Protein AF-0000000080183006 (afdb_homodimer)

Solvent-accessible surface area (backbone atoms only — not comparable to full-atom values): 30785 Å² total; per-residue (Å²): 129,83,76,70,76,52,58,51,76,39,42,50,63,49,50,51,52,50,27,58,60,69,48,32,61,59,60,53,57,69,64,68,64,68,83,90,53,19,30,26,67,49,39,56,55,47,50,51,51,48,49,51,54,34,34,75,73,65,43,23,45,96,89,63,49,62,38,64,67,59,51,51,46,50,31,26,54,32,55,36,44,32,36,37,41,36,43,39,42,50,27,38,85,78,37,94,52,83,58,59,40,25,23,36,42,18,29,22,65,54,76,88,74,66,52,66,43,34,30,36,37,42,32,46,78,60,34,32,34,43,32,59,45,93,63,79,36,51,62,59,47,46,67,66,70,43,68,78,43,79,77,51,57,51,24,81,49,66,62,49,70,44,46,48,68,53,52,35,48,46,51,35,40,43,72,72,63,44,53,65,66,57,46,38,59,72,69,63,57,51,77,60,28,45,65,46,53,46,21,64,67,58,29,54,32,23,36,33,42,36,32,37,36,31,52,54,94,72,24,33,39,29,49,64,66,48,34,34,44,36,30,26,85,60,18,12,33,28,38,37,67,44,71,43,94,87,66,46,53,29,36,33,42,32,44,36,39,61,68,54,49,20,50,47,51,50,54,58,29,51,74,40,79,89,25,58,88,40,77,90,53,64,79,75,74,77,71,68,69,70,79,111,130,82,77,70,77,50,56,51,77,38,42,50,65,50,49,49,50,48,26,58,59,70,49,32,60,58,60,52,56,69,62,69,64,67,83,91,56,18,29,26,67,49,38,54,54,47,51,51,50,49,51,53,53,34,34,75,72,66,44,23,46,97,86,63,49,61,37,64,68,59,51,50,46,51,30,26,54,31,54,35,43,32,36,36,40,36,44,38,42,50,25,37,84,78,37,94,52,81,57,59,40,25,22,37,40,17,29,23,68,53,79,87,52,82,55,67,44,35,31,36,38,43,32,49,79,59,35,32,34,43,31,60,46,92,65,78,36,50,63,59,46,46,67,67,71,43,70,77,42,80,77,49,58,49,25,81,49,65,62,50,71,44,44,48,69,53,52,33,49,44,50,36,40,42,71,71,63,45,52,63,66,58,46,37,59,72,69,63,57,50,76,62,28,46,64,47,54,46,21,64,68,58,28,53,33,22,34,32,43,36,32,38,36,32,52,54,94,74,24,33,38,29,48,65,63,48,34,33,44,35,29,27,84,58,18,12,33,27,38,38,67,43,71,42,94,87,65,46,52,29,36,34,42,34,44,35,38,63,67,54,49,20,49,47,50,51,54,58,29,52,72,40,81,88,25,58,89,38,79,88,53,64,80,75,74,76,72,67,71,71,78,109

Secondary structure (DSSP, 8-state):
-----SEEEEEHHHHHHHHHHHT--PPPGGG----S-SSHHHHHHHHHHHHHHHHHTTSB-TT-PBPHHHHHHHHHHHS-SEEEEEEEE--TTTSSS---EEEEEEEEE-SSS-PEEEEEEEEETTEEEEEEE---SGGGGHHHHTTTS--PPBP-S--EEEEHHHHHHHHHHHHTT--HHHHHHHHT--GGGHHHHHHHHHS--EEEEEEEEEEETTEEEEESS-EEEEEETTEEEEEEEEE-TTS-EEEEEEE--HHHHHHHHHHHHHTSTT--SSTT------GGGGG-/-----SEEEEEHHHHHHHHHHHT--PPPGGG----S-SSHHHHHHHHHHHHHHHHHTTSB-TT-PBPHHHHHHHHHHHS-SEEEEEEEE--TTTSSS---EEEEEEEEE-SSS-PEEEEEEEEETTEEEEEEE---SGGGGHHHHTTTS--PPBP-S--EEEEHHHHHHHHHHHHTT--HHHHHHHHT--GGGHHHHHHHHHS--EEEEEEEEEEETTEEEEESS-EEEEEETTEEEEEEEEE-TTS-EEEEEEE--HHHHHHHHHHHHHTSTT--SSTT------GGGGG-

Organism: NCBI:txid722731

Sequence (584 aa):
MSAEPNAVELTVDHAWFIAETIGAGSFPWVLAITTPYSDAAQRDAFFQRQKDELTQLGLVSADGVVNPAVADWIRAVCFPDRWLDLRYVVPATATATDELLRGVIAQRVIGTDRTPKTVVALRSAQLITFTAMHIDDALGLVPVLGVGLGRRPPARFDQFSMPARVGARADERLRSGASLAEVVDYLGIPRSARPVVESVFTGPRSYVEIVAGVRRDGQHHTTEVGMSLVDTTAGRVLVSPSRAFDGEWVSTFQPGTPIAIATAIEQLTASLPDGHWFPGRRLSRDSSTQHAMSAEPNAVELTVDHAWFIAETIGAGSFPWVLAITTPYSDAAQRDAFFQRQKDELTQLGLVSADGVVNPAVADWIRAVCFPDRWLDLRYVVPATATATDELLRGVIAQRVIGTDRTPKTVVALRSAQLITFTAMHIDDALGLVPVLGVGLGRRPPARFDQFSMPARVGARADERLRSGASLAEVVDYLGIPRSARPVVESVFTGPRSYVEIVAGVRRDGQHHTTEVGMSLVDTTAGRVLVSPSRAFDGEWVSTFQPGTPIAIATAIEQLTASLPDGHWFPGRRLSRDSSTQHA

pLDDT: mean 82.68, std 15.15, range [24.14, 97.88]

InterPro domains:
  IPR025734 EspG family [PF14011] (11-266)

Nearest PDB structures (foldseek):
  4w4i-assembly1_A  TM=9.170E-01  e=6.356E-40  Mycobacterium tuberculosis str. Erdman = ATCC 35801
  4w4j-assembly2_B  TM=9.264E-01  e=3.799E-39  Mycolicibacterium smegmatis MC2 155
  4l4w-assembly1_A  TM=9.190E-01  e=1.709E-37  Mycolicibacterium smegmatis MC2 155
  4rcl-assembly1_A  TM=9.149E-01  e=5.738E-37  Mycolicibacterium smegmatis MC2 155
  4rcl-assembly2_B  TM=8.977E-01  e=5.863E-32  Mycolicibacterium smegmatis MC2 155

Structure (mmCIF, N/CA/C/O backbone):
data_AF-0000000080183006-model_v1
#
loop_
_entity.id
_entity.type
_entity.pdbx_description
1 polymer 'ESX-3 secretion-associated protein EspG3'
#
loop_
_atom_site.group_PDB
_atom_site.id
_atom_site.type_symbol
_atom_site.label_atom_id
_atom_site.label_alt_id
_atom_site.label_comp_id
_atom_site.label_asym_id
_atom_site.label_entity_id
_atom_site.label_seq_id
_atom_site.pdbx_PDB_ins_code
_atom_site.Cartn_x
_atom_site.Cartn_y
_atom_site.Cartn_z
_atom_site.occupancy
_atom_site.B_iso_or_equiv
_atom_site.auth_seq_id
_atom_site.auth_comp_id
_atom_site.auth_asym_id
_atom_site.auth_atom_id
_atom_site.pdbx_PDB_model_num
ATOM 1 N N . MET A 1 1 ? 39.594 8.375 -6.453 1 27.67 1 MET A N 1
ATOM 2 C CA . MET A 1 1 ? 38.625 7.391 -5.996 1 27.67 1 MET A CA 1
ATOM 3 C C . MET A 1 1 ? 37.281 7.629 -6.637 1 27.67 1 MET A C 1
ATOM 5 O O . MET A 1 1 ? 36.625 8.641 -6.363 1 27.67 1 MET A O 1
ATOM 9 N N . SER A 1 2 ? 36.969 7.391 -7.855 1 36.59 2 SER A N 1
ATOM 10 C CA . SER A 1 2 ? 35.844 7.754 -8.695 1 36.59 2 SER A CA 1
ATOM 11 C C . SER A 1 2 ? 34.531 7.395 -8.023 1 36.59 2 SER A C 1
ATOM 13 O O . SER A 1 2 ? 34.312 6.25 -7.605 1 36.59 2 SER A O 1
ATOM 15 N N . ALA A 1 3 ? 33.906 8.273 -7.273 1 47.75 3 ALA A N 1
ATOM 16 C CA . ALA A 1 3 ? 32.75 8.133 -6.387 1 47.75 3 ALA A CA 1
ATOM 17 C C . ALA A 1 3 ? 31.625 7.336 -7.059 1 47.75 3 ALA A C 1
ATOM 19 O O . ALA A 1 3 ? 31.156 7.699 -8.141 1 47.75 3 ALA A O 1
ATOM 20 N N . GLU A 1 4 ? 31.641 5.992 -7.027 1 63.75 4 GLU A N 1
ATOM 21 C CA . GLU A 1 4 ? 30.578 5.133 -7.559 1 63.75 4 GLU A CA 1
ATOM 22 C C . GLU A 1 4 ? 29.203 5.738 -7.32 1 63.75 4 GLU A C 1
ATOM 24 O O . GLU A 1 4 ? 28.953 6.332 -6.27 1 63.75 4 GLU A O 1
ATOM 29 N N . PRO A 1 5 ? 28.547 5.926 -8.414 1 76.38 5 PRO A N 1
ATOM 30 C CA . PRO A 1 5 ? 27.234 6.539 -8.266 1 76.38 5 PRO A CA 1
ATOM 31 C C . PRO A 1 5 ? 26.391 5.883 -7.172 1 76.38 5 PRO A C 1
ATOM 33 O O . PRO A 1 5 ? 26.484 4.668 -6.965 1 76.38 5 PRO A O 1
ATOM 36 N N . ASN A 1 6 ? 25.906 6.746 -6.344 1 91.94 6 ASN A N 1
ATOM 37 C CA . ASN A 1 6 ? 25.078 6.219 -5.273 1 91.94 6 ASN A CA 1
ATOM 38 C C . ASN A 1 6 ? 23.594 6.262 -5.641 1 91.94 6 ASN A C 1
ATOM 40 O O . ASN A 1 6 ? 22.734 6.129 -4.773 1 91.94 6 ASN A O 1
ATOM 44 N N . ALA A 1 7 ? 23.344 6.516 -6.992 1 95.31 7 ALA A N 1
ATOM 45 C CA . ALA A 1 7 ? 21.953 6.605 -7.418 1 95.31 7 ALA A CA 1
ATOM 46 C C . ALA A 1 7 ? 21.781 6.105 -8.852 1 95.31 7 ALA A C 1
ATOM 48 O O . ALA A 1 7 ? 22.734 6.09 -9.625 1 95.31 7 ALA A O 1
ATOM 49 N N . VAL A 1 8 ? 20.609 5.715 -9.227 1 96.44 8 VAL A N 1
ATOM 50 C CA . VAL A 1 8 ? 20.25 5.305 -10.578 1 96.44 8 VAL A CA 1
ATOM 51 C C . VAL A 1 8 ? 18.797 5.676 -10.859 1 96.44 8 VAL A C 1
ATOM 53 O O . VAL A 1 8 ? 17.938 5.566 -9.984 1 96.44 8 VAL A O 1
ATOM 56 N N . GLU A 1 9 ? 18.562 6.191 -11.961 1 95.88 9 GLU A N 1
ATOM 57 C CA . GLU A 1 9 ? 17.203 6.434 -12.438 1 95.88 9 GLU A CA 1
ATOM 58 C C . GLU A 1 9 ? 16.781 5.379 -13.453 1 95.88 9 GLU A C 1
ATOM 60 O O . GLU A 1 9 ? 17.5 5.117 -14.422 1 95.88 9 GLU A O 1
ATOM 65 N N . LEU A 1 10 ? 15.688 4.781 -13.266 1 96.75 10 LEU A N 1
ATOM 66 C CA . LEU A 1 10 ? 15.141 3.717 -14.102 1 96.75 10 LEU A CA 1
ATOM 67 C C . LEU A 1 10 ? 13.695 4.016 -14.484 1 96.75 10 LEU A C 1
ATOM 69 O O . LEU A 1 10 ? 13.031 4.828 -13.836 1 96.75 10 LEU A O 1
ATOM 73 N N . THR A 1 11 ? 13.242 3.426 -15.539 1 94.5 11 THR A N 1
ATOM 74 C CA . THR A 1 11 ? 11.805 3.322 -15.719 1 94.5 11 THR A CA 1
ATOM 75 C C . THR A 1 11 ? 11.203 2.303 -14.758 1 94.5 11 THR A C 1
ATOM 77 O O . THR A 1 11 ? 11.914 1.423 -14.258 1 94.5 11 THR A O 1
ATOM 80 N N . VAL A 1 12 ? 9.922 2.395 -14.531 1 92.75 12 VAL A N 1
ATOM 81 C CA . VAL A 1 12 ? 9.227 1.433 -13.68 1 92.75 12 VAL A CA 1
ATOM 82 C C . VAL A 1 12 ? 9.359 0.031 -14.266 1 92.75 12 VAL A C 1
ATOM 84 O O . VAL A 1 12 ? 9.484 -0.951 -13.531 1 92.75 12 VAL A O 1
ATOM 87 N N . ASP A 1 13 ? 9.477 -0.052 -15.57 1 91.44 13 ASP A N 1
ATOM 88 C CA . ASP A 1 13 ? 9.656 -1.336 -16.25 1 91.44 13 ASP A CA 1
ATOM 89 C C . ASP A 1 13 ? 11.039 -1.918 -15.961 1 91.44 13 ASP A C 1
ATOM 91 O O . ASP A 1 13 ? 11.172 -3.113 -15.695 1 91.44 13 ASP A O 1
ATOM 95 N N . HIS A 1 14 ? 11.938 -1.079 -16.031 1 94.5 14 HIS A N 1
ATOM 96 C CA . HIS A 1 14 ? 13.297 -1.502 -15.703 1 94.5 14 HIS A CA 1
ATOM 97 C C . HIS A 1 14 ? 13.375 -2.062 -14.281 1 94.5 14 HIS A C 1
ATOM 99 O O . HIS A 1 14 ? 13.953 -3.127 -14.062 1 94.5 14 HIS A O 1
ATOM 105 N N . ALA A 1 15 ? 12.812 -1.319 -13.43 1 95.38 15 ALA A N 1
ATOM 106 C CA . ALA A 1 15 ? 12.852 -1.711 -12.023 1 95.38 15 ALA A CA 1
ATOM 107 C C . ALA A 1 15 ? 12.164 -3.057 -11.805 1 95.38 15 ALA A C 1
ATOM 109 O O . ALA A 1 15 ? 12.695 -3.93 -11.117 1 95.38 15 ALA A O 1
ATOM 110 N N . TRP A 1 16 ? 11.039 -3.15 -12.375 1 90.69 16 TRP A N 1
ATOM 111 C CA . TRP A 1 16 ? 10.305 -4.41 -12.273 1 90.69 16 TRP A CA 1
ATOM 112 C C . TRP A 1 16 ? 11.141 -5.566 -12.812 1 90.69 16 TRP A C 1
ATOM 114 O O . TRP A 1 16 ? 11.258 -6.613 -12.172 1 90.69 16 TRP A O 1
ATOM 124 N N . PHE A 1 17 ? 11.68 -5.398 -13.984 1 90.38 17 PHE A N 1
ATOM 125 C CA . PHE A 1 17 ? 12.5 -6.41 -14.633 1 90.38 17 PHE A CA 1
ATOM 126 C C . PHE A 1 17 ? 13.664 -6.828 -13.734 1 90.38 17 PHE A C 1
ATOM 128 O O . PHE A 1 17 ? 13.922 -8.023 -13.57 1 90.38 17 PHE A O 1
ATOM 135 N N . ILE A 1 18 ? 14.297 -5.898 -13.18 1 92.81 18 ILE A N 1
ATOM 136 C CA . ILE A 1 18 ? 15.453 -6.188 -12.336 1 92.81 18 ILE A CA 1
ATOM 137 C C . ILE A 1 18 ? 15.008 -6.965 -11.102 1 92.81 18 ILE A C 1
ATOM 139 O O . ILE A 1 18 ? 15.633 -7.965 -10.727 1 92.81 18 ILE A O 1
ATOM 143 N N . ALA A 1 19 ? 13.984 -6.496 -10.453 1 90.44 19 ALA A N 1
ATOM 144 C CA . ALA A 1 19 ? 13.492 -7.195 -9.266 1 90.44 19 ALA A CA 1
ATOM 145 C C . ALA A 1 19 ? 13.172 -8.656 -9.578 1 90.44 19 ALA A C 1
ATOM 147 O O . ALA A 1 19 ? 13.516 -9.547 -8.805 1 90.44 19 ALA A O 1
ATOM 148 N N . GLU A 1 20 ? 12.57 -8.82 -10.703 1 83.06 20 GLU A N 1
ATOM 149 C CA . GLU A 1 20 ? 12.227 -10.164 -11.141 1 83.06 20 GLU A CA 1
ATOM 150 C C . GLU A 1 20 ? 13.477 -11 -11.414 1 83.06 20 GLU A C 1
ATOM 152 O O . GLU A 1 20 ? 13.555 -12.164 -11.023 1 83.06 20 GLU A O 1
ATOM 157 N N . THR A 1 21 ? 14.375 -10.406 -12.062 1 83.88 21 THR A N 1
ATOM 158 C CA . THR A 1 21 ? 15.594 -11.086 -12.477 1 83.88 21 THR A CA 1
ATOM 159 C C . THR A 1 21 ? 16.422 -11.516 -11.266 1 83.88 21 THR A C 1
ATOM 161 O O . THR A 1 21 ? 16.984 -12.609 -11.25 1 83.88 21 THR A O 1
ATOM 164 N N . ILE A 1 22 ? 16.438 -10.734 -10.281 1 85.56 22 ILE A N 1
ATOM 165 C CA . ILE A 1 22 ? 17.297 -11.031 -9.148 1 85.56 22 ILE A CA 1
ATOM 166 C C . ILE A 1 22 ? 16.5 -11.719 -8.047 1 85.56 22 ILE A C 1
ATOM 168 O O . ILE A 1 22 ? 17.047 -12.062 -7 1 85.56 22 ILE A O 1
ATOM 172 N N . GLY A 1 23 ? 15.25 -11.852 -8.219 1 80.38 23 GLY A N 1
ATOM 173 C CA . GLY A 1 23 ? 14.406 -12.5 -7.223 1 80.38 23 GLY A CA 1
ATOM 174 C C . GLY A 1 23 ? 14.234 -11.672 -5.961 1 80.38 23 GLY A C 1
ATOM 175 O O . GLY A 1 23 ? 14.328 -12.203 -4.852 1 80.38 23 GLY A O 1
ATOM 176 N N . ALA A 1 24 ? 14.125 -10.391 -6.137 1 84.06 24 ALA A N 1
ATOM 177 C CA . ALA A 1 24 ? 14.039 -9.492 -4.988 1 84.06 24 ALA A CA 1
ATOM 178 C C . ALA A 1 24 ? 12.625 -9.492 -4.406 1 84.06 24 ALA A C 1
ATOM 180 O O . ALA A 1 24 ? 12.391 -8.93 -3.33 1 84.06 24 ALA A O 1
ATOM 181 N N . GLY A 1 25 ? 11.695 -10.117 -5.027 1 79.25 25 GLY A N 1
ATOM 182 C CA . GLY A 1 25 ? 10.312 -10.031 -4.578 1 79.25 25 GLY A CA 1
ATOM 183 C C . GLY A 1 25 ? 9.578 -8.828 -5.137 1 79.25 25 GLY A C 1
ATOM 184 O O . GLY A 1 25 ? 9.969 -8.273 -6.168 1 79.25 25 GLY A O 1
ATOM 185 N N . SER A 1 26 ? 8.453 -8.453 -4.535 1 81.06 26 SER A N 1
ATOM 186 C CA . SER A 1 26 ? 7.602 -7.383 -5.043 1 81.06 26 SER A CA 1
ATOM 187 C C . SER A 1 26 ? 7.953 -6.047 -4.395 1 81.06 26 SER A C 1
ATOM 189 O O . SER A 1 26 ? 8.328 -6 -3.223 1 81.06 26 SER A O 1
ATOM 191 N N . PHE A 1 27 ? 7.734 -5.074 -5.195 1 90.19 27 PHE A N 1
ATOM 192 C CA . PHE A 1 27 ? 7.91 -3.727 -4.664 1 90.19 27 PHE A CA 1
ATOM 193 C C . PHE A 1 27 ? 6.777 -3.377 -3.703 1 90.19 27 PHE A C 1
ATOM 195 O O . PHE A 1 27 ? 5.672 -3.914 -3.812 1 90.19 27 PHE A O 1
ATOM 202 N N . PRO A 1 28 ? 7.109 -2.438 -2.727 1 89.88 28 PRO A N 1
ATOM 203 C CA . PRO A 1 28 ? 6.035 -1.931 -1.866 1 89.88 28 PRO A CA 1
ATOM 204 C C . PRO A 1 28 ? 4.887 -1.312 -2.66 1 89.88 28 PRO A C 1
ATOM 206 O O . PRO A 1 28 ? 5.117 -0.657 -3.68 1 89.88 28 PRO A O 1
ATOM 209 N N . TRP A 1 29 ? 3.715 -1.46 -2.145 1 84.56 29 TRP A N 1
ATOM 210 C CA . TRP A 1 29 ? 2.5 -1.007 -2.814 1 84.56 29 TRP A CA 1
ATOM 211 C C . TRP A 1 29 ? 2.537 0.499 -3.051 1 84.56 29 TRP A C 1
ATOM 213 O O . TRP A 1 29 ? 2.004 0.989 -4.051 1 84.56 29 TRP A O 1
ATOM 223 N N . VAL A 1 30 ? 3.137 1.16 -2.195 1 87.88 30 VAL A N 1
ATOM 224 C CA . VAL A 1 30 ? 3.18 2.615 -2.289 1 87.88 30 VAL A CA 1
ATOM 225 C C . VAL A 1 30 ? 3.828 3.031 -3.607 1 87.88 30 VAL A C 1
ATOM 227 O O . VAL A 1 30 ? 3.516 4.094 -4.152 1 87.88 30 VAL A O 1
ATOM 230 N N . LEU A 1 31 ? 4.688 2.156 -4.18 1 89.94 31 LEU A N 1
ATOM 231 C CA . LEU A 1 31 ? 5.398 2.504 -5.406 1 89.94 31 LEU A CA 1
ATOM 232 C C . LEU A 1 31 ? 4.562 2.158 -6.633 1 89.94 31 LEU A C 1
ATOM 234 O O . LEU A 1 31 ? 4.902 2.551 -7.75 1 89.94 31 LEU A O 1
ATOM 238 N N . ALA A 1 32 ? 3.537 1.427 -6.477 1 80.88 32 ALA A N 1
ATOM 239 C CA . ALA A 1 32 ? 2.574 1.105 -7.527 1 80.88 32 ALA A CA 1
ATOM 240 C C . ALA A 1 32 ? 3.271 0.508 -8.75 1 80.88 32 ALA A C 1
ATOM 242 O O . ALA A 1 32 ? 2.996 0.901 -9.883 1 80.88 32 ALA A O 1
ATOM 243 N N . ILE A 1 33 ? 4.285 -0.292 -8.492 1 83 33 ILE A N 1
ATOM 244 C CA . ILE A 1 33 ? 4.945 -1.014 -9.57 1 83 33 ILE A CA 1
ATOM 245 C C . ILE A 1 33 ? 4.293 -2.383 -9.75 1 83 33 ILE A C 1
ATOM 247 O O . ILE A 1 33 ? 4.223 -3.172 -8.805 1 83 33 ILE A O 1
ATOM 251 N N . THR A 1 34 ? 3.738 -2.59 -10.945 1 72.25 34 THR A N 1
ATOM 252 C CA . THR A 1 34 ? 3.047 -3.848 -11.203 1 72.25 34 THR A CA 1
ATOM 253 C C . THR A 1 34 ? 3.609 -4.527 -12.453 1 72.25 34 THR A C 1
ATOM 255 O O . THR A 1 34 ? 4.422 -3.945 -13.172 1 72.25 34 THR A O 1
ATOM 258 N N . THR A 1 35 ? 3.27 -5.789 -12.625 1 70.38 35 THR A N 1
ATOM 259 C CA . THR A 1 35 ? 3.693 -6.57 -13.789 1 70.38 35 THR A CA 1
ATOM 260 C C . THR A 1 35 ? 3.316 -5.859 -15.086 1 70.38 35 THR A C 1
ATOM 262 O O . THR A 1 35 ? 2.16 -5.48 -15.273 1 70.38 35 THR A O 1
ATOM 265 N N . PRO A 1 36 ? 4.344 -5.664 -15.891 1 66.12 36 PRO A N 1
ATOM 266 C CA . PRO A 1 36 ? 4.121 -4.832 -17.078 1 66.12 36 PRO A CA 1
ATOM 267 C C . PRO A 1 36 ? 3.574 -5.621 -18.266 1 66.12 36 PRO A C 1
ATOM 269 O O . PRO A 1 36 ? 3.461 -5.086 -19.359 1 66.12 36 PRO A O 1
ATOM 272 N N . TYR A 1 37 ? 3.398 -6.961 -18.078 1 65 37 TYR A N 1
ATOM 273 C CA . TYR A 1 37 ? 2.898 -7.77 -19.172 1 65 37 TYR A CA 1
ATOM 274 C C . TYR A 1 37 ? 1.808 -8.727 -18.703 1 65 37 TYR A C 1
ATOM 276 O O . TYR A 1 37 ? 1.681 -8.984 -17.516 1 65 37 TYR A O 1
ATOM 284 N N . SER A 1 38 ? 1.026 -9.078 -19.656 1 60.12 38 SER A N 1
ATOM 285 C CA . SER A 1 38 ? -0.098 -9.938 -19.297 1 60.12 38 SER A CA 1
ATOM 286 C C . SER A 1 38 ? 0.104 -11.359 -19.828 1 60.12 38 SER A C 1
ATOM 288 O O . SER A 1 38 ? -0.401 -12.32 -19.25 1 60.12 38 SER A O 1
ATOM 290 N N . ASP A 1 39 ? 0.827 -11.492 -20.984 1 62.84 39 ASP A N 1
ATOM 291 C CA . ASP A 1 39 ? 0.945 -12.836 -21.531 1 62.84 39 ASP A CA 1
ATOM 292 C C . ASP A 1 39 ? 2.41 -13.227 -21.719 1 62.84 39 ASP A C 1
ATOM 294 O O . ASP A 1 39 ? 3.289 -12.367 -21.734 1 62.84 39 ASP A O 1
ATOM 298 N N . ALA A 1 40 ? 2.617 -14.578 -21.75 1 61.62 40 ALA A N 1
ATOM 299 C CA . ALA A 1 40 ? 3.957 -15.156 -21.844 1 61.62 40 ALA A CA 1
ATOM 300 C C . ALA A 1 40 ? 4.699 -14.625 -23.062 1 61.62 40 ALA A C 1
ATOM 302 O O . ALA A 1 40 ? 5.906 -14.383 -23.016 1 61.62 40 ALA A O 1
ATOM 303 N N . ALA A 1 41 ? 3.938 -14.523 -24.094 1 62.16 41 ALA A N 1
ATOM 304 C CA . ALA A 1 41 ? 4.582 -14.016 -25.312 1 62.16 41 ALA A CA 1
ATOM 305 C C . ALA A 1 41 ? 5.098 -12.594 -25.109 1 62.16 41 ALA A C 1
ATOM 307 O O . ALA A 1 41 ? 6.199 -12.258 -25.547 1 62.16 41 ALA A O 1
ATOM 308 N N . GLN A 1 42 ? 4.316 -11.812 -24.438 1 73.5 42 GLN A N 1
ATOM 309 C CA . GLN A 1 42 ? 4.715 -10.438 -24.141 1 73.5 42 GLN A CA 1
ATOM 310 C C . GLN A 1 42 ? 5.867 -10.398 -23.141 1 73.5 42 GLN A C 1
ATOM 312 O O . GLN A 1 42 ? 6.723 -9.508 -23.219 1 73.5 42 GLN A O 1
ATOM 317 N N . ARG A 1 43 ? 5.82 -11.43 -22.453 1 74.62 43 ARG A N 1
ATOM 318 C CA . ARG A 1 43 ? 6.867 -11.5 -21.438 1 74.62 43 ARG A CA 1
ATOM 319 C C . ARG A 1 43 ? 8.242 -11.602 -22.078 1 74.62 43 ARG A C 1
ATOM 321 O O . ARG A 1 43 ? 9.156 -10.844 -21.734 1 74.62 43 ARG A O 1
ATOM 328 N N . ASP A 1 44 ? 8.359 -12.5 -23 1 75.38 44 ASP A N 1
ATOM 329 C CA . ASP A 1 44 ? 9.656 -12.711 -23.625 1 75.38 44 ASP A CA 1
ATOM 330 C C . ASP A 1 44 ? 10.133 -11.445 -24.344 1 75.38 44 ASP A C 1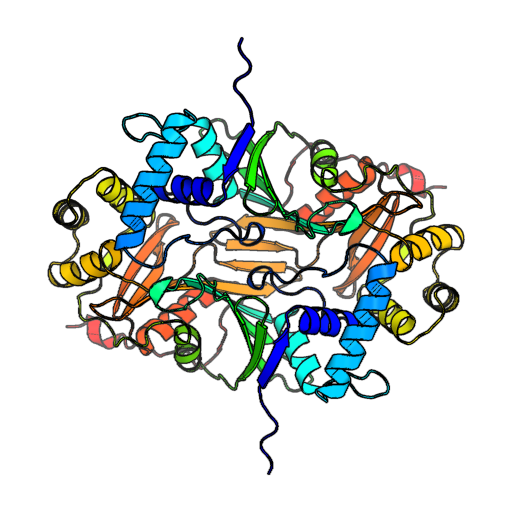
ATOM 332 O O . ASP A 1 44 ? 11.297 -11.062 -24.234 1 75.38 44 ASP A O 1
ATOM 336 N N . ALA A 1 45 ? 9.203 -10.914 -25.062 1 80.94 45 ALA A N 1
ATOM 337 C CA . ALA A 1 45 ? 9.555 -9.68 -25.766 1 80.94 45 ALA A CA 1
ATOM 338 C C . ALA A 1 45 ? 9.922 -8.57 -24.797 1 80.94 45 ALA A C 1
ATOM 340 O O . ALA A 1 45 ? 10.875 -7.824 -25.031 1 80.94 45 ALA A O 1
ATOM 341 N N . PHE A 1 46 ? 9.18 -8.484 -23.844 1 85.25 46 PHE A N 1
ATOM 342 C CA . PHE A 1 46 ? 9.438 -7.492 -22.812 1 85.25 46 PHE A CA 1
ATOM 343 C C . PHE A 1 46 ? 10.82 -7.699 -22.188 1 85.25 46 PHE A C 1
ATOM 345 O O . PHE A 1 46 ? 11.594 -6.75 -22.062 1 85.25 46 PHE A O 1
ATOM 352 N N . PHE A 1 47 ? 11.148 -8.859 -21.844 1 84.88 47 PHE A N 1
ATOM 353 C CA . PHE A 1 47 ? 12.406 -9.18 -21.172 1 84.88 47 PHE A CA 1
ATOM 354 C C . PHE A 1 47 ? 13.594 -8.867 -22.094 1 84.88 47 PHE A C 1
ATOM 356 O O . PHE A 1 47 ? 14.594 -8.312 -21.641 1 84.88 47 PHE A O 1
ATOM 363 N N . GLN A 1 48 ? 13.422 -9.242 -23.297 1 85.81 48 GLN A N 1
ATOM 364 C CA . GLN A 1 48 ? 14.5 -8.961 -24.234 1 85.81 48 GLN A CA 1
ATOM 365 C C . GLN A 1 48 ? 14.727 -7.461 -24.391 1 85.81 48 GLN A C 1
ATOM 367 O O . GLN A 1 48 ? 15.867 -6.992 -24.391 1 85.81 48 GLN A O 1
ATOM 372 N N . ARG A 1 49 ? 13.688 -6.777 -24.469 1 90.56 49 ARG A N 1
ATOM 373 C CA . ARG A 1 49 ? 13.781 -5.328 -24.625 1 90.56 49 ARG A CA 1
ATOM 374 C C . ARG A 1 49 ? 14.445 -4.691 -23.406 1 90.56 49 ARG A C 1
ATOM 376 O O . ARG A 1 49 ? 15.32 -3.836 -23.531 1 90.56 49 ARG A O 1
ATOM 383 N N . GLN A 1 50 ? 13.938 -5.09 -22.266 1 91.94 50 GLN A N 1
ATOM 384 C CA . GLN A 1 50 ? 14.508 -4.547 -21.031 1 91.94 50 GLN A CA 1
ATOM 385 C C . GLN A 1 50 ? 15.984 -4.887 -20.922 1 91.94 50 GLN A C 1
ATOM 387 O O . GLN A 1 50 ? 16.797 -4.039 -20.531 1 91.94 50 GLN A O 1
ATOM 392 N N . LYS A 1 51 ? 16.328 -6.074 -21.234 1 90.81 51 LYS A N 1
ATOM 393 C CA . LYS A 1 51 ? 17.719 -6.492 -21.188 1 90.81 51 LYS A CA 1
ATOM 394 C C . LYS A 1 51 ? 18.578 -5.645 -22.109 1 90.81 51 LYS A C 1
ATOM 396 O O . LYS A 1 51 ? 19.656 -5.176 -21.734 1 90.81 51 LYS A O 1
ATOM 401 N N . ASP A 1 52 ? 18.109 -5.48 -23.297 1 93.94 52 ASP A N 1
ATOM 402 C CA . ASP A 1 52 ? 18.844 -4.688 -24.281 1 93.94 52 ASP A CA 1
ATOM 403 C C . ASP A 1 52 ? 19.047 -3.258 -23.781 1 93.94 52 ASP A C 1
ATOM 405 O O . ASP A 1 52 ? 20.156 -2.736 -23.828 1 93.94 52 ASP A O 1
ATOM 409 N N . GLU A 1 53 ? 18.016 -2.668 -23.297 1 95.06 53 GLU A N 1
ATOM 410 C CA . GLU A 1 53 ? 18.062 -1.28 -22.859 1 95.06 53 GLU A CA 1
ATOM 411 C C . GLU A 1 53 ? 18.984 -1.133 -21.641 1 95.06 53 GLU A C 1
ATOM 413 O O . GLU A 1 53 ? 19.797 -0.204 -21.578 1 95.06 53 GLU A O 1
ATOM 418 N N . LEU A 1 54 ? 18.891 -2.016 -20.734 1 95.81 54 LEU A N 1
ATOM 419 C CA . LEU A 1 54 ? 19.688 -1.937 -19.516 1 95.81 54 LEU A CA 1
ATOM 420 C C . LEU A 1 54 ? 21.156 -2.227 -19.797 1 95.81 54 LEU A C 1
ATOM 422 O O . LEU A 1 54 ? 22.047 -1.713 -19.094 1 95.81 54 LEU A O 1
ATOM 426 N N . THR A 1 55 ? 21.406 -3.076 -20.797 1 95 55 THR A N 1
ATOM 427 C CA . THR A 1 55 ? 22.781 -3.311 -21.234 1 95 55 THR A CA 1
ATOM 428 C C . THR A 1 55 ? 23.375 -2.043 -21.828 1 95 55 THR A C 1
ATOM 430 O O . THR A 1 55 ? 24.531 -1.695 -21.547 1 95 55 THR A O 1
ATOM 433 N N . GLN A 1 56 ? 22.594 -1.395 -22.578 1 94.81 56 GLN A N 1
ATOM 434 C CA . GLN A 1 56 ? 23.031 -0.137 -23.172 1 94.81 56 GLN A CA 1
ATOM 435 C C . GLN A 1 56 ? 23.328 0.907 -22.094 1 94.81 56 GLN A C 1
ATOM 437 O O . GLN A 1 56 ? 24.25 1.713 -22.234 1 94.81 56 GLN A O 1
ATOM 442 N N . LEU A 1 57 ? 22.562 0.836 -20.953 1 93.94 57 LEU A N 1
ATOM 443 C CA . LEU A 1 57 ? 22.734 1.783 -19.859 1 93.94 57 LEU A CA 1
ATOM 444 C C . LEU A 1 57 ? 23.906 1.367 -18.969 1 93.94 57 LEU A C 1
ATOM 446 O O . LEU A 1 57 ? 24.281 2.104 -18.047 1 93.94 57 LEU A O 1
ATOM 450 N N . GLY A 1 58 ? 24.406 0.138 -19.203 1 93.44 58 GLY A N 1
ATOM 451 C CA . GLY A 1 58 ? 25.531 -0.351 -18.422 1 93.44 58 GLY A CA 1
ATOM 452 C C . GLY A 1 58 ? 25.125 -0.944 -17.094 1 93.44 58 GLY A C 1
ATOM 453 O O . GLY A 1 58 ? 25.938 -1.095 -16.188 1 93.44 58 GLY A O 1
ATOM 454 N N . LEU A 1 59 ? 23.891 -1.278 -16.922 1 95.69 59 LEU A N 1
ATOM 455 C CA . LEU A 1 59 ? 23.375 -1.757 -15.648 1 95.69 59 LEU A CA 1
ATOM 456 C C . LEU A 1 59 ? 23.25 -3.277 -15.641 1 95.69 59 LEU A C 1
ATOM 458 O O . LEU A 1 59 ? 23.109 -3.891 -14.586 1 95.69 59 LEU A O 1
ATOM 462 N N . VAL A 1 60 ? 23.297 -3.836 -16.844 1 93.69 60 VAL A N 1
ATOM 463 C CA . VAL A 1 60 ? 23.297 -5.285 -17.016 1 93.69 60 VAL A CA 1
ATOM 464 C C . VAL A 1 60 ? 24.422 -5.695 -17.953 1 93.69 60 VAL A C 1
ATOM 466 O O . VAL A 1 60 ? 24.625 -5.074 -19 1 93.69 60 VAL A O 1
ATOM 469 N N . SER A 1 61 ? 25.125 -6.672 -17.578 1 92.62 61 SER A N 1
ATOM 470 C CA . SER A 1 61 ? 26.219 -7.16 -18.422 1 92.62 61 SER A CA 1
ATOM 471 C C . SER A 1 61 ? 25.703 -7.953 -19.609 1 92.62 61 SER A C 1
ATOM 473 O O . SER A 1 61 ? 24.516 -8.281 -19.672 1 92.62 61 SER A O 1
ATOM 475 N N . ALA A 1 62 ? 26.578 -8.305 -20.469 1 86 62 ALA A N 1
ATOM 476 C CA . ALA A 1 62 ? 26.219 -9.086 -21.656 1 86 62 ALA A CA 1
ATOM 477 C C . ALA A 1 62 ? 25.719 -10.469 -21.25 1 86 62 ALA A C 1
ATOM 479 O O . ALA A 1 62 ? 24.844 -11.031 -21.922 1 86 62 ALA A O 1
ATOM 480 N N . ASP A 1 63 ? 26.203 -10.914 -20.078 1 85 63 ASP A N 1
ATOM 481 C CA . ASP A 1 63 ? 25.797 -12.227 -19.594 1 85 63 ASP A CA 1
ATOM 482 C C . ASP A 1 63 ? 24.516 -12.133 -18.75 1 85 63 ASP A C 1
ATOM 484 O O . ASP A 1 63 ? 24.047 -13.141 -18.219 1 85 63 ASP A O 1
ATOM 488 N N . GLY A 1 64 ? 24.047 -10.891 -18.594 1 85.69 64 GLY A N 1
ATOM 489 C CA . GLY A 1 64 ? 22.766 -10.742 -17.938 1 85.69 64 GLY A CA 1
ATOM 490 C C . GLY A 1 64 ? 22.875 -10.453 -16.453 1 85.69 64 GLY A C 1
ATOM 491 O O . GLY A 1 64 ? 21.875 -10.516 -15.727 1 85.69 64 GLY A O 1
ATOM 492 N N . VAL A 1 65 ? 24.031 -10.156 -16.047 1 89.69 65 VAL A N 1
ATOM 493 C CA . VAL A 1 65 ? 24.234 -9.906 -14.625 1 89.69 65 VAL A CA 1
ATOM 494 C C . VAL A 1 65 ? 23.953 -8.438 -14.312 1 89.69 65 VAL A C 1
ATOM 496 O O . VAL A 1 65 ? 24.531 -7.547 -14.945 1 89.69 65 VAL A O 1
ATOM 499 N N . VAL A 1 66 ? 23.031 -8.258 -13.344 1 93.38 66 VAL A N 1
ATOM 500 C CA . VAL A 1 66 ? 22.656 -6.91 -12.93 1 93.38 66 VAL A CA 1
ATOM 501 C C . VAL A 1 66 ? 23.781 -6.297 -12.102 1 93.38 66 VAL A C 1
ATOM 503 O O . VAL A 1 66 ? 24.422 -6.98 -11.297 1 93.38 66 VAL A O 1
ATOM 506 N N . ASN A 1 67 ? 24.016 -4.988 -12.312 1 94.69 67 ASN A N 1
ATOM 507 C CA . ASN A 1 67 ? 24.953 -4.254 -11.469 1 94.69 67 ASN A CA 1
ATOM 508 C C . ASN A 1 67 ? 24.719 -4.555 -9.984 1 94.69 67 ASN A C 1
ATOM 510 O O . ASN A 1 67 ? 23.594 -4.426 -9.492 1 94.69 67 ASN A O 1
ATOM 514 N N . PRO A 1 68 ? 25.75 -4.934 -9.297 1 92.69 68 PRO A N 1
ATOM 515 C CA . PRO A 1 68 ? 25.562 -5.414 -7.926 1 92.69 68 PRO A CA 1
ATOM 516 C C . PRO A 1 68 ? 24.984 -4.344 -6.996 1 92.69 68 PRO A C 1
ATOM 518 O O . PRO A 1 68 ? 24.188 -4.656 -6.117 1 92.69 68 PRO A O 1
ATOM 521 N N . ALA A 1 69 ? 25.438 -3.148 -7.133 1 93.44 69 ALA A N 1
ATOM 522 C CA . ALA A 1 69 ? 24.906 -2.08 -6.281 1 93.44 69 ALA A CA 1
ATOM 523 C C . ALA A 1 69 ? 23.406 -1.883 -6.504 1 93.44 69 ALA A C 1
ATOM 525 O O . ALA A 1 69 ? 22.641 -1.791 -5.543 1 93.44 69 ALA A O 1
ATOM 526 N N . VAL A 1 70 ? 23.031 -1.845 -7.73 1 95.44 70 VAL A N 1
ATOM 527 C CA . VAL A 1 70 ? 21.625 -1.643 -8.094 1 95.44 70 VAL A CA 1
ATOM 528 C C . VAL A 1 70 ? 20.797 -2.816 -7.586 1 95.44 70 VAL A C 1
ATOM 530 O O . VAL A 1 70 ? 19.688 -2.621 -7.059 1 95.44 70 VAL A O 1
ATOM 533 N N . ALA A 1 71 ? 21.312 -3.994 -7.758 1 93.5 71 ALA A N 1
ATOM 534 C CA . ALA A 1 71 ? 20.641 -5.18 -7.246 1 93.5 71 ALA A CA 1
ATOM 535 C C . ALA A 1 71 ? 20.406 -5.078 -5.742 1 93.5 71 ALA A C 1
ATOM 537 O O . ALA A 1 71 ? 19.312 -5.363 -5.254 1 93.5 71 ALA A O 1
ATOM 538 N N . ASP A 1 72 ? 21.422 -4.613 -5.074 1 92.25 72 ASP A N 1
ATOM 539 C CA . ASP A 1 72 ? 21.328 -4.477 -3.623 1 92.25 72 ASP A CA 1
ATOM 540 C C . ASP A 1 72 ? 20.281 -3.432 -3.238 1 92.25 72 ASP A C 1
ATOM 542 O O . ASP A 1 72 ? 19.531 -3.621 -2.277 1 92.25 72 ASP A O 1
ATOM 546 N N . TRP A 1 73 ? 20.281 -2.352 -3.971 1 96.06 73 TRP A N 1
ATOM 547 C CA . TRP A 1 73 ? 19.297 -1.299 -3.689 1 96.06 73 TRP A CA 1
ATOM 548 C C . TRP A 1 73 ? 17.875 -1.809 -3.875 1 96.06 73 TRP A C 1
ATOM 550 O O . TRP A 1 73 ? 17.016 -1.592 -3.018 1 96.06 73 TRP A O 1
ATOM 560 N N . ILE A 1 74 ? 17.641 -2.482 -4.93 1 95.12 74 ILE A N 1
ATOM 561 C CA . ILE A 1 74 ? 16.297 -2.973 -5.242 1 95.12 74 ILE A CA 1
ATOM 562 C C . ILE A 1 74 ? 15.898 -4.047 -4.234 1 95.12 74 ILE A C 1
ATOM 564 O O . ILE A 1 74 ? 14.75 -4.09 -3.791 1 95.12 74 ILE A O 1
ATOM 568 N N . ARG A 1 75 ? 16.844 -4.871 -3.77 1 92.62 75 ARG A N 1
ATOM 569 C CA . ARG A 1 75 ? 16.547 -5.848 -2.725 1 92.62 75 ARG A CA 1
ATOM 570 C C . ARG A 1 75 ? 16.141 -5.16 -1.426 1 92.62 75 ARG A C 1
ATOM 572 O O . ARG A 1 75 ? 15.211 -5.594 -0.753 1 92.62 75 ARG A O 1
ATOM 579 N N . ALA A 1 76 ? 16.828 -4.125 -1.129 1 94.06 76 ALA A N 1
ATOM 580 C CA . ALA A 1 76 ? 16.547 -3.4 0.105 1 94.06 76 ALA A CA 1
ATOM 581 C C . ALA A 1 76 ? 15.141 -2.795 0.07 1 94.06 76 ALA A C 1
ATOM 583 O O . ALA A 1 76 ? 14.43 -2.789 1.08 1 94.06 76 ALA A O 1
ATOM 584 N N . VAL A 1 77 ? 14.727 -2.314 -1.062 1 95.88 77 VAL A N 1
ATOM 585 C CA . VAL A 1 77 ? 13.422 -1.674 -1.202 1 95.88 77 VAL A CA 1
ATOM 586 C C . VAL A 1 77 ? 12.32 -2.732 -1.201 1 95.88 77 VAL A C 1
ATOM 588 O O . VAL A 1 77 ? 11.266 -2.537 -0.596 1 95.88 77 VAL A O 1
ATOM 591 N N . CYS A 1 78 ? 12.594 -3.85 -1.807 1 91.69 78 CYS A N 1
ATOM 592 C CA . CYS A 1 78 ? 11.586 -4.902 -1.911 1 91.69 78 CYS A CA 1
ATOM 593 C C . CYS A 1 78 ? 11.469 -5.672 -0.601 1 91.69 78 CYS A C 1
ATOM 595 O O . CYS A 1 78 ? 10.406 -6.227 -0.299 1 91.69 78 CYS A O 1
ATOM 597 N N . PHE A 1 79 ? 12.578 -5.695 0.14 1 90.31 79 PHE A N 1
ATOM 598 C CA . PHE A 1 79 ? 12.602 -6.5 1.356 1 90.31 79 PHE A CA 1
ATOM 599 C C . PHE A 1 79 ? 13.242 -5.73 2.504 1 90.31 79 PHE A C 1
ATOM 601 O O . PHE A 1 79 ? 14.211 -6.203 3.109 1 90.31 79 PHE A O 1
ATOM 608 N N . PRO A 1 80 ? 12.648 -4.664 2.871 1 93.19 80 PRO A N 1
ATOM 609 C CA . PRO A 1 80 ? 13.234 -3.848 3.936 1 93.19 80 PRO A CA 1
ATOM 610 C C . PRO A 1 80 ? 12.977 -4.422 5.328 1 93.19 80 PRO A C 1
ATOM 612 O O . PRO A 1 80 ? 12.016 -5.168 5.523 1 93.19 80 PRO A O 1
ATOM 615 N N . ASP A 1 81 ? 13.859 -4.055 6.273 1 92.12 81 ASP A N 1
ATOM 616 C CA . ASP A 1 81 ? 13.609 -4.324 7.684 1 92.12 81 ASP A CA 1
ATOM 617 C C . ASP A 1 81 ? 12.672 -3.283 8.289 1 92.12 81 ASP A C 1
ATOM 619 O O . ASP A 1 81 ? 11.797 -3.615 9.094 1 92.12 81 ASP A O 1
ATOM 623 N N . ARG A 1 82 ? 12.914 -2.1 7.898 1 93.69 82 ARG A N 1
ATOM 624 C CA . ARG A 1 82 ? 12.109 -0.949 8.289 1 93.69 82 ARG A CA 1
ATOM 625 C C . ARG A 1 82 ? 11.969 0.038 7.133 1 93.69 82 ARG A C 1
ATOM 627 O O . ARG A 1 82 ? 12.828 0.088 6.246 1 93.69 82 ARG A O 1
ATOM 634 N N . TRP A 1 83 ? 10.828 0.779 7.191 1 95.25 83 TRP A N 1
ATOM 635 C CA . TRP A 1 83 ? 10.664 1.701 6.07 1 95.25 83 TRP A CA 1
ATOM 636 C C . TRP A 1 83 ? 9.734 2.848 6.441 1 95.25 83 TRP A C 1
ATOM 638 O O . TRP A 1 83 ? 9.039 2.789 7.457 1 95.25 83 TRP A O 1
ATOM 648 N N . LEU A 1 84 ? 9.797 3.934 5.664 1 95.94 84 LEU A N 1
ATOM 649 C CA . LEU A 1 84 ? 8.828 5.023 5.609 1 95.94 84 LEU A CA 1
ATOM 650 C C . LEU A 1 84 ? 8.195 5.117 4.223 1 95.94 84 LEU A C 1
ATOM 652 O O . LEU A 1 84 ? 8.898 5.297 3.227 1 95.94 84 LEU A O 1
ATOM 656 N N . ASP A 1 85 ? 6.91 4.945 4.164 1 94.75 85 ASP A N 1
ATOM 657 C CA . ASP A 1 85 ? 6.168 5.199 2.934 1 94.75 85 ASP A CA 1
ATOM 658 C C . ASP A 1 85 ? 5.863 6.688 2.775 1 94.75 85 ASP A C 1
ATOM 660 O O . ASP A 1 85 ? 5.426 7.344 3.723 1 94.75 85 ASP A O 1
ATOM 664 N N . LEU A 1 86 ? 6.066 7.156 1.571 1 94.06 86 LEU A N 1
ATOM 665 C CA . LEU A 1 86 ? 5.906 8.586 1.31 1 94.06 86 LEU A CA 1
ATOM 666 C C . LEU A 1 86 ? 4.895 8.82 0.192 1 94.06 86 LEU A C 1
ATOM 668 O O . LEU A 1 86 ? 5.035 8.273 -0.903 1 94.06 86 LEU A O 1
ATOM 672 N N . ARG A 1 87 ? 3.908 9.602 0.472 1 88.44 87 ARG A N 1
ATOM 673 C CA . ARG A 1 87 ? 2.971 10.086 -0.539 1 88.44 87 ARG A CA 1
ATOM 674 C C . ARG A 1 87 ? 2.99 11.609 -0.626 1 88.44 87 ARG A C 1
ATOM 676 O O . ARG A 1 87 ? 2.576 12.289 0.311 1 88.44 87 ARG A O 1
ATOM 683 N N . TYR A 1 88 ? 3.402 12.094 -1.778 1 87.56 88 TYR A N 1
ATOM 684 C CA . TYR A 1 88 ? 3.463 13.539 -1.974 1 87.56 88 TYR A CA 1
ATOM 685 C C . TYR A 1 88 ? 2.244 14.039 -2.74 1 87.56 88 TYR A C 1
ATOM 687 O O . TYR A 1 88 ? 1.796 13.391 -3.691 1 87.56 88 TYR A O 1
ATOM 695 N N . VAL A 1 89 ? 1.759 15.109 -2.248 1 79.56 89 VAL A N 1
ATOM 696 C CA . VAL A 1 89 ? 0.714 15.828 -2.969 1 79.56 89 VAL A CA 1
ATOM 697 C C . VAL A 1 89 ? 1.189 17.25 -3.285 1 79.56 89 VAL A C 1
ATOM 699 O O . VAL A 1 89 ? 1.447 18.031 -2.375 1 79.56 89 VAL A O 1
ATOM 702 N N . VAL A 1 90 ? 1.412 17.438 -4.555 1 75.81 90 VAL A N 1
ATOM 703 C CA . VAL A 1 90 ? 1.922 18.734 -5.008 1 75.81 90 VAL A CA 1
ATOM 704 C C . VAL A 1 90 ? 0.916 19.375 -5.953 1 75.81 90 VAL A C 1
ATOM 706 O O . VAL A 1 90 ? 0.254 18.688 -6.734 1 75.81 90 VAL A O 1
ATOM 709 N N . PRO A 1 91 ? 0.727 20.703 -5.656 1 64.31 91 PRO A N 1
ATOM 710 C CA . PRO A 1 91 ? -0.204 21.391 -6.547 1 64.31 91 PRO A CA 1
ATOM 711 C C . PRO A 1 91 ? 0.131 21.203 -8.023 1 64.31 91 PRO A C 1
ATOM 713 O O . PRO A 1 91 ? 1.304 21.062 -8.383 1 64.31 91 PRO A O 1
ATOM 716 N N . ALA A 1 92 ? -0.843 20.812 -8.797 1 55.97 92 ALA A N 1
ATOM 717 C CA . ALA A 1 92 ? -0.716 20.641 -10.242 1 55.97 92 ALA A CA 1
ATOM 718 C C . ALA A 1 92 ? 0.102 21.766 -10.867 1 55.97 92 ALA A C 1
ATOM 720 O O . ALA A 1 92 ? 0.811 21.547 -11.852 1 55.97 92 ALA A O 1
ATOM 721 N N . THR A 1 93 ? -0.076 22.938 -10.445 1 51.34 93 THR A N 1
ATOM 722 C CA . THR A 1 93 ? 0.618 24.047 -11.094 1 51.34 93 THR A CA 1
ATOM 723 C C . THR A 1 93 ? 2.129 23.891 -10.969 1 51.34 93 THR A C 1
ATOM 725 O O . THR A 1 93 ? 2.889 24.469 -11.75 1 51.34 93 THR A O 1
ATOM 728 N N . ALA A 1 94 ? 2.586 23.391 -10.008 1 45.44 94 ALA A N 1
ATOM 729 C CA . ALA A 1 94 ? 4.031 23.344 -9.805 1 45.44 94 ALA A CA 1
ATOM 730 C C . ALA A 1 94 ? 4.668 22.281 -10.711 1 45.44 94 ALA A C 1
ATOM 732 O O . ALA A 1 94 ? 5.84 22.406 -11.078 1 45.44 94 ALA A O 1
ATOM 733 N N . THR A 1 95 ? 4.016 21.172 -10.805 1 44.25 95 THR A N 1
ATOM 734 C CA . THR A 1 95 ? 4.543 20.219 -11.766 1 44.25 95 THR A CA 1
ATOM 735 C C . THR A 1 95 ? 3.684 20.188 -13.023 1 44.25 95 THR A C 1
ATOM 737 O O . THR A 1 95 ? 2.473 20.406 -12.961 1 44.25 95 THR A O 1
ATOM 740 N N . ALA A 1 96 ? 4.094 20.656 -14.086 1 44.5 96 ALA A N 1
ATOM 741 C CA . ALA A 1 96 ? 3.467 20.641 -15.406 1 44.5 96 ALA A CA 1
ATOM 742 C C . ALA A 1 96 ? 2.516 19.453 -15.555 1 44.5 96 ALA A C 1
ATOM 744 O O . ALA A 1 96 ? 1.665 19.438 -16.453 1 44.5 96 ALA A O 1
ATOM 745 N N . THR A 1 97 ? 2.734 18.438 -14.914 1 44.88 97 THR A N 1
ATOM 746 C CA . THR A 1 97 ? 1.908 17.234 -15.023 1 44.88 97 THR A CA 1
ATOM 747 C C . THR A 1 97 ? 1.399 16.812 -13.648 1 44.88 97 THR A C 1
ATOM 749 O O . THR A 1 97 ? 2.064 17.031 -12.633 1 44.88 97 THR A O 1
ATOM 752 N N . ASP A 1 98 ? 0.137 16.828 -13.383 1 49.72 98 ASP A N 1
ATOM 753 C CA . ASP A 1 98 ? -0.597 16.312 -12.234 1 49.72 98 ASP A CA 1
ATOM 754 C C . ASP A 1 98 ? 0.03 15.016 -11.719 1 49.72 98 ASP A C 1
ATOM 756 O O . ASP A 1 98 ? -0.563 13.938 -11.844 1 49.72 98 ASP A O 1
ATOM 760 N N . GLU A 1 99 ? 1.438 15.078 -11.672 1 59.28 99 GLU A N 1
ATOM 761 C CA . GLU A 1 99 ? 2.031 13.766 -11.453 1 59.28 99 GLU A CA 1
ATOM 762 C C . GLU A 1 99 ? 2.27 13.508 -9.969 1 59.28 99 GLU A C 1
ATOM 764 O O . GLU A 1 99 ? 2.766 14.375 -9.25 1 59.28 99 GLU A O 1
ATOM 769 N N . LEU A 1 100 ? 1.703 12.516 -9.453 1 71.88 100 LEU A N 1
ATOM 770 C CA . LEU A 1 100 ? 1.838 12.016 -8.086 1 71.88 100 LEU A CA 1
ATOM 771 C C . LEU A 1 100 ? 3.262 11.539 -7.82 1 71.88 100 LEU A C 1
ATOM 773 O O . LEU A 1 100 ? 3.834 10.797 -8.625 1 71.88 100 LEU A O 1
ATOM 777 N N . LEU A 1 101 ? 4.02 12.297 -6.887 1 86 101 LEU A N 1
ATOM 778 C CA . LEU A 1 101 ? 5.293 11.797 -6.371 1 86 101 LEU A CA 1
ATOM 779 C C . LEU A 1 101 ? 5.07 10.867 -5.18 1 86 101 LEU A C 1
ATOM 781 O O . LEU A 1 101 ? 4.293 11.188 -4.273 1 86 101 LEU A O 1
ATOM 785 N N . ARG A 1 102 ? 5.613 9.688 -5.246 1 91.38 102 ARG A N 1
ATOM 786 C CA . ARG A 1 102 ? 5.547 8.711 -4.16 1 91.38 102 ARG A CA 1
ATOM 787 C C . ARG A 1 102 ? 6.906 8.062 -3.924 1 91.38 102 ARG A C 1
ATOM 789 O O . ARG A 1 102 ? 7.754 8.039 -4.816 1 91.38 102 ARG A O 1
ATOM 796 N N . GLY A 1 103 ? 7.102 7.551 -2.725 1 94.12 103 GLY A N 1
ATOM 797 C CA . GLY A 1 103 ? 8.398 6.957 -2.445 1 94.12 103 GLY A CA 1
ATOM 798 C C . GLY A 1 103 ? 8.406 6.117 -1.183 1 94.12 103 GLY A C 1
ATOM 799 O O . GLY A 1 103 ? 7.379 5.961 -0.523 1 94.12 103 GLY A O 1
ATOM 800 N N . VAL A 1 104 ? 9.547 5.535 -0.982 1 97.06 104 VAL A N 1
ATOM 801 C CA . VAL A 1 104 ? 9.812 4.754 0.221 1 97.06 104 VAL A CA 1
ATOM 802 C C . VAL A 1 104 ? 11.266 4.949 0.654 1 97.06 104 VAL A C 1
ATOM 804 O O . VAL A 1 104 ? 12.164 5.023 -0.186 1 97.06 104 VAL A O 1
ATOM 807 N N . ILE A 1 105 ? 11.461 5.211 1.89 1 97 105 ILE A N 1
ATOM 808 C CA . ILE A 1 105 ? 12.773 5.086 2.512 1 97 105 ILE A CA 1
ATOM 809 C C . ILE A 1 105 ? 12.906 3.711 3.16 1 97 105 ILE A C 1
ATOM 811 O O . ILE A 1 105 ? 12.211 3.4 4.125 1 97 105 ILE A O 1
ATOM 815 N N . ALA A 1 106 ? 13.812 2.916 2.643 1 96.5 106 ALA A N 1
ATOM 816 C CA . ALA A 1 106 ? 13.961 1.536 3.1 1 96.5 106 ALA A CA 1
ATOM 817 C C . ALA A 1 106 ? 15.297 1.332 3.801 1 96.5 106 ALA A C 1
ATOM 819 O O . ALA A 1 106 ? 16.344 1.781 3.311 1 96.5 106 ALA A O 1
ATOM 820 N N . GLN A 1 107 ? 15.25 0.712 4.906 1 93.81 107 GLN A N 1
ATOM 821 C CA . GLN A 1 107 ? 16.453 0.3 5.613 1 93.81 107 GLN A CA 1
ATOM 822 C C . GLN A 1 107 ? 16.547 -1.221 5.707 1 93.81 107 GLN A C 1
ATOM 824 O O . GLN A 1 107 ? 15.555 -1.891 6 1 93.81 107 GLN A O 1
ATOM 829 N N . ARG A 1 108 ? 17.719 -1.723 5.426 1 91.56 108 ARG A N 1
ATOM 830 C CA . ARG A 1 108 ? 17.953 -3.16 5.496 1 91.56 108 ARG A CA 1
ATOM 831 C C . ARG A 1 108 ? 19.375 -3.455 5.945 1 91.56 108 ARG A C 1
ATOM 833 O O . ARG A 1 108 ? 20.328 -2.783 5.52 1 91.56 108 ARG A O 1
ATOM 840 N N . VAL A 1 109 ? 19.5 -4.316 6.832 1 84.44 109 VAL A N 1
ATOM 841 C CA . VAL A 1 109 ? 20.812 -4.824 7.199 1 84.44 109 VAL A CA 1
ATOM 842 C C . VAL A 1 109 ? 21.234 -5.93 6.23 1 84.44 109 VAL A C 1
ATOM 844 O O . VAL A 1 109 ? 20.531 -6.938 6.094 1 84.44 109 VAL A O 1
ATOM 847 N N . ILE A 1 110 ? 22.188 -5.523 5.473 1 71.81 110 ILE A N 1
ATOM 848 C CA . ILE A 1 110 ? 22.656 -6.492 4.488 1 71.81 110 ILE A CA 1
ATOM 849 C C . ILE A 1 110 ? 24.016 -7.043 4.914 1 71.81 110 ILE A C 1
ATOM 851 O O . ILE A 1 110 ? 24.891 -6.285 5.344 1 71.81 110 ILE A O 1
ATOM 855 N N . GLY A 1 111 ? 24.25 -8.312 4.75 1 63.97 111 GLY A N 1
ATOM 856 C CA . GLY A 1 111 ? 25.562 -8.922 4.902 1 63.97 111 GLY A CA 1
ATOM 857 C C . GLY A 1 111 ? 25.984 -9.07 6.348 1 63.97 111 GLY A C 1
ATOM 858 O O . GLY A 1 111 ? 25.156 -8.992 7.258 1 63.97 111 GLY A O 1
ATOM 859 N N . THR A 1 112 ? 27.203 -9.344 6.543 1 63.03 112 THR A N 1
ATOM 860 C CA . THR A 1 112 ? 27.844 -9.641 7.82 1 63.03 112 THR A CA 1
ATOM 861 C C . THR A 1 112 ? 28.078 -8.359 8.617 1 63.03 112 THR A C 1
ATOM 863 O O . THR A 1 112 ? 28.172 -8.391 9.844 1 63.03 112 THR A O 1
ATOM 866 N N . ASP A 1 113 ? 28.172 -7.25 7.949 1 59.81 113 ASP A N 1
ATOM 867 C CA . ASP A 1 113 ? 28.578 -6.004 8.594 1 59.81 113 ASP A CA 1
ATOM 868 C C . ASP A 1 113 ? 27.422 -5.375 9.359 1 59.81 113 ASP A C 1
ATOM 870 O O . ASP A 1 113 ? 27.625 -4.547 10.242 1 59.81 113 ASP A O 1
ATOM 874 N N . ARG A 1 114 ? 26.453 -5.977 9.648 1 68.81 114 ARG A N 1
ATOM 875 C CA . ARG A 1 114 ? 25.25 -5.629 10.406 1 68.81 114 ARG A CA 1
ATOM 876 C C . ARG A 1 114 ? 24.969 -4.133 10.312 1 68.81 114 ARG A C 1
ATOM 878 O O . ARG A 1 114 ? 24.25 -3.58 11.156 1 68.81 114 ARG A O 1
ATOM 885 N N . THR A 1 115 ? 25.719 -3.316 9.391 1 76.31 115 THR A N 1
ATOM 886 C CA . THR A 1 115 ? 25.375 -1.908 9.227 1 76.31 115 THR A CA 1
ATOM 887 C C . THR A 1 115 ? 24.141 -1.753 8.328 1 76.31 115 THR A C 1
ATOM 889 O O . THR A 1 115 ? 24.141 -2.232 7.191 1 76.31 115 THR A O 1
ATOM 892 N N . PRO A 1 116 ? 23.219 -1.077 8.82 1 83.56 116 PRO A N 1
ATOM 893 C CA . PRO A 1 116 ? 22.016 -0.932 7.996 1 83.56 116 PRO A CA 1
ATOM 894 C C . PRO A 1 116 ? 22.234 -0.031 6.785 1 83.56 116 PRO A C 1
ATOM 896 O O . PRO A 1 116 ? 22.938 0.979 6.883 1 83.56 116 PRO A O 1
ATOM 899 N N . LYS A 1 117 ? 21.844 -0.443 5.664 1 88.31 117 LYS A N 1
ATOM 900 C CA . LYS A 1 117 ? 21.828 0.351 4.438 1 88.31 117 LYS A CA 1
ATOM 901 C C . LYS A 1 117 ? 20.484 1.035 4.227 1 88.31 117 LYS A C 1
ATOM 903 O O . LYS A 1 117 ? 19.438 0.417 4.41 1 88.31 117 LYS A O 1
ATOM 908 N N . THR A 1 118 ? 20.562 2.332 3.949 1 94.25 118 THR A N 1
ATOM 909 C CA . THR A 1 118 ? 19.344 3.084 3.666 1 94.25 118 THR A CA 1
ATOM 910 C C . THR A 1 118 ? 19.234 3.412 2.18 1 94.25 118 THR A C 1
ATOM 912 O O . THR A 1 118 ? 20.172 3.98 1.601 1 94.25 118 THR A O 1
ATOM 915 N N . VAL A 1 119 ? 18.141 2.994 1.544 1 96.88 119 VAL A N 1
ATOM 916 C CA . VAL A 1 119 ? 17.875 3.287 0.138 1 96.88 119 VAL A CA 1
ATOM 917 C C . VAL A 1 119 ? 16.578 4.066 0.004 1 96.88 119 VAL A C 1
ATOM 919 O O . VAL A 1 119 ? 15.562 3.693 0.593 1 96.88 119 VAL A O 1
ATOM 922 N N . VAL A 1 120 ? 16.641 5.172 -0.713 1 97.19 120 VAL A N 1
ATOM 923 C CA . VAL A 1 120 ? 15.461 5.973 -1.017 1 97.19 120 VAL A CA 1
ATOM 924 C C . VAL A 1 120 ? 14.992 5.691 -2.443 1 97.19 120 VAL A C 1
ATOM 926 O O . VAL A 1 120 ? 15.781 5.793 -3.391 1 97.19 120 VAL A O 1
ATOM 929 N N . ALA A 1 121 ? 13.789 5.266 -2.566 1 97.88 121 ALA A N 1
ATOM 930 C CA . ALA A 1 121 ? 13.164 5.105 -3.875 1 97.88 121 ALA A CA 1
ATOM 931 C C . ALA A 1 121 ? 12.055 6.141 -4.082 1 97.88 121 ALA A C 1
ATOM 933 O O . ALA A 1 121 ? 11.117 6.223 -3.289 1 97.88 121 ALA A O 1
ATOM 934 N N . LEU A 1 122 ? 12.148 6.969 -5.105 1 95.56 122 LEU A N 1
ATOM 935 C CA . LEU A 1 122 ? 11.156 7.984 -5.449 1 95.56 122 LEU A CA 1
ATOM 936 C C . LEU A 1 122 ? 10.633 7.777 -6.867 1 95.56 122 LEU A C 1
ATOM 938 O O . LEU A 1 122 ? 11.414 7.707 -7.816 1 95.56 122 LEU A O 1
ATOM 942 N N . ARG A 1 123 ? 9.367 7.672 -6.957 1 93.5 123 ARG A N 1
ATOM 943 C CA . ARG A 1 123 ? 8.75 7.457 -8.266 1 93.5 123 ARG A CA 1
ATOM 944 C C . ARG A 1 123 ? 7.91 8.664 -8.672 1 93.5 123 ARG A C 1
ATOM 946 O O . ARG A 1 123 ? 7.098 9.156 -7.891 1 93.5 123 ARG A O 1
ATOM 953 N N . SER A 1 124 ? 8.141 9.102 -9.836 1 87 124 SER A N 1
ATOM 954 C CA . SER A 1 124 ? 7.32 10.094 -10.531 1 87 124 SER A CA 1
ATOM 955 C C . SER A 1 124 ? 6.902 9.602 -11.906 1 87 124 SER A C 1
ATOM 957 O O . SER A 1 124 ? 7.746 9.445 -12.797 1 87 124 SER A O 1
ATOM 959 N N . ALA A 1 125 ? 5.637 9.383 -12.047 1 83.31 125 ALA A N 1
ATOM 960 C CA . ALA A 1 125 ? 5.117 8.812 -13.289 1 83.31 125 ALA A CA 1
ATOM 961 C C . ALA A 1 125 ? 5.785 7.473 -13.602 1 83.31 125 ALA A C 1
ATOM 963 O O . ALA A 1 125 ? 5.707 6.535 -12.805 1 83.31 125 ALA A O 1
ATOM 964 N N . GLN A 1 126 ? 6.551 7.469 -14.664 1 86.5 126 GLN A N 1
ATOM 965 C CA . GLN A 1 126 ? 7.078 6.184 -15.102 1 86.5 126 GLN A CA 1
ATOM 966 C C . GLN A 1 126 ? 8.562 6.047 -14.758 1 86.5 126 GLN A C 1
ATOM 968 O O . GLN A 1 126 ? 9.203 5.07 -15.141 1 86.5 126 GLN A O 1
ATOM 973 N N . LEU A 1 127 ? 8.992 7.027 -13.977 1 92.94 127 LEU A N 1
ATOM 974 C CA . LEU A 1 127 ? 10.398 6.992 -13.594 1 92.94 127 LEU A CA 1
ATOM 975 C C . LEU A 1 127 ? 10.547 6.785 -12.086 1 92.94 127 LEU A C 1
ATOM 977 O O . LEU A 1 127 ? 9.758 7.324 -11.305 1 92.94 127 LEU A O 1
ATOM 981 N N . ILE A 1 128 ? 11.531 6 -11.742 1 95.56 128 ILE A N 1
ATOM 982 C CA . ILE A 1 128 ? 11.836 5.77 -10.336 1 95.56 128 ILE A CA 1
ATOM 983 C C . ILE A 1 128 ? 13.344 5.906 -10.109 1 95.56 128 ILE A C 1
ATOM 985 O O . ILE A 1 128 ? 14.141 5.418 -10.906 1 95.56 128 ILE A O 1
ATOM 989 N N . THR A 1 129 ? 13.727 6.617 -9.062 1 96.94 129 THR A N 1
ATOM 990 C CA . THR A 1 129 ? 15.125 6.809 -8.703 1 96.94 129 THR A CA 1
ATOM 991 C C . THR A 1 129 ? 15.453 6.113 -7.387 1 96.94 129 THR A C 1
ATOM 993 O O . THR A 1 129 ? 14.727 6.273 -6.402 1 96.94 129 THR A O 1
ATOM 996 N N . PHE A 1 130 ? 16.438 5.273 -7.457 1 97.56 130 PHE A N 1
ATOM 997 C CA . PHE A 1 130 ? 16.984 4.652 -6.254 1 97.56 130 PHE A CA 1
ATOM 998 C C . PHE A 1 130 ? 18.266 5.352 -5.82 1 97.56 130 PHE A C 1
ATOM 1000 O O . PHE A 1 130 ? 19.203 5.523 -6.621 1 97.56 130 PHE A O 1
ATOM 1007 N N . THR A 1 131 ? 18.359 5.777 -4.57 1 96.5 131 THR A N 1
ATOM 1008 C CA . THR A 1 131 ? 19.531 6.465 -4.027 1 96.5 131 THR A CA 1
ATOM 1009 C C . THR A 1 131 ? 19.969 5.832 -2.711 1 96.5 131 THR A C 1
ATOM 1011 O O . THR A 1 131 ? 19.203 5.789 -1.75 1 96.5 131 THR A O 1
ATOM 1014 N N . ALA A 1 132 ? 21.156 5.316 -2.701 1 95.88 132 ALA A N 1
ATOM 1015 C CA . ALA A 1 132 ? 21.766 4.859 -1.447 1 95.88 132 ALA A CA 1
ATOM 1016 C C . ALA A 1 132 ? 22.25 6.043 -0.61 1 95.88 132 ALA A C 1
ATOM 1018 O O . ALA A 1 132 ? 23 6.887 -1.095 1 95.88 132 ALA A O 1
ATOM 1019 N N . MET A 1 133 ? 21.781 6.07 0.602 1 92.75 133 MET A N 1
ATOM 1020 C CA . MET A 1 133 ? 22.141 7.191 1.466 1 92.75 133 MET A CA 1
ATOM 1021 C C . MET A 1 133 ? 22.734 6.695 2.779 1 92.75 133 MET A C 1
ATOM 1023 O O . MET A 1 133 ? 22.359 5.629 3.273 1 92.75 133 MET A O 1
ATOM 1027 N N . HIS A 1 134 ? 23.641 7.457 3.227 1 88.81 134 HIS A N 1
ATOM 1028 C CA . HIS A 1 134 ? 24.156 7.227 4.57 1 88.81 134 HIS A CA 1
ATOM 1029 C C . HIS A 1 134 ? 23.406 8.07 5.598 1 88.81 134 HIS A C 1
ATOM 1031 O O . HIS A 1 134 ? 23.656 9.273 5.711 1 88.81 134 HIS A O 1
ATOM 1037 N N . ILE A 1 135 ? 22.469 7.453 6.23 1 89 135 ILE A N 1
ATOM 1038 C CA . ILE A 1 135 ? 21.641 8.133 7.234 1 89 135 ILE A CA 1
ATOM 1039 C C . ILE A 1 135 ? 21.812 7.445 8.586 1 89 135 ILE A C 1
ATOM 1041 O O . ILE A 1 135 ? 21.406 6.293 8.758 1 89 135 ILE A O 1
ATOM 1045 N N . ASP A 1 136 ? 22.312 8.18 9.547 1 85.06 136 ASP A N 1
ATOM 1046 C CA . ASP A 1 136 ? 22.688 7.559 10.812 1 85.06 136 ASP A CA 1
ATOM 1047 C C . ASP A 1 136 ? 21.719 7.938 11.922 1 85.06 136 ASP A C 1
ATOM 1049 O O . ASP A 1 136 ? 21.766 7.387 13.023 1 85.06 136 ASP A O 1
ATOM 1053 N N . ASP A 1 137 ? 20.938 8.898 11.68 1 88.75 137 ASP A N 1
ATOM 1054 C CA . ASP A 1 137 ? 19.953 9.305 12.68 1 88.75 137 ASP A CA 1
ATOM 1055 C C . ASP A 1 137 ? 18.719 9.922 12.023 1 88.75 137 ASP A C 1
ATOM 1057 O O . ASP A 1 137 ? 18.672 10.094 10.805 1 88.75 137 ASP A O 1
ATOM 1061 N N . ALA A 1 138 ? 17.797 10.25 12.844 1 91.06 138 ALA A N 1
ATOM 1062 C CA . ALA A 1 138 ? 16.516 10.742 12.352 1 91.06 138 ALA A CA 1
ATOM 1063 C C . ALA A 1 138 ? 16.656 12.086 11.656 1 91.06 138 ALA A C 1
ATOM 1065 O O . ALA A 1 138 ? 15.93 12.398 10.719 1 91.06 138 ALA A O 1
ATOM 1066 N N . LEU A 1 139 ? 17.594 12.93 12.117 1 92.88 139 LEU A N 1
ATOM 1067 C CA . LEU A 1 139 ? 17.812 14.234 11.5 1 92.88 139 LEU A CA 1
ATOM 1068 C C . LEU A 1 139 ? 18.234 14.078 10.039 1 92.88 139 LEU A C 1
ATOM 1070 O O . LEU A 1 139 ? 17.891 14.914 9.203 1 92.88 139 LEU A O 1
ATOM 1074 N N . GLY A 1 140 ? 18.922 13.031 9.789 1 92.56 140 GLY A N 1
ATOM 1075 C CA . GLY A 1 140 ? 19.375 12.766 8.438 1 92.56 140 GLY A CA 1
ATOM 1076 C C . GLY A 1 140 ? 18.234 12.422 7.488 1 92.56 140 GLY A C 1
ATOM 1077 O O . GLY A 1 140 ? 18.391 12.477 6.266 1 92.56 140 GLY A O 1
ATOM 1078 N N . LEU A 1 141 ? 17.078 12.086 7.992 1 94 141 LEU A N 1
ATOM 1079 C CA . LEU A 1 141 ? 15.922 11.727 7.176 1 94 141 LEU A CA 1
ATOM 1080 C C . LEU A 1 141 ? 15.164 12.977 6.734 1 94 141 LEU A C 1
ATOM 1082 O O . LEU A 1 141 ? 14.422 12.938 5.75 1 94 141 LEU A O 1
ATOM 1086 N N . VAL A 1 142 ? 15.312 14.086 7.379 1 94 142 VAL A N 1
ATOM 1087 C CA . VAL A 1 142 ? 14.484 15.273 7.23 1 94 142 VAL A CA 1
ATOM 1088 C C . VAL A 1 142 ? 14.633 15.828 5.812 1 94 142 VAL A C 1
ATOM 1090 O O . VAL A 1 142 ? 13.633 16.094 5.141 1 94 142 VAL A O 1
ATOM 1093 N N . PRO A 1 143 ? 15.852 15.93 5.301 1 92.62 143 PRO A N 1
ATOM 1094 C CA . PRO A 1 143 ? 15.961 16.453 3.939 1 92.62 143 PRO A CA 1
ATOM 1095 C C . PRO A 1 143 ? 15.297 15.555 2.902 1 92.62 143 PRO A C 1
ATOM 1097 O O . PRO A 1 143 ? 14.781 16.047 1.893 1 92.62 143 PRO A O 1
ATOM 1100 N N . VAL A 1 144 ? 15.289 14.305 3.092 1 93.5 144 VAL A N 1
ATOM 1101 C CA . VAL A 1 144 ? 14.695 13.352 2.158 1 93.5 144 VAL A CA 1
ATOM 1102 C C . VAL A 1 144 ? 13.18 13.555 2.105 1 93.5 144 VAL A C 1
ATOM 1104 O O . VAL A 1 144 ? 12.586 13.547 1.025 1 93.5 144 VAL A O 1
ATOM 1107 N N . LEU A 1 145 ? 12.57 13.797 3.242 1 94.56 145 LEU A N 1
ATOM 1108 C CA . LEU A 1 145 ? 11.125 13.945 3.34 1 94.56 145 LEU A CA 1
ATOM 1109 C C . LEU A 1 145 ? 10.656 15.203 2.613 1 94.56 145 LEU A C 1
ATOM 1111 O O . LEU A 1 145 ? 9.531 15.25 2.109 1 94.56 145 LEU A O 1
ATOM 1115 N N . GLY A 1 146 ? 11.523 16.172 2.477 1 91.12 146 GLY A N 1
ATOM 1116 C CA . GLY A 1 146 ? 11.133 17.453 1.912 1 91.12 146 GLY A CA 1
ATOM 1117 C C . GLY A 1 146 ? 11.359 17.531 0.414 1 91.12 146 GLY A C 1
ATOM 1118 O O . GLY A 1 146 ? 11.031 18.547 -0.212 1 91.12 146 GLY A O 1
ATOM 1119 N N . VAL A 1 147 ? 11.898 16.562 -0.275 1 88.12 147 VAL A N 1
ATOM 1120 C CA . VAL A 1 147 ? 12.344 16.625 -1.663 1 88.12 147 VAL A CA 1
ATOM 1121 C C . VAL A 1 147 ? 11.164 16.969 -2.568 1 88.12 147 VAL A C 1
ATOM 1123 O O . VAL A 1 147 ? 11.336 17.609 -3.605 1 88.12 147 VAL A O 1
ATOM 1126 N N . GLY A 1 148 ? 10.055 16.641 -2.32 1 83.75 148 GLY A N 1
ATOM 1127 C CA . GLY A 1 148 ? 8.898 16.891 -3.158 1 83.75 148 GLY A CA 1
ATOM 1128 C C . GLY A 1 148 ? 8.086 18.094 -2.703 1 83.75 148 GLY A C 1
ATOM 1129 O O . GLY A 1 148 ? 7.016 18.359 -3.244 1 83.75 148 GLY A O 1
ATOM 1130 N N . LEU A 1 149 ? 8.594 18.766 -1.761 1 89.44 149 LEU A N 1
ATOM 1131 C CA . LEU A 1 149 ? 7.852 19.891 -1.201 1 89.44 149 LEU A CA 1
ATOM 1132 C C . LEU A 1 149 ? 8.492 21.219 -1.591 1 89.44 149 LEU A C 1
ATOM 1134 O O . LEU A 1 149 ? 9.453 21.25 -2.369 1 89.44 149 LEU A O 1
ATOM 1138 N N . GLY A 1 150 ? 7.902 22.359 -1.247 1 82 150 GLY A N 1
ATOM 1139 C CA . GLY A 1 150 ? 8.289 23.703 -1.662 1 82 150 GLY A CA 1
ATOM 1140 C C . GLY A 1 150 ? 9.5 24.234 -0.924 1 82 150 GLY A C 1
ATOM 1141 O O . GLY A 1 150 ? 9.945 25.359 -1.166 1 82 150 GLY A O 1
ATOM 1142 N N . ARG A 1 151 ? 10.203 23.5 -0.114 1 83.94 151 ARG A N 1
ATOM 1143 C CA . ARG A 1 151 ? 11.367 23.922 0.655 1 83.94 151 ARG A CA 1
ATOM 1144 C C . ARG A 1 151 ? 11.062 25.188 1.453 1 83.94 151 ARG A C 1
ATOM 1146 O O . ARG A 1 151 ? 11.812 26.156 1.393 1 83.94 151 ARG A O 1
ATOM 1153 N N . ARG A 1 152 ? 9.977 25.25 2.135 1 92.06 152 ARG A N 1
ATOM 1154 C CA . ARG A 1 152 ? 9.57 26.375 2.963 1 92.06 152 ARG A CA 1
ATOM 1155 C C . ARG A 1 152 ? 10.258 26.344 4.324 1 92.06 152 ARG A C 1
ATOM 1157 O O . ARG A 1 152 ? 10.508 25.266 4.867 1 92.06 152 ARG A O 1
ATOM 1164 N N . PRO A 1 153 ? 10.609 27.562 4.801 1 95.88 153 PRO A N 1
ATOM 1165 C CA . PRO A 1 153 ? 11.047 27.562 6.195 1 95.88 153 PRO A CA 1
ATOM 1166 C C . PRO A 1 153 ? 9.945 27.172 7.168 1 95.88 153 PRO A C 1
ATOM 1168 O O . PRO A 1 153 ? 8.766 27.172 6.805 1 95.88 153 PRO A O 1
ATOM 1171 N N . PRO A 1 154 ? 10.328 26.812 8.391 1 97 154 PRO A N 1
ATOM 1172 C CA . PRO A 1 154 ? 9.289 26.484 9.367 1 97 154 PRO A CA 1
ATOM 1173 C C . PRO A 1 154 ? 8.328 27.641 9.609 1 97 154 PRO A C 1
ATOM 1175 O O . PRO A 1 154 ? 8.742 28.797 9.664 1 97 154 PRO A O 1
ATOM 1178 N N . ALA A 1 155 ? 7.098 27.312 9.68 1 96.81 155 ALA A N 1
ATOM 1179 C CA . ALA A 1 155 ? 6.117 28.328 10.094 1 96.81 155 ALA A CA 1
ATOM 1180 C C . ALA A 1 155 ? 6.348 28.75 11.539 1 96.81 155 ALA A C 1
ATOM 1182 O O . ALA A 1 155 ? 6.988 28.047 12.312 1 96.81 155 ALA A O 1
ATOM 1183 N N . ARG A 1 156 ? 5.852 29.984 11.82 1 95.62 156 ARG A N 1
ATOM 1184 C CA . ARG A 1 156 ? 5.988 30.5 13.172 1 95.62 156 ARG A CA 1
ATOM 1185 C C . ARG A 1 156 ? 4.629 30.641 13.852 1 95.62 156 ARG A C 1
ATOM 1187 O O . ARG A 1 156 ? 3.844 31.516 13.5 1 95.62 156 ARG A O 1
ATOM 1194 N N . PHE A 1 157 ? 4.352 29.719 14.891 1 95.25 157 PHE A N 1
ATOM 1195 C CA . PHE A 1 157 ? 3.105 29.75 15.648 1 95.25 157 PHE A CA 1
ATOM 1196 C C . PHE A 1 157 ? 3.199 28.859 16.875 1 95.25 157 PHE A C 1
ATOM 1198 O O . PHE A 1 157 ? 4.109 28.031 16.984 1 95.25 157 PHE A O 1
ATOM 1205 N N . ASP A 1 158 ? 2.309 29.094 17.828 1 93.62 158 ASP A N 1
ATOM 1206 C CA . ASP A 1 158 ? 2.234 28.203 18.984 1 93.62 158 ASP A CA 1
ATOM 1207 C C . ASP A 1 158 ? 1.596 26.875 18.625 1 93.62 158 ASP A C 1
ATOM 1209 O O . ASP A 1 158 ? 0.535 26.828 18 1 93.62 158 ASP A O 1
ATOM 1213 N N . GLN A 1 159 ? 2.262 25.828 18.969 1 93 159 GLN A N 1
ATOM 1214 C CA . GLN A 1 159 ? 1.744 24.5 18.672 1 93 159 GLN A CA 1
ATOM 1215 C C . GLN A 1 159 ? 0.375 24.281 19.312 1 93 159 GLN A C 1
ATOM 1217 O O . GLN A 1 159 ? 0.076 24.844 20.359 1 93 159 GLN A O 1
ATOM 1222 N N . PHE A 1 160 ? -0.411 23.484 18.688 1 90.38 160 PHE A N 1
ATOM 1223 C CA . PHE A 1 160 ? -1.71 23.109 19.234 1 90.38 160 PHE A CA 1
ATOM 1224 C C . PHE A 1 160 ? -2.074 21.688 18.828 1 90.38 160 PHE A C 1
ATOM 1226 O O . PHE A 1 160 ? -1.476 21.125 17.906 1 90.38 160 PHE A O 1
ATOM 1233 N N . SER A 1 161 ? -2.975 21.047 19.531 1 88.75 161 SER A N 1
ATOM 1234 C CA . SER A 1 161 ? -3.41 19.672 19.266 1 88.75 161 SER A CA 1
ATOM 1235 C C . SER A 1 161 ? -4.93 19.594 19.188 1 88.75 161 SER A C 1
ATOM 1237 O O . SER A 1 161 ? -5.641 20.375 19.812 1 88.75 161 SER A O 1
ATOM 1239 N N . MET A 1 162 ? -5.344 18.734 18.328 1 83.81 162 MET A N 1
ATOM 1240 C CA . MET A 1 162 ? -6.777 18.484 18.234 1 83.81 162 MET A CA 1
ATOM 1241 C C . MET A 1 162 ? -7.047 17 17.953 1 83.81 162 MET A C 1
ATOM 1243 O O . MET A 1 162 ? -6.277 16.344 17.25 1 83.81 162 MET A O 1
ATOM 1247 N N . PRO A 1 163 ? -8.148 16.516 18.547 1 80.19 163 PRO A N 1
ATOM 1248 C CA . PRO A 1 163 ? -8.531 15.148 18.188 1 80.19 163 PRO A CA 1
ATOM 1249 C C . PRO A 1 163 ? -8.719 14.969 16.688 1 80.19 163 PRO A C 1
ATOM 1251 O O . PRO A 1 163 ? -9.242 15.859 16.016 1 80.19 163 PRO A O 1
ATOM 1254 N N . ALA A 1 164 ? -8.211 13.875 16.188 1 73.19 164 ALA A N 1
ATOM 1255 C CA . ALA A 1 164 ? -8.266 13.617 14.75 1 73.19 164 ALA A CA 1
ATOM 1256 C C . ALA A 1 164 ? -9.703 13.688 14.227 1 73.19 164 ALA A C 1
ATOM 1258 O O . ALA A 1 164 ? -9.953 14.211 13.141 1 73.19 164 ALA A O 1
ATOM 1259 N N . ARG A 1 165 ? -10.633 13.266 15.055 1 68.44 165 ARG A N 1
ATOM 1260 C CA . ARG A 1 165 ? -12.039 13.266 14.68 1 68.44 165 ARG A CA 1
ATOM 1261 C C . ARG A 1 165 ? -12.57 14.688 14.555 1 68.44 165 ARG A C 1
ATOM 1263 O O . ARG A 1 165 ? -13.391 14.977 13.68 1 68.44 165 ARG A O 1
ATOM 1270 N N . VAL A 1 166 ? -12.055 15.539 15.445 1 68.75 166 VAL A N 1
ATOM 1271 C CA . VAL A 1 166 ? -12.5 16.938 15.461 1 68.75 166 VAL A CA 1
ATOM 1272 C C . VAL A 1 166 ? -11.984 17.656 14.227 1 68.75 166 VAL A C 1
ATOM 1274 O O . VAL A 1 166 ? -12.688 18.484 13.648 1 68.75 166 VAL A O 1
ATOM 1277 N N . GLY A 1 167 ? -10.797 17.266 13.773 1 65.38 167 GLY A N 1
ATOM 1278 C CA . GLY A 1 167 ? -10.273 17.844 12.547 1 65.38 167 GLY A CA 1
ATOM 1279 C C . GLY A 1 167 ? -11.117 17.531 11.328 1 65.38 167 GLY A C 1
ATOM 1280 O O . GLY A 1 167 ? -11.391 18.422 10.516 1 65.38 167 GLY A O 1
ATOM 1281 N N . ALA A 1 168 ? -11.555 16.359 11.375 1 63.25 168 ALA A N 1
ATOM 1282 C CA . ALA A 1 168 ? -12.438 15.953 10.281 1 63.25 168 ALA A CA 1
ATOM 1283 C C . ALA A 1 168 ? -13.742 16.734 10.305 1 63.25 168 ALA A C 1
ATOM 1285 O O . ALA A 1 168 ? -14.242 17.156 9.258 1 63.25 168 ALA A O 1
ATOM 1286 N N . ARG A 1 169 ? -14.266 16.969 11.5 1 64.56 169 ARG A N 1
ATOM 1287 C CA . ARG A 1 169 ? -15.5 17.734 11.656 1 64.56 169 ARG A CA 1
ATOM 1288 C C . ARG A 1 169 ? -15.289 19.188 11.25 1 64.56 169 ARG A C 1
ATOM 1290 O O . ARG A 1 169 ? -16.172 19.797 10.641 1 64.56 169 ARG A O 1
ATOM 1297 N N . ALA A 1 170 ? -14.141 19.688 11.648 1 69.06 170 ALA A N 1
ATOM 1298 C CA . ALA A 1 170 ? -13.805 21.047 11.234 1 69.06 170 ALA A CA 1
ATOM 1299 C C . ALA A 1 170 ? -13.766 21.172 9.719 1 69.06 170 ALA A C 1
ATOM 1301 O O . ALA A 1 170 ? -14.297 22.141 9.156 1 69.06 170 ALA A O 1
ATOM 1302 N N . ASP A 1 171 ? -13.242 20.234 9.133 1 62.03 171 ASP A N 1
ATOM 1303 C CA . ASP A 1 171 ? -13.195 20.203 7.672 1 62.03 171 ASP A CA 1
ATOM 1304 C C . ASP A 1 171 ? -14.602 20.172 7.074 1 62.03 171 ASP A C 1
ATOM 1306 O O . ASP A 1 171 ? -14.883 20.875 6.102 1 62.03 171 ASP A O 1
ATOM 1310 N N . GLU A 1 172 ? -15.398 19.391 7.75 1 63.28 172 GLU A N 1
ATOM 1311 C CA . GLU A 1 172 ? -16.797 19.281 7.332 1 63.28 172 GLU A CA 1
ATOM 1312 C C . GLU A 1 172 ? -17.5 20.625 7.465 1 63.28 172 GLU A C 1
ATOM 1314 O O . GLU A 1 172 ? -18.266 21.016 6.582 1 63.28 172 GLU A O 1
ATOM 1319 N N . ARG A 1 173 ? -17.25 21.297 8.531 1 67.94 173 ARG A N 1
ATOM 1320 C CA . ARG A 1 173 ? -17.891 22.594 8.766 1 67.94 173 ARG A CA 1
ATOM 1321 C C . ARG A 1 173 ? -17.422 23.625 7.742 1 67.94 173 ARG A C 1
ATOM 1323 O O . ARG A 1 173 ? -18.234 24.406 7.25 1 67.94 173 ARG A O 1
ATOM 1330 N N . LEU A 1 174 ? -16.203 23.531 7.48 1 66.38 174 LEU A N 1
ATOM 1331 C CA . LEU A 1 174 ? -15.672 24.438 6.477 1 66.38 174 LEU A CA 1
ATOM 1332 C C . LEU A 1 174 ? -16.297 24.172 5.109 1 66.38 174 LEU A C 1
ATOM 1334 O O . LEU A 1 174 ? -16.688 25.109 4.414 1 66.38 174 LEU A O 1
ATOM 1338 N N . ARG A 1 175 ? -16.469 22.938 4.895 1 61.53 175 ARG A N 1
ATOM 1339 C CA . ARG A 1 175 ? -17.031 22.547 3.611 1 61.53 175 ARG A CA 1
ATOM 1340 C C . ARG A 1 175 ? -18.516 22.906 3.533 1 61.53 175 ARG A C 1
ATOM 1342 O O . ARG A 1 175 ? -19.031 23.188 2.449 1 61.53 175 ARG A O 1
ATOM 1349 N N . SER A 1 176 ? -19.109 22.891 4.691 1 63.38 176 SER A N 1
ATOM 1350 C CA . SER A 1 176 ? -20.531 23.219 4.773 1 63.38 176 SER A CA 1
ATOM 1351 C C . SER A 1 176 ? -20.734 24.734 4.766 1 63.38 176 SER A C 1
ATOM 1353 O O . SER A 1 176 ? -21.859 25.219 4.898 1 63.38 176 SER A O 1
ATOM 1355 N N . GLY A 1 177 ? -19.656 25.453 4.695 1 66.88 177 GLY A N 1
ATOM 1356 C CA . GLY A 1 177 ? -19.781 26.891 4.492 1 66.88 177 GLY A CA 1
ATOM 1357 C C . GLY A 1 177 ? -19.422 27.703 5.719 1 66.88 177 GLY A C 1
ATOM 1358 O O . GLY A 1 177 ? -19.5 28.938 5.703 1 66.88 177 GLY A O 1
ATOM 1359 N N . ALA A 1 178 ? -19.156 27 6.781 1 74.81 178 ALA A N 1
ATOM 1360 C CA . ALA A 1 178 ? -18.703 27.766 7.938 1 74.81 178 ALA A CA 1
ATOM 1361 C C . ALA A 1 178 ? -17.422 28.547 7.613 1 74.81 178 ALA A C 1
ATOM 1363 O O . ALA A 1 178 ? -16.625 28.109 6.793 1 74.81 178 ALA A O 1
ATOM 1364 N N . SER A 1 179 ? -17.422 29.734 8.227 1 78.75 179 SER A N 1
ATOM 1365 C CA . SER A 1 179 ? -16.188 30.5 8.023 1 78.75 179 SER A CA 1
ATOM 1366 C C . SER A 1 179 ? -15.023 29.844 8.758 1 78.75 179 SER A C 1
ATOM 1368 O O . SER A 1 179 ? -15.219 29.188 9.781 1 78.75 179 SER A O 1
ATOM 1370 N N . LEU A 1 180 ? -13.883 29.891 8.227 1 76.44 180 LEU A N 1
ATOM 1371 C CA . LEU A 1 180 ? -12.688 29.375 8.875 1 76.44 180 LEU A CA 1
ATOM 1372 C C . LEU A 1 180 ? -12.531 29.953 10.273 1 76.44 180 LEU A C 1
ATOM 1374 O O . LEU A 1 180 ? -12.148 29.234 11.203 1 76.44 180 LEU A O 1
ATOM 1378 N N . ALA A 1 181 ? -12.891 31.219 10.414 1 78.38 181 ALA A N 1
ATOM 1379 C CA . ALA A 1 181 ? -12.797 31.891 11.711 1 78.38 181 ALA A CA 1
ATOM 1380 C C . ALA A 1 181 ? -13.672 31.188 12.75 1 78.38 181 ALA A C 1
ATOM 1382 O O . ALA A 1 181 ? -13.234 30.969 13.883 1 78.38 181 ALA A O 1
ATOM 1383 N N . GLU A 1 182 ? -14.797 30.844 12.367 1 81 182 GLU A N 1
ATOM 1384 C CA . GLU A 1 182 ? -15.719 30.172 13.266 1 81 182 GLU A CA 1
ATOM 1385 C C . GLU A 1 182 ? -15.188 28.797 13.68 1 81 182 GLU A C 1
ATOM 1387 O O . GLU A 1 182 ? -15.281 28.422 14.852 1 81 182 GLU A O 1
ATOM 1392 N N . VAL A 1 183 ? -14.68 28.188 12.711 1 77.62 183 VAL A N 1
ATOM 1393 C CA . VAL A 1 183 ? -14.18 26.828 12.961 1 77.62 183 VAL A CA 1
ATOM 1394 C C . VAL A 1 183 ? -12.953 26.906 13.867 1 77.62 183 VAL A C 1
ATOM 1396 O O . VAL A 1 183 ? -12.836 26.125 14.82 1 77.62 183 VAL A O 1
ATOM 1399 N N . VAL A 1 184 ? -12.133 27.812 13.617 1 78.31 184 VAL A N 1
ATOM 1400 C CA . VAL A 1 184 ? -10.906 27.984 14.391 1 78.31 184 VAL A CA 1
ATOM 1401 C C . VAL A 1 184 ? -11.25 28.344 15.836 1 78.31 184 VAL A C 1
ATOM 1403 O O . VAL A 1 184 ? -10.641 27.812 16.766 1 78.31 184 VAL A O 1
ATOM 1406 N N . ASP A 1 185 ? -12.211 29.188 16.016 1 79.5 185 ASP A N 1
ATOM 1407 C CA . ASP A 1 185 ? -12.656 29.578 17.344 1 79.5 185 ASP A CA 1
ATOM 1408 C C . ASP A 1 185 ? -13.242 28.391 18.109 1 79.5 185 ASP A C 1
ATOM 1410 O O . ASP A 1 185 ? -12.953 28.188 19.281 1 79.5 185 ASP A O 1
ATOM 1414 N N . TYR A 1 186 ? -14 27.734 17.359 1 76.94 186 TYR A N 1
ATOM 1415 C CA . TYR A 1 186 ? -14.664 26.562 17.938 1 76.94 186 TYR A CA 1
ATOM 1416 C C . TYR A 1 186 ? -13.648 25.531 18.406 1 76.94 186 TYR A C 1
ATOM 1418 O O . TYR A 1 186 ? -13.82 24.922 19.453 1 76.94 186 TYR A O 1
ATOM 1426 N N . LEU A 1 187 ? -12.57 25.391 17.672 1 78.38 187 LEU A N 1
ATOM 1427 C CA . LEU A 1 187 ? -11.57 24.359 17.953 1 78.38 187 LEU A CA 1
ATOM 1428 C C . LEU A 1 187 ? -10.562 24.859 18.984 1 78.38 187 LEU A C 1
ATOM 1430 O O . LEU A 1 187 ? -9.719 24.109 19.453 1 78.38 187 LEU A O 1
ATOM 1434 N N . GLY A 1 188 ? -10.641 26.109 19.375 1 79.69 188 GLY A N 1
ATOM 1435 C CA . GLY A 1 188 ? -9.719 26.672 20.344 1 79.69 188 GLY A CA 1
ATOM 1436 C C . GLY A 1 188 ? -8.305 26.828 19.812 1 79.69 188 GLY A C 1
ATOM 1437 O O . GLY A 1 188 ? -7.332 26.688 20.547 1 79.69 188 GLY A O 1
ATOM 1438 N N . ILE A 1 189 ? -8.195 27.047 18.562 1 85.5 189 ILE A N 1
ATOM 1439 C CA . ILE A 1 189 ? -6.891 27.25 17.938 1 85.5 189 ILE A CA 1
ATOM 1440 C C . ILE A 1 189 ? -6.309 28.594 18.391 1 85.5 189 ILE A C 1
ATOM 1442 O O . ILE A 1 189 ? -6.984 29.609 18.328 1 85.5 189 ILE A O 1
ATOM 1446 N N . PRO A 1 190 ? -5.074 28.578 18.906 1 88 190 PRO A N 1
ATOM 1447 C CA . PRO A 1 190 ? -4.445 29.828 19.344 1 88 190 PRO A CA 1
ATOM 1448 C C . PRO A 1 190 ? -4.445 30.891 18.25 1 88 190 PRO A C 1
ATOM 1450 O O . PRO A 1 190 ? -4.305 30.578 17.062 1 88 190 PRO A O 1
ATOM 1453 N N . ARG A 1 191 ? -4.465 32.094 18.688 1 87.5 191 ARG A N 1
ATOM 1454 C CA . ARG A 1 191 ? -4.496 33.219 17.766 1 87.5 191 ARG A CA 1
ATOM 1455 C C . ARG A 1 191 ? -3.264 33.219 16.875 1 87.5 191 ARG A C 1
ATOM 1457 O O . ARG A 1 191 ? -3.352 33.562 15.688 1 87.5 191 ARG A O 1
ATOM 1464 N N . SER A 1 192 ? -2.168 32.844 17.422 1 89.25 192 SER A N 1
ATOM 1465 C CA . SER A 1 192 ? -0.916 32.844 16.672 1 89.25 192 SER A CA 1
ATOM 1466 C C . SER A 1 192 ? -0.949 31.828 15.531 1 89.25 192 SER A C 1
ATOM 1468 O O . SER A 1 192 ? -0.193 31.953 14.57 1 89.25 192 SER A O 1
ATOM 1470 N N . ALA A 1 193 ? -1.801 30.844 15.688 1 90.44 193 ALA A N 1
ATOM 1471 C CA . ALA A 1 193 ? -1.831 29.75 14.711 1 90.44 193 ALA A CA 1
ATOM 1472 C C . ALA A 1 193 ? -2.861 30.016 13.617 1 90.44 193 ALA A C 1
ATOM 1474 O O . ALA A 1 193 ? -2.885 29.328 12.602 1 90.44 193 ALA A O 1
ATOM 1475 N N . ARG A 1 194 ? -3.637 30.984 13.773 1 86.62 194 ARG A N 1
ATOM 1476 C CA . ARG A 1 194 ? -4.766 31.219 12.883 1 86.62 194 ARG A CA 1
ATOM 1477 C C . ARG A 1 194 ? -4.297 31.453 11.453 1 86.62 194 ARG A C 1
ATOM 1479 O O . ARG A 1 194 ? -4.805 30.828 10.516 1 86.62 194 ARG A O 1
ATOM 1486 N N . PRO A 1 195 ? -3.271 32.281 11.258 1 86.06 195 PRO A N 1
ATOM 1487 C CA . PRO A 1 195 ? -2.812 32.469 9.883 1 86.06 195 PRO A CA 1
ATOM 1488 C C . PRO A 1 195 ? -2.312 31.172 9.242 1 86.06 195 PRO A C 1
ATOM 1490 O O . PRO A 1 195 ? -2.516 30.953 8.047 1 86.06 195 PRO A O 1
ATOM 1493 N N . VAL A 1 196 ? -1.7 30.375 10.008 1 87.31 196 VAL A N 1
ATOM 1494 C CA . VAL A 1 196 ? -1.163 29.109 9.516 1 87.31 196 VAL A CA 1
ATOM 1495 C C . VAL A 1 196 ? -2.309 28.188 9.141 1 87.31 196 VAL A C 1
ATOM 1497 O O . VAL A 1 196 ? -2.301 27.578 8.055 1 87.31 196 VAL A O 1
ATOM 1500 N N . VAL A 1 197 ? -3.242 28.078 10 1 83.38 197 VAL A N 1
ATOM 1501 C CA . VAL A 1 197 ? -4.398 27.234 9.75 1 83.38 197 VAL A CA 1
ATOM 1502 C C . VAL A 1 197 ? -5.113 27.703 8.484 1 83.38 197 VAL A C 1
ATOM 1504 O O . VAL A 1 197 ? -5.48 26.875 7.633 1 83.38 197 VAL A O 1
ATOM 1507 N N . GLU A 1 198 ? -5.223 28.953 8.391 1 80.44 198 GLU A N 1
ATOM 1508 C CA . GLU A 1 198 ? -5.852 29.531 7.199 1 80.44 198 GLU A CA 1
ATOM 1509 C C . GLU A 1 198 ? -5.066 29.172 5.938 1 80.44 198 GLU A C 1
ATOM 1511 O O . GLU A 1 198 ? -5.656 28.812 4.914 1 80.44 198 GLU A O 1
ATOM 1516 N N . SER A 1 199 ? -3.803 29.281 6.043 1 82 199 SER A N 1
ATOM 1517 C CA . SER A 1 199 ? -2.949 28.984 4.895 1 82 199 SER A CA 1
ATOM 1518 C C . SER A 1 199 ? -3.055 27.531 4.492 1 82 199 SER A C 1
ATOM 1520 O O . SER A 1 199 ? -2.957 27.188 3.309 1 82 199 SER A O 1
ATOM 1522 N N . VAL A 1 200 ? -3.213 26.609 5.414 1 78 200 VAL A N 1
ATOM 1523 C CA . VAL A 1 200 ? -3.33 25.172 5.152 1 78 200 VAL A CA 1
ATOM 1524 C C . VAL A 1 200 ? -4.656 24.891 4.453 1 78 200 VAL A C 1
ATOM 1526 O O . VAL A 1 200 ? -4.711 24.062 3.533 1 78 200 VAL A O 1
ATOM 1529 N N . PHE A 1 201 ? -5.66 25.609 4.801 1 72.88 201 PHE A N 1
ATOM 1530 C CA . PHE A 1 201 ? -6.988 25.25 4.328 1 72.88 201 PHE A CA 1
ATOM 1531 C C . PHE A 1 201 ? -7.336 26 3.053 1 72.88 201 PHE A C 1
ATOM 1533 O O . PHE A 1 201 ? -8.086 25.5 2.213 1 72.88 201 PHE A O 1
ATOM 1540 N N . THR A 1 202 ? -6.809 27.234 2.963 1 71 202 THR A N 1
ATOM 1541 C CA . THR A 1 202 ? -7.297 28.094 1.888 1 71 202 THR A CA 1
ATOM 1542 C C . THR A 1 202 ? -6.188 28.375 0.878 1 71 202 THR A C 1
ATOM 1544 O O . THR A 1 202 ? -6.461 28.812 -0.244 1 71 202 THR A O 1
ATOM 1547 N N . GLY A 1 203 ? -4.984 28.188 1.205 1 73.44 203 GLY A N 1
ATOM 1548 C CA . GLY A 1 203 ? -3.881 28.531 0.323 1 73.44 203 GLY A CA 1
ATOM 1549 C C . GLY A 1 203 ? -3.283 27.328 -0.38 1 73.44 203 GLY A C 1
ATOM 1550 O O . GLY A 1 203 ? -3.697 26.188 -0.138 1 73.44 203 GLY A O 1
ATOM 1551 N N . PRO A 1 204 ? -2.455 27.672 -1.407 1 77.81 204 PRO A N 1
ATOM 1552 C CA . PRO A 1 204 ? -1.691 26.578 -2.027 1 77.81 204 PRO A CA 1
ATOM 1553 C C . PRO A 1 204 ? -0.801 25.844 -1.032 1 77.81 204 PRO A C 1
ATOM 1555 O O . PRO A 1 204 ? -0.21 26.469 -0.146 1 77.81 204 PRO A O 1
ATOM 1558 N N . ARG A 1 205 ? -0.93 24.547 -1.115 1 79.94 205 ARG A N 1
ATOM 1559 C CA . ARG A 1 205 ? -0.079 23.781 -0.214 1 79.94 205 ARG A CA 1
ATOM 1560 C C . ARG A 1 205 ? 0.443 22.516 -0.896 1 79.94 205 ARG A C 1
ATOM 1562 O O . ARG A 1 205 ? -0.158 22.031 -1.856 1 79.94 205 ARG A O 1
ATOM 1569 N N . SER A 1 206 ? 1.586 22.094 -0.543 1 85 206 SER A N 1
ATOM 1570 C CA . SER A 1 206 ? 2.15 20.781 -0.831 1 85 206 SER A CA 1
ATOM 1571 C C . SER A 1 206 ? 2.43 20 0.453 1 85 206 SER A C 1
ATOM 1573 O O . SER A 1 206 ? 2.781 20.594 1.477 1 85 206 SER A O 1
ATOM 1575 N N . TYR A 1 207 ? 2.188 18.734 0.384 1 88 207 TYR A N 1
ATOM 1576 C CA . TYR A 1 207 ? 2.457 18 1.616 1 88 207 TYR A CA 1
ATOM 1577 C C . TYR A 1 207 ? 2.885 16.578 1.316 1 88 207 TYR A C 1
ATOM 1579 O O . TYR A 1 207 ? 2.74 16.094 0.188 1 88 207 TYR A O 1
ATOM 1587 N N . VAL A 1 208 ? 3.475 15.945 2.268 1 90.94 208 VAL A N 1
ATOM 1588 C CA . VAL A 1 208 ? 3.818 14.523 2.236 1 90.94 208 VAL A CA 1
ATOM 1589 C C . VAL A 1 208 ? 3.209 13.82 3.447 1 90.94 208 VAL A C 1
ATOM 1591 O O . VAL A 1 208 ? 3.225 14.352 4.559 1 90.94 208 VAL A O 1
ATOM 1594 N N . GLU A 1 209 ? 2.551 12.734 3.162 1 90.19 209 GLU A N 1
ATOM 1595 C CA . GLU A 1 209 ? 2.109 11.805 4.199 1 90.19 209 GLU A CA 1
ATOM 1596 C C . GLU A 1 209 ? 3.121 10.68 4.402 1 90.19 209 GLU A C 1
ATOM 1598 O O . GLU A 1 209 ? 3.611 10.102 3.432 1 90.19 209 GLU A O 1
ATOM 1603 N N . ILE A 1 210 ? 3.391 10.43 5.621 1 93.75 210 ILE A N 1
ATOM 1604 C CA . ILE A 1 210 ? 4.441 9.469 5.957 1 93.75 210 ILE A CA 1
ATOM 1605 C C . ILE A 1 210 ? 3.879 8.383 6.863 1 93.75 210 ILE A C 1
ATOM 1607 O O . ILE A 1 210 ? 3.328 8.672 7.926 1 93.75 210 ILE A O 1
ATOM 1611 N N . VAL A 1 211 ? 4.004 7.172 6.438 1 93.06 211 VAL A N 1
ATOM 1612 C CA . VAL A 1 211 ? 3.625 6.004 7.223 1 93.06 211 VAL A CA 1
ATOM 1613 C C . VAL A 1 211 ? 4.848 5.121 7.465 1 93.06 211 VAL A C 1
ATOM 1615 O O . VAL A 1 211 ? 5.652 4.902 6.555 1 93.06 211 VAL A O 1
ATOM 1618 N N . ALA A 1 212 ? 4.984 4.695 8.656 1 94.19 212 ALA A N 1
ATOM 1619 C CA . ALA A 1 212 ? 6.145 3.881 9.008 1 94.19 212 ALA A CA 1
ATOM 1620 C C . ALA A 1 212 ? 5.789 2.398 9.039 1 94.19 212 ALA A C 1
ATOM 1622 O O . ALA A 1 212 ? 4.641 2.033 9.305 1 94.19 212 ALA A O 1
ATOM 1623 N N . GLY A 1 213 ? 6.871 1.589 8.781 1 94.06 213 GLY A N 1
ATOM 1624 C CA . GLY A 1 213 ? 6.684 0.148 8.836 1 94.06 213 GLY A CA 1
ATOM 1625 C C . GLY A 1 213 ? 7.93 -0.601 9.266 1 94.06 213 GLY A C 1
ATOM 1626 O O . GLY A 1 213 ? 9.039 -0.055 9.219 1 94.06 213 GLY A O 1
ATOM 1627 N N . VAL A 1 214 ? 7.668 -1.81 9.727 1 93.19 214 VAL A N 1
ATOM 1628 C CA . VAL A 1 214 ? 8.75 -2.707 10.125 1 93.19 214 VAL A CA 1
ATOM 1629 C C . VAL A 1 214 ? 8.375 -4.148 9.789 1 93.19 214 VAL A C 1
ATOM 1631 O O . VAL A 1 214 ? 7.195 -4.512 9.812 1 93.19 214 VAL A O 1
ATOM 1634 N N . ARG A 1 215 ? 9.328 -4.809 9.414 1 90.5 215 ARG A N 1
ATOM 1635 C CA . ARG A 1 215 ? 9.18 -6.246 9.211 1 90.5 215 ARG A CA 1
ATOM 1636 C C . ARG A 1 215 ? 9.586 -7.02 10.461 1 90.5 215 ARG A C 1
ATOM 1638 O O . ARG A 1 215 ? 10.703 -6.859 10.961 1 90.5 215 ARG A O 1
ATOM 1645 N N . ARG A 1 216 ? 8.641 -7.816 10.969 1 86.19 216 ARG A N 1
ATOM 1646 C CA . ARG A 1 216 ? 8.922 -8.609 12.156 1 86.19 216 ARG A CA 1
ATOM 1647 C C . ARG A 1 216 ? 8.172 -9.938 12.125 1 86.19 216 ARG A C 1
ATOM 1649 O O . ARG A 1 216 ? 6.961 -9.961 11.891 1 86.19 216 ARG A O 1
ATOM 1656 N N . ASP A 1 217 ? 8.891 -10.992 12.328 1 81.69 217 ASP A N 1
ATOM 1657 C CA . ASP A 1 217 ? 8.312 -12.32 12.469 1 81.69 217 ASP A CA 1
ATOM 1658 C C . ASP A 1 217 ? 7.457 -12.68 11.258 1 81.69 217 ASP A C 1
ATOM 1660 O O . ASP A 1 217 ? 6.328 -13.156 11.406 1 81.69 217 ASP A O 1
ATOM 1664 N N . GLY A 1 218 ? 7.973 -12.32 10.109 1 79.12 218 GLY A N 1
ATOM 1665 C CA . GLY A 1 218 ? 7.301 -12.711 8.883 1 79.12 218 GLY A CA 1
ATOM 1666 C C . GLY A 1 218 ? 6.062 -11.891 8.586 1 79.12 218 GLY A C 1
ATOM 1667 O O . GLY A 1 218 ? 5.215 -12.297 7.789 1 79.12 218 GLY A O 1
ATOM 1668 N N . GLN A 1 219 ? 5.934 -10.789 9.328 1 85.5 219 GLN A N 1
ATOM 1669 C CA . GLN A 1 219 ? 4.816 -9.867 9.133 1 85.5 219 GLN A CA 1
ATOM 1670 C C . GLN A 1 219 ? 5.305 -8.438 8.93 1 85.5 219 GLN A C 1
ATOM 1672 O O . GLN A 1 219 ? 6.438 -8.109 9.297 1 85.5 219 GLN A O 1
ATOM 1677 N N . HIS A 1 220 ? 4.445 -7.734 8.258 1 89.12 220 HIS A N 1
ATOM 1678 C CA . HIS A 1 220 ? 4.652 -6.293 8.18 1 89.12 220 HIS A CA 1
ATOM 1679 C C . HIS A 1 220 ? 3.752 -5.555 9.164 1 89.12 220 HIS A C 1
ATOM 1681 O O . HIS A 1 220 ? 2.549 -5.816 9.227 1 89.12 220 HIS A O 1
ATOM 1687 N N . HIS A 1 221 ? 4.41 -4.711 9.922 1 90.94 221 HIS A N 1
ATOM 1688 C CA . HIS A 1 221 ? 3.689 -3.809 10.812 1 90.94 221 HIS A CA 1
ATOM 1689 C C . HIS A 1 221 ? 3.795 -2.363 10.336 1 90.94 221 HIS A C 1
ATOM 1691 O O . HIS A 1 221 ? 4.895 -1.867 10.086 1 90.94 221 HIS A O 1
ATOM 1697 N N . THR A 1 222 ? 2.666 -1.808 10.141 1 91.31 222 THR A N 1
ATOM 1698 C CA . THR A 1 222 ? 2.68 -0.397 9.766 1 91.31 222 THR A CA 1
ATOM 1699 C C . THR A 1 222 ? 1.847 0.427 10.75 1 91.31 222 THR A C 1
ATOM 1701 O O . THR A 1 222 ? 0.974 -0.11 11.43 1 91.31 222 THR A O 1
ATOM 1704 N N . THR A 1 223 ? 2.199 1.68 10.812 1 89.19 223 THR A N 1
ATOM 1705 C CA . THR A 1 223 ? 1.374 2.566 11.625 1 89.19 223 THR A CA 1
ATOM 1706 C C . THR A 1 223 ? 0.002 2.766 10.992 1 89.19 223 THR A C 1
ATOM 1708 O O . THR A 1 223 ? -0.113 2.844 9.766 1 89.19 223 THR A O 1
ATOM 1711 N N . GLU A 1 224 ? -0.941 2.855 11.883 1 83.31 224 GLU A N 1
ATOM 1712 C CA . GLU A 1 224 ? -2.301 3.117 11.422 1 83.31 224 GLU A CA 1
ATOM 1713 C C . GLU A 1 224 ? -2.453 4.559 10.945 1 83.31 224 GLU A C 1
ATOM 1715 O O . GLU A 1 224 ? -3.234 4.84 10.031 1 83.31 224 GLU A O 1
ATOM 1720 N N . VAL A 1 225 ? -1.766 5.371 11.648 1 83.12 225 VAL A N 1
ATOM 1721 C CA . VAL A 1 225 ? -1.745 6.793 11.32 1 83.12 225 VAL A CA 1
ATOM 1722 C C . VAL A 1 225 ? -0.322 7.223 10.969 1 83.12 225 VAL A C 1
ATOM 1724 O O . VAL A 1 225 ? 0.644 6.547 11.328 1 83.12 225 VAL A O 1
ATOM 1727 N N . GLY A 1 226 ? -0.248 8.273 10.141 1 89.94 226 GLY A N 1
ATOM 1728 C CA . GLY A 1 226 ? 1.053 8.797 9.75 1 89.94 226 GLY A CA 1
ATOM 1729 C C . GLY A 1 226 ? 1.253 10.25 10.133 1 89.94 226 GLY A C 1
ATOM 1730 O O . GLY A 1 226 ? 0.375 10.859 10.742 1 89.94 226 GLY A O 1
ATOM 1731 N N . MET A 1 227 ? 2.414 10.703 9.945 1 93.25 227 MET A N 1
ATOM 1732 C CA . MET A 1 227 ? 2.701 12.125 10.086 1 93.25 227 MET A CA 1
ATOM 1733 C C . MET A 1 227 ? 2.746 12.812 8.727 1 93.25 227 MET A C 1
ATOM 1735 O O . MET A 1 227 ? 2.797 12.148 7.691 1 93.25 227 MET A O 1
ATOM 1739 N N . SER A 1 228 ? 2.674 14.156 8.789 1 93.06 228 SER A N 1
ATOM 1740 C CA . SER A 1 228 ? 2.709 14.898 7.531 1 93.06 228 SER A CA 1
ATOM 1741 C C . SER A 1 228 ? 3.529 16.172 7.664 1 93.06 228 SER A C 1
ATOM 1743 O O . SER A 1 228 ? 3.605 16.766 8.742 1 93.06 228 SER A O 1
ATOM 1745 N N . LEU A 1 229 ? 4.184 16.484 6.668 1 94.75 229 LEU A N 1
ATOM 1746 C CA . LEU A 1 229 ? 4.762 17.812 6.461 1 94.75 229 LEU A CA 1
ATOM 1747 C C . LEU A 1 229 ? 3.949 18.594 5.438 1 94.75 229 LEU A C 1
ATOM 1749 O O . LEU A 1 229 ? 3.67 18.109 4.344 1 94.75 229 LEU A O 1
ATOM 1753 N N . VAL A 1 230 ? 3.564 19.781 5.871 1 90.44 230 VAL A N 1
ATOM 1754 C CA . VAL A 1 230 ? 2.748 20.609 4.996 1 90.44 230 VAL A CA 1
ATOM 1755 C C . VAL A 1 230 ? 3.455 21.953 4.742 1 90.44 230 VAL A C 1
ATOM 1757 O O . VAL A 1 230 ? 3.652 22.734 5.668 1 90.44 230 VAL A O 1
ATOM 1760 N N . ASP A 1 231 ? 3.852 22.156 3.557 1 91.38 231 ASP A N 1
ATOM 1761 C CA . ASP A 1 231 ? 4.387 23.453 3.166 1 91.38 231 ASP A CA 1
ATOM 1762 C C . ASP A 1 231 ? 3.271 24.391 2.705 1 91.38 231 ASP A C 1
ATOM 1764 O O . ASP A 1 231 ? 2.531 24.062 1.773 1 91.38 231 ASP A O 1
ATOM 1768 N N . THR A 1 232 ? 3.166 25.484 3.398 1 89.19 232 THR A N 1
ATOM 1769 C CA . THR A 1 232 ? 2.188 26.516 3.082 1 89.19 232 THR A CA 1
ATOM 1770 C C . THR A 1 232 ? 2.873 27.859 2.85 1 89.19 232 THR A C 1
ATOM 1772 O O . THR A 1 232 ? 4.094 27.969 2.977 1 89.19 232 THR A O 1
ATOM 1775 N N . THR A 1 233 ? 2.096 28.875 2.498 1 89.25 233 THR A N 1
ATOM 1776 C CA . THR A 1 233 ? 2.625 30.219 2.338 1 89.25 233 THR A CA 1
ATOM 1777 C C . THR A 1 233 ? 3.133 30.766 3.672 1 89.25 233 THR A C 1
ATOM 1779 O O . THR A 1 233 ? 4.039 31.594 3.705 1 89.25 233 THR A O 1
ATOM 1782 N N . ALA A 1 234 ? 2.574 30.266 4.742 1 92.81 234 ALA A N 1
ATOM 1783 C CA . ALA A 1 234 ? 2.98 30.719 6.07 1 92.81 234 ALA A CA 1
ATOM 1784 C C . ALA A 1 234 ? 4.223 29.969 6.555 1 92.81 234 ALA A C 1
ATOM 1786 O O . ALA A 1 234 ? 4.793 30.328 7.59 1 92.81 234 ALA A O 1
ATOM 1787 N N . GLY A 1 235 ? 4.605 28.953 5.824 1 95.19 235 GLY A N 1
ATOM 1788 C CA . GLY A 1 235 ? 5.754 28.141 6.191 1 95.19 235 GLY A CA 1
ATOM 1789 C C . GLY A 1 235 ? 5.414 26.672 6.34 1 95.19 235 GLY A C 1
ATOM 1790 O O . GLY A 1 235 ? 4.281 26.266 6.082 1 95.19 235 GLY A O 1
ATOM 1791 N N . ARG A 1 236 ? 6.414 25.891 6.785 1 96.25 236 ARG A N 1
ATOM 1792 C CA . ARG A 1 236 ? 6.234 24.453 6.918 1 96.25 236 ARG A CA 1
ATOM 1793 C C . ARG A 1 236 ? 5.617 24.094 8.266 1 96.25 236 ARG A C 1
ATOM 1795 O O . ARG A 1 236 ? 6.09 24.547 9.312 1 96.25 236 ARG A O 1
ATOM 1802 N N . VAL A 1 237 ? 4.637 23.266 8.188 1 95.31 237 VAL A N 1
ATOM 1803 C CA . VAL A 1 237 ? 3.926 22.797 9.367 1 95.31 237 VAL A CA 1
ATOM 1804 C C . VAL A 1 237 ? 4.129 21.281 9.523 1 95.31 237 VAL A C 1
ATOM 1806 O O . VAL A 1 237 ? 4.066 20.547 8.539 1 95.31 237 VAL A O 1
ATOM 1809 N N . LEU A 1 238 ? 4.438 20.859 10.68 1 96.81 238 LEU A N 1
ATOM 1810 C CA . LEU A 1 238 ? 4.48 19.438 11.031 1 96.81 238 LEU A CA 1
ATOM 1811 C C . LEU A 1 238 ? 3.189 19.016 11.719 1 96.81 238 LEU A C 1
ATOM 1813 O O . LEU A 1 238 ? 2.754 19.641 12.68 1 96.81 238 LEU A O 1
ATOM 1817 N N . VAL A 1 239 ? 2.562 18.047 11.18 1 92.44 239 VAL A N 1
ATOM 1818 C CA . VAL A 1 239 ? 1.406 17.422 11.805 1 92.44 239 VAL A CA 1
ATOM 1819 C C . VAL A 1 239 ? 1.765 16 12.25 1 92.44 239 VAL A C 1
ATOM 1821 O O . VAL A 1 239 ? 2.117 15.156 11.422 1 92.44 239 VAL A O 1
ATOM 1824 N N . SER A 1 240 ? 1.718 15.727 13.5 1 93.94 240 SER A N 1
ATOM 1825 C CA . SER A 1 240 ? 2.111 14.422 14.008 1 93.94 240 SER A CA 1
ATOM 1826 C C . SER A 1 240 ? 1.01 13.805 14.867 1 93.94 240 SER A C 1
ATOM 1828 O O . SER A 1 240 ? 0.307 14.523 15.586 1 93.94 240 SER A O 1
ATOM 1830 N N . PRO A 1 241 ? 0.888 12.523 14.781 1 89.62 241 PRO A N 1
ATOM 1831 C CA . PRO A 1 241 ? -0.142 11.836 15.562 1 89.62 241 PRO A CA 1
ATOM 1832 C C . PRO A 1 241 ? 0.361 11.383 16.938 1 89.62 241 PRO A C 1
ATOM 1834 O O . PRO A 1 241 ? 1.554 11.117 17.094 1 89.62 241 PRO A O 1
ATOM 1837 N N . SER A 1 242 ? -0.504 11.359 17.859 1 87.44 242 SER A N 1
ATOM 1838 C CA . SER A 1 242 ? -0.279 10.703 19.141 1 87.44 242 SER A CA 1
ATOM 1839 C C . SER A 1 242 ? -1.564 10.078 19.672 1 87.44 242 SER A C 1
ATOM 1841 O O . SER A 1 242 ? -2.664 10.477 19.281 1 87.44 242 SER A O 1
ATOM 1843 N N . ARG A 1 243 ? -1.371 9.109 20.453 1 83.56 243 ARG A N 1
ATOM 1844 C CA . ARG A 1 243 ? -2.533 8.453 21.031 1 83.56 243 ARG A CA 1
ATOM 1845 C C . ARG A 1 243 ? -2.818 8.992 22.438 1 83.56 243 ARG A C 1
ATOM 1847 O O . ARG A 1 243 ? -1.938 8.992 23.297 1 83.56 243 ARG A O 1
ATOM 1854 N N . ALA A 1 244 ? -4.047 9.445 22.547 1 83.38 244 ALA A N 1
ATOM 1855 C CA . ALA A 1 244 ? -4.465 9.898 23.875 1 83.38 244 ALA A CA 1
ATOM 1856 C C . ALA A 1 244 ? -4.73 8.719 24.797 1 83.38 244 ALA A C 1
ATOM 1858 O O . ALA A 1 244 ? -4.684 7.562 24.375 1 83.38 244 ALA A O 1
ATOM 1859 N N . PHE A 1 245 ? -4.938 9.023 26.078 1 79.5 245 PHE A N 1
ATOM 1860 C CA . PHE A 1 245 ? -5.148 8.008 27.109 1 79.5 245 PHE A CA 1
ATOM 1861 C C . PHE A 1 245 ? -6.406 7.203 26.812 1 79.5 245 PHE A C 1
ATOM 1863 O O . PHE A 1 245 ? -6.469 6.012 27.125 1 79.5 245 PHE A O 1
ATOM 1870 N N . ASP A 1 246 ? -7.32 7.859 26.219 1 78.62 246 ASP A N 1
ATOM 1871 C CA . ASP A 1 246 ? -8.578 7.176 25.938 1 78.62 246 ASP A CA 1
ATOM 1872 C C . ASP A 1 246 ? -8.492 6.363 24.656 1 78.62 246 ASP A C 1
ATOM 1874 O O . ASP A 1 246 ? -9.484 5.773 24.219 1 78.62 246 ASP A O 1
ATOM 1878 N N . GLY A 1 247 ? -7.328 6.387 24.078 1 77.69 247 GLY A N 1
ATOM 1879 C CA . GLY A 1 247 ? -7.137 5.586 22.891 1 77.69 247 GLY A CA 1
ATOM 1880 C C . GLY A 1 247 ? -7.414 6.355 21.609 1 77.69 247 GLY A C 1
ATOM 1881 O O . GLY A 1 247 ? -7.16 5.855 20.5 1 77.69 247 GLY A O 1
ATOM 1882 N N . GLU A 1 248 ? -7.875 7.566 21.75 1 79.5 248 GLU A N 1
ATOM 1883 C CA . GLU A 1 248 ? -8.164 8.391 20.578 1 79.5 248 GLU A CA 1
ATOM 1884 C C . GLU A 1 248 ? -6.895 9.008 20.016 1 79.5 248 GLU A C 1
ATOM 1886 O O . GLU A 1 248 ? -5.992 9.398 20.766 1 79.5 248 GLU A O 1
ATOM 1891 N N . TRP A 1 249 ? -6.906 9.086 18.719 1 82.12 249 TRP A N 1
ATOM 1892 C CA . TRP A 1 249 ? -5.762 9.727 18.078 1 82.12 249 TRP A CA 1
ATOM 1893 C C . TRP A 1 249 ? -5.891 11.25 18.141 1 82.12 249 TRP A C 1
ATOM 1895 O O . TRP A 1 249 ? -6.977 11.789 17.938 1 82.12 249 TRP A O 1
ATOM 1905 N N . VAL A 1 250 ? -4.781 11.852 18.453 1 87.44 250 VAL A N 1
ATOM 1906 C CA . VAL A 1 250 ? -4.676 13.305 18.516 1 87.44 250 VAL A CA 1
ATOM 1907 C C . VAL A 1 250 ? -3.637 13.797 17.516 1 87.44 250 VAL A C 1
ATOM 1909 O O . VAL A 1 250 ? -2.557 13.211 17.391 1 87.44 250 VAL A O 1
ATOM 1912 N N . SER A 1 251 ? -3.994 14.789 16.75 1 87.94 251 SER A N 1
ATOM 1913 C CA . SER A 1 251 ? -3.049 15.414 15.836 1 87.94 251 SER A CA 1
ATOM 1914 C C . SER A 1 251 ? -2.428 16.672 16.438 1 87.94 251 SER A C 1
ATOM 1916 O O . SER A 1 251 ? -3.143 17.547 16.906 1 87.94 251 SER A O 1
ATOM 1918 N N . THR A 1 252 ? -1.186 16.734 16.438 1 91.62 252 THR A N 1
ATOM 1919 C CA . THR A 1 252 ? -0.466 17.922 16.906 1 91.62 252 THR A CA 1
ATOM 1920 C C . THR A 1 252 ? 0.101 18.703 15.727 1 91.62 252 THR A C 1
ATOM 1922 O O . THR A 1 252 ? 0.763 18.125 14.859 1 91.62 252 THR A O 1
ATOM 1925 N N . PHE A 1 253 ? -0.217 20.016 15.781 1 92.31 253 PHE A N 1
ATOM 1926 C CA . PHE A 1 253 ? 0.299 20.938 14.781 1 92.31 253 PHE A CA 1
ATOM 1927 C C . PHE A 1 253 ? 1.427 21.781 15.359 1 92.31 253 PHE A C 1
ATOM 1929 O O . PHE A 1 253 ? 1.26 22.422 16.391 1 92.31 253 PHE A O 1
ATOM 1936 N N . GLN A 1 254 ? 2.541 21.781 14.711 1 96 254 GLN A N 1
ATOM 1937 C CA . GLN A 1 254 ? 3.682 22.547 15.195 1 96 254 GLN A CA 1
ATOM 1938 C C . GLN A 1 254 ? 4.559 23.031 14.039 1 96 254 GLN A C 1
ATOM 1940 O O . GLN A 1 254 ? 4.43 22.531 12.914 1 96 254 GLN A O 1
ATOM 1945 N N . PRO A 1 255 ? 5.418 23.984 14.32 1 97 255 PRO A N 1
ATOM 1946 C CA . PRO A 1 255 ? 6.375 24.406 13.289 1 97 255 PRO A CA 1
ATOM 1947 C C . PRO A 1 255 ? 7.211 23.234 12.766 1 97 255 PRO A C 1
ATOM 1949 O O . PRO A 1 255 ? 7.652 22.391 13.539 1 97 255 PRO A O 1
ATOM 1952 N N . GLY A 1 256 ? 7.418 23.203 11.492 1 97.31 256 GLY A N 1
ATOM 1953 C CA . GLY A 1 256 ? 8.148 22.125 10.859 1 97.31 256 GLY A CA 1
ATOM 1954 C C . GLY A 1 256 ? 9.648 22.297 10.906 1 97.31 256 GLY A C 1
ATOM 1955 O O . GLY A 1 256 ? 10.312 22.328 9.867 1 97.31 256 GLY A O 1
ATOM 1956 N N . THR A 1 257 ? 10.227 22.391 12.094 1 97.19 257 THR A N 1
ATOM 1957 C CA . THR A 1 257 ? 11.68 22.484 12.242 1 97.19 257 THR A CA 1
ATOM 1958 C C . THR A 1 257 ? 12.32 21.109 12.07 1 97.19 257 THR A C 1
ATOM 1960 O O . THR A 1 257 ? 11.68 20.078 12.312 1 97.19 257 THR A O 1
ATOM 1963 N N . PRO A 1 258 ? 13.562 21.094 11.648 1 95.69 258 PRO A N 1
ATOM 1964 C CA . PRO A 1 258 ? 14.242 19.812 11.477 1 95.69 258 PRO A CA 1
ATOM 1965 C C . PRO A 1 258 ? 14.211 18.953 12.742 1 95.69 258 PRO A C 1
ATOM 1967 O O . PRO A 1 258 ? 13.93 17.766 12.672 1 95.69 258 PRO A O 1
ATOM 1970 N N . ILE A 1 259 ? 14.438 19.547 13.844 1 96.12 259 ILE A N 1
ATOM 1971 C CA . ILE A 1 259 ? 14.484 18.797 15.094 1 96.12 259 ILE A CA 1
ATOM 1972 C C . ILE A 1 259 ? 13.094 18.266 15.422 1 96.12 259 ILE A C 1
ATOM 1974 O O . ILE A 1 259 ? 12.953 17.125 15.898 1 96.12 259 ILE A O 1
ATOM 1978 N N . ALA A 1 260 ? 12.062 19.078 15.25 1 96.81 260 ALA A N 1
ATOM 1979 C CA . ALA A 1 260 ? 10.695 18.625 15.5 1 96.81 260 ALA A CA 1
ATOM 1980 C C . ALA A 1 260 ? 10.328 17.453 14.586 1 96.81 260 ALA A C 1
ATOM 1982 O O . ALA A 1 260 ? 9.711 16.484 15.023 1 96.81 260 ALA A O 1
ATOM 1983 N N . ILE A 1 261 ? 10.727 17.547 13.359 1 96.88 261 ILE A N 1
ATOM 1984 C CA . ILE A 1 261 ? 10.438 16.516 12.383 1 96.88 261 ILE A CA 1
ATOM 1985 C C . ILE A 1 261 ? 11.172 15.227 12.766 1 96.88 261 ILE A C 1
ATOM 1987 O O . ILE A 1 261 ? 10.578 14.148 12.766 1 96.88 261 ILE A O 1
ATOM 1991 N N . ALA A 1 262 ? 12.391 15.367 13.109 1 95.62 262 ALA A N 1
ATOM 1992 C CA . ALA A 1 262 ? 13.172 14.203 13.523 1 95.62 262 ALA A CA 1
ATOM 1993 C C . ALA A 1 262 ? 12.555 13.531 14.742 1 95.62 262 ALA A C 1
ATOM 1995 O O . ALA A 1 262 ? 12.461 12.305 14.797 1 95.62 262 ALA A O 1
ATOM 1996 N N . THR A 1 263 ? 12.141 14.312 15.664 1 94.56 263 THR A N 1
ATOM 1997 C CA . THR A 1 263 ? 11.5 13.789 16.859 1 94.56 263 THR A CA 1
ATOM 1998 C C . THR A 1 263 ? 10.203 13.07 16.516 1 94.56 263 THR A C 1
ATOM 2000 O O . THR A 1 263 ? 9.914 12 17.062 1 94.56 263 THR A O 1
ATOM 2003 N N . ALA A 1 264 ? 9.484 13.688 15.648 1 95.31 264 ALA A N 1
ATOM 2004 C CA . ALA A 1 264 ? 8.219 13.078 15.227 1 95.31 264 ALA A CA 1
ATOM 2005 C C . ALA A 1 264 ? 8.461 11.734 14.547 1 95.31 264 ALA A C 1
ATOM 2007 O O . ALA A 1 264 ? 7.699 10.781 14.75 1 95.31 264 ALA A O 1
ATOM 2008 N N . ILE A 1 265 ? 9.484 11.609 13.75 1 94.5 265 ILE A N 1
ATOM 2009 C CA . ILE A 1 265 ? 9.844 10.352 13.086 1 94.5 265 ILE A CA 1
ATOM 2010 C C . ILE A 1 265 ? 10.156 9.289 14.141 1 94.5 265 ILE A C 1
ATOM 2012 O O . ILE A 1 265 ? 9.695 8.148 14.031 1 94.5 265 ILE A O 1
ATOM 2016 N N . GLU A 1 266 ? 10.898 9.672 15.094 1 92.56 266 GLU A N 1
ATOM 2017 C CA . GLU A 1 266 ? 11.25 8.742 16.156 1 92.56 266 GLU A CA 1
ATOM 2018 C C . GLU A 1 266 ? 10.008 8.258 16.906 1 92.56 266 GLU A C 1
ATOM 2020 O O . GLU A 1 266 ? 9.883 7.066 17.203 1 92.56 266 GLU A O 1
ATOM 2025 N N . GLN A 1 267 ? 9.156 9.203 17.172 1 90.69 267 GLN A N 1
ATOM 2026 C CA . GLN A 1 267 ? 7.926 8.844 17.859 1 90.69 267 GLN A CA 1
ATOM 2027 C C . GLN A 1 267 ? 7.062 7.918 17.016 1 90.69 267 GLN A C 1
ATOM 2029 O O . GLN A 1 267 ? 6.477 6.957 17.516 1 90.69 267 GLN A O 1
ATOM 2034 N N . LEU A 1 268 ? 6.988 8.234 15.75 1 91.94 268 LEU A N 1
ATOM 2035 C CA . LEU A 1 268 ? 6.203 7.43 14.82 1 91.94 268 LEU A CA 1
ATOM 2036 C C . LEU A 1 268 ? 6.738 6.004 14.75 1 91.94 268 LEU A C 1
ATOM 2038 O O . LEU A 1 268 ? 5.973 5.043 14.852 1 91.94 268 LEU A O 1
ATOM 2042 N N . THR A 1 269 ? 8.031 5.816 14.641 1 90.94 269 THR A N 1
ATOM 2043 C CA . THR A 1 269 ? 8.641 4.496 14.516 1 90.94 269 THR A CA 1
ATOM 2044 C C . THR A 1 269 ? 8.609 3.754 15.844 1 90.94 269 THR A C 1
ATOM 2046 O O . THR A 1 269 ? 8.5 2.525 15.875 1 90.94 269 THR A O 1
ATOM 2049 N N . ALA A 1 270 ? 8.633 4.512 16.891 1 87.19 270 ALA A N 1
ATOM 2050 C CA . ALA A 1 270 ? 8.602 3.91 18.219 1 87.19 270 ALA A CA 1
ATOM 2051 C C . ALA A 1 270 ? 7.262 3.236 18.5 1 87.19 270 ALA A C 1
ATOM 2053 O O . ALA A 1 270 ? 7.148 2.398 19.391 1 87.19 270 ALA A O 1
ATOM 2054 N N . SER A 1 271 ? 6.32 3.66 17.75 1 85.38 271 SER A N 1
ATOM 2055 C CA . SER A 1 271 ? 5 3.07 17.938 1 85.38 271 SER A CA 1
ATOM 2056 C C . SER A 1 271 ? 4.934 1.668 17.344 1 85.38 271 SER A C 1
ATOM 2058 O O . SER A 1 271 ? 3.955 0.946 17.547 1 85.38 271 SER A O 1
ATOM 2060 N N . LEU A 1 272 ? 5.957 1.209 16.672 1 88.88 272 LEU A N 1
ATOM 2061 C CA . LEU A 1 272 ? 6.016 -0.107 16.031 1 88.88 272 LEU A CA 1
ATOM 2062 C C . LEU A 1 272 ? 6.863 -1.067 16.859 1 88.88 272 LEU A C 1
ATOM 2064 O O . LEU A 1 272 ? 7.672 -0.635 17.688 1 88.88 272 LEU A O 1
ATOM 2068 N N . PRO A 1 273 ? 6.637 -2.314 16.672 1 82.06 273 PRO A N 1
ATOM 2069 C CA . PRO A 1 273 ? 7.512 -3.262 17.375 1 82.06 273 PRO A CA 1
ATOM 2070 C C . PRO A 1 273 ? 8.984 -3.061 17.031 1 82.06 273 PRO A C 1
ATOM 2072 O O . PRO A 1 273 ? 9.328 -2.812 15.867 1 82.06 273 PRO A O 1
ATOM 2075 N N . ASP A 1 274 ? 9.844 -3.162 18.047 1 73.12 274 ASP A N 1
ATOM 2076 C CA . ASP A 1 274 ? 11.281 -2.973 17.859 1 73.12 274 ASP A CA 1
ATOM 2077 C C . ASP A 1 274 ? 11.57 -1.695 17.078 1 73.12 274 ASP A C 1
ATOM 2079 O O . ASP A 1 274 ? 12.523 -1.644 16.297 1 73.12 274 ASP A O 1
ATOM 2083 N N . GLY A 1 275 ? 10.812 -0.752 17.125 1 63.03 275 GLY A N 1
ATOM 2084 C CA . GLY A 1 275 ? 10.641 0.278 16.109 1 63.03 275 GLY A CA 1
ATOM 2085 C C . GLY A 1 275 ? 11.648 1.408 16.234 1 63.03 275 GLY A C 1
ATOM 2086 O O . GLY A 1 275 ? 11.477 2.467 15.633 1 63.03 275 GLY A O 1
ATOM 2087 N N . HIS A 1 276 ? 12.625 1.219 17 1 71.75 276 HIS A N 1
ATOM 2088 C CA . HIS A 1 276 ? 13.578 2.322 16.969 1 71.75 276 HIS A CA 1
ATOM 2089 C C . HIS A 1 276 ? 14.57 2.17 15.82 1 71.75 276 HIS A C 1
ATOM 2091 O O . HIS A 1 276 ? 15.336 1.202 15.781 1 71.75 276 HIS A O 1
ATOM 2097 N N . TRP A 1 277 ? 14.43 2.98 14.789 1 73.25 277 TRP A N 1
ATOM 2098 C CA . TRP A 1 277 ? 15.297 2.947 13.617 1 73.25 277 TRP A CA 1
ATOM 2099 C C . TRP A 1 277 ? 16.75 3.207 14.008 1 73.25 277 TRP A C 1
ATOM 2101 O O . TRP A 1 277 ? 17.672 2.613 13.445 1 73.25 277 TRP A O 1
ATOM 2111 N N . PHE A 1 278 ? 16.953 4.09 14.945 1 73.81 278 PHE A N 1
ATOM 2112 C CA . PHE A 1 278 ? 18.297 4.512 15.328 1 73.81 278 PHE 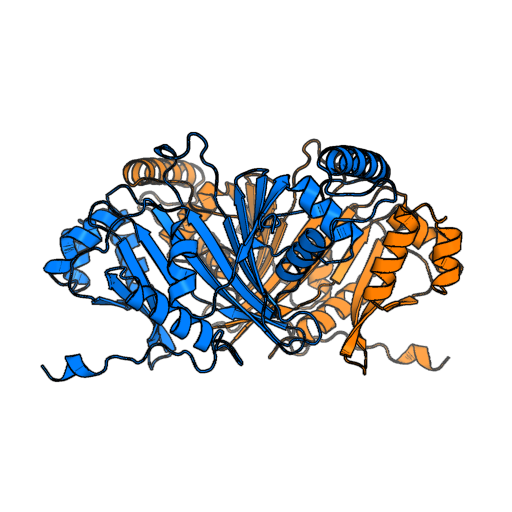A CA 1
ATOM 2113 C C . PHE A 1 278 ? 18.516 4.332 16.828 1 73.81 278 PHE A C 1
ATOM 2115 O O . PHE A 1 278 ? 18.641 5.316 17.562 1 73.81 278 PHE A O 1
ATOM 2122 N N . PRO A 1 279 ? 18.734 3.012 17.047 1 62.25 279 PRO A N 1
ATOM 2123 C CA . PRO A 1 279 ? 18.953 2.785 18.484 1 62.25 279 PRO A CA 1
ATOM 2124 C C . PRO A 1 279 ? 20.25 3.41 18.984 1 62.25 279 PRO A C 1
ATOM 2126 O O . PRO A 1 279 ? 21.25 3.434 18.266 1 62.25 279 PRO A O 1
ATOM 2129 N N . GLY A 1 280 ? 20.125 4.238 20.031 1 58.75 280 GLY A N 1
ATOM 2130 C CA . GLY A 1 280 ? 21.266 4.879 20.688 1 58.75 280 GLY A CA 1
ATOM 2131 C C . GLY A 1 280 ? 21.484 6.309 20.234 1 58.75 280 GLY A C 1
ATOM 2132 O O . GLY A 1 280 ? 22.328 7.016 20.781 1 58.75 280 GLY A O 1
ATOM 2133 N N . ARG A 1 281 ? 20.969 6.68 19.109 1 59.09 281 ARG A N 1
ATOM 2134 C CA . ARG A 1 281 ? 21.141 8.047 18.625 1 59.09 281 ARG A CA 1
ATOM 2135 C C . ARG A 1 281 ? 19.828 8.828 18.75 1 59.09 281 ARG A C 1
ATOM 2137 O O . ARG A 1 281 ? 19.5 9.625 17.875 1 59.09 281 ARG A O 1
ATOM 2144 N N . ARG A 1 282 ? 19.188 8.617 19.828 1 60.06 282 ARG A N 1
ATOM 2145 C CA . ARG A 1 282 ? 17.906 9.273 20.047 1 60.06 282 ARG A CA 1
ATOM 2146 C C . ARG A 1 282 ? 18.094 10.766 20.328 1 60.06 282 ARG A C 1
ATOM 2148 O O . ARG A 1 282 ? 19.078 11.164 20.938 1 60.06 282 ARG A O 1
ATOM 2155 N N . LEU A 1 283 ? 17.375 11.508 19.656 1 60.69 283 LEU A N 1
ATOM 2156 C CA . LEU A 1 283 ? 17.422 12.953 19.844 1 60.69 283 LEU A CA 1
ATOM 2157 C C . LEU A 1 283 ? 17 13.32 21.266 1 60.69 283 LEU A C 1
ATOM 2159 O O . LEU A 1 283 ? 16.141 12.664 21.844 1 60.69 283 LEU A O 1
ATOM 2163 N N . SER A 1 284 ? 17.969 13.711 22.188 1 48.97 284 SER A N 1
ATOM 2164 C CA . SER A 1 284 ? 17.719 14.172 23.547 1 48.97 284 SER A CA 1
ATOM 2165 C C . SER A 1 284 ? 16.562 15.172 23.594 1 48.97 284 SER A C 1
ATOM 2167 O O . SER A 1 284 ? 16.438 16.031 22.719 1 48.97 284 SER A O 1
ATOM 2169 N N . ARG A 1 285 ? 15.383 14.789 24.125 1 43.88 285 ARG A N 1
ATOM 2170 C CA . ARG A 1 285 ? 14.32 15.742 24.438 1 43.88 285 ARG A CA 1
ATOM 2171 C C . ARG A 1 285 ? 14.875 16.953 25.172 1 43.88 285 ARG A C 1
ATOM 2173 O O . ARG A 1 285 ? 15.594 16.812 26.156 1 43.88 285 ARG A O 1
ATOM 2180 N N . ASP A 1 286 ? 15.219 17.891 24.594 1 38.09 286 ASP A N 1
ATOM 2181 C CA . ASP A 1 286 ? 15.438 19.062 25.453 1 38.09 286 ASP A CA 1
ATOM 2182 C C . ASP A 1 286 ? 14.258 19.281 26.406 1 38.09 286 ASP A C 1
ATOM 2184 O O . ASP A 1 286 ? 13.203 19.766 25.984 1 38.09 286 ASP A O 1
ATOM 2188 N N . SER A 1 287 ? 13.859 18.516 27.359 1 36.66 287 SER A N 1
ATOM 2189 C CA . SER A 1 287 ? 12.93 18.75 28.453 1 36.66 287 SER A CA 1
ATOM 2190 C C . SER A 1 287 ? 13.172 20.109 29.109 1 36.66 287 SER A C 1
ATOM 2192 O O . SER A 1 287 ? 12.594 20.406 30.156 1 36.66 287 SER A O 1
ATOM 2194 N N . SER A 1 288 ? 14.117 20.875 28.75 1 35.03 288 SER A N 1
ATOM 2195 C CA . SER A 1 288 ? 14.305 22.062 29.578 1 35.03 288 SER A CA 1
ATOM 2196 C C . SER A 1 288 ? 13.109 23 29.469 1 35.03 288 SER A C 1
ATOM 2198 O O . SER A 1 288 ? 12.969 23.922 30.281 1 35.03 288 SER A O 1
ATOM 2200 N N . THR A 1 289 ? 12.414 23.156 28.344 1 33.62 289 THR A N 1
ATOM 2201 C CA . THR A 1 289 ? 11.625 24.391 28.328 1 33.62 289 THR A CA 1
ATOM 2202 C C . THR A 1 289 ? 10.305 24.188 29.047 1 33.62 289 THR A C 1
ATOM 2204 O O . THR A 1 2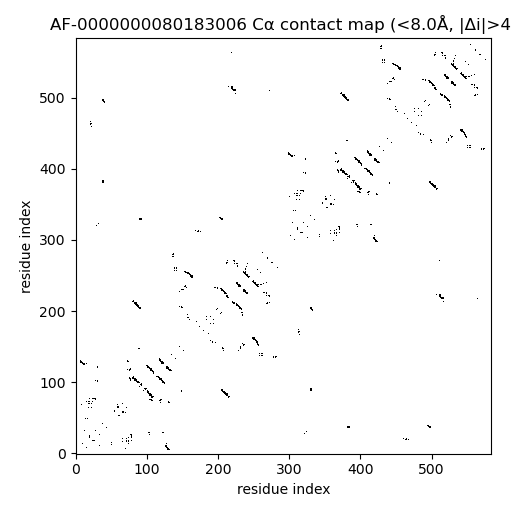89 ? 9.43 25.062 29.016 1 33.62 289 THR A O 1
ATOM 2207 N N . GLN A 1 290 ? 9.914 23.031 29.609 1 31.44 290 GLN A N 1
ATOM 2208 C CA . GLN A 1 290 ? 8.641 23.172 30.312 1 31.44 290 GLN A CA 1
ATOM 2209 C C . GLN A 1 290 ? 8.766 24.094 31.516 1 31.44 290 GLN A C 1
ATOM 2211 O O . GLN A 1 290 ? 7.777 24.406 32.156 1 31.44 290 GLN A O 1
ATOM 2216 N N . HIS A 1 291 ? 9.953 24.219 32.156 1 28.86 291 HIS A N 1
ATOM 2217 C CA . HIS A 1 291 ? 9.82 24.906 33.438 1 28.86 291 HIS A CA 1
ATOM 2218 C C . HIS A 1 291 ? 9.633 26.406 33.219 1 28.86 291 HIS A C 1
ATOM 2220 O O . HIS A 1 291 ? 9.57 27.172 34.188 1 28.86 291 HIS A O 1
ATOM 2226 N N . ALA A 1 292 ? 9.453 26.953 32.031 1 25.02 292 ALA A N 1
ATOM 2227 C CA . ALA A 1 292 ? 9.062 28.359 32.219 1 25.02 292 ALA A CA 1
ATOM 2228 C C . ALA A 1 292 ? 7.543 28.484 32.344 1 25.02 292 ALA A C 1
ATOM 2230 O O . ALA A 1 292 ? 6.797 27.75 31.688 1 25.02 292 ALA A O 1
ATOM 2231 N N . MET B 1 1 ? -40.312 -5.406 -1.81 1 28.72 1 MET B N 1
ATOM 2232 C CA . MET B 1 1 ? -39.188 -4.969 -0.994 1 28.72 1 MET B CA 1
ATOM 2233 C C . MET B 1 1 ? -38.031 -4.488 -1.87 1 28.72 1 MET B C 1
ATOM 2235 O O . MET B 1 1 ? -37.406 -5.285 -2.592 1 28.72 1 MET B O 1
ATOM 2239 N N . SER B 1 2 ? -38 -3.389 -2.52 1 36.66 2 SER B N 1
ATOM 2240 C CA . SER B 1 2 ? -37.125 -2.887 -3.576 1 36.66 2 SER B CA 1
ATOM 2241 C C . SER B 1 2 ? -35.656 -2.988 -3.176 1 36.66 2 SER B C 1
ATOM 2243 O O . SER B 1 2 ? -35.281 -2.502 -2.113 1 36.66 2 SER B O 1
ATOM 2245 N N . ALA B 1 3 ? -34.969 -4.051 -3.496 1 48.06 3 ALA B N 1
ATOM 2246 C CA . ALA B 1 3 ? -33.625 -4.473 -3.092 1 48.06 3 ALA B CA 1
ATOM 2247 C C . ALA B 1 3 ? -32.656 -3.318 -3.188 1 48.06 3 ALA B C 1
ATOM 2249 O O . ALA B 1 3 ? -32.469 -2.734 -4.258 1 48.06 3 ALA B O 1
ATOM 2250 N N . GLU B 1 4 ? -32.531 -2.416 -2.18 1 63.59 4 GLU B N 1
ATOM 2251 C CA . GLU B 1 4 ? -31.547 -1.335 -2.131 1 63.59 4 GLU B CA 1
ATOM 2252 C C . GLU B 1 4 ? -30.219 -1.773 -2.723 1 63.59 4 GLU B C 1
ATOM 2254 O O . GLU B 1 4 ? -29.797 -2.918 -2.541 1 63.59 4 GLU B O 1
ATOM 2259 N N . PRO B 1 5 ? -29.828 -1.018 -3.686 1 76.38 5 PRO B N 1
ATOM 2260 C CA . PRO B 1 5 ? -28.562 -1.406 -4.328 1 76.38 5 PRO B CA 1
ATOM 2261 C C . PRO B 1 5 ? -27.453 -1.673 -3.322 1 76.38 5 PRO B C 1
ATOM 2263 O O . PRO B 1 5 ? -27.391 -1.014 -2.281 1 76.38 5 PRO B O 1
ATOM 2266 N N . ASN B 1 6 ? -26.875 -2.793 -3.539 1 92 6 ASN B N 1
ATOM 2267 C CA . ASN B 1 6 ? -25.781 -3.137 -2.645 1 92 6 ASN B CA 1
ATOM 2268 C C . ASN B 1 6 ? -24.422 -2.75 -3.242 1 92 6 ASN B C 1
ATOM 2270 O O . ASN B 1 6 ? -23.391 -3.203 -2.77 1 92 6 ASN B O 1
ATOM 2274 N N . ALA B 1 7 ? -24.5 -1.917 -4.355 1 95.31 7 ALA B N 1
ATOM 2275 C CA . ALA B 1 7 ? -23.25 -1.536 -5.004 1 95.31 7 ALA B CA 1
ATOM 2276 C C . ALA B 1 7 ? -23.344 -0.137 -5.605 1 95.31 7 ALA B C 1
ATOM 2278 O O . ALA B 1 7 ? -24.453 0.352 -5.883 1 95.31 7 ALA B O 1
ATOM 2279 N N . VAL B 1 8 ? -22.266 0.514 -5.824 1 96.44 8 VAL B N 1
ATOM 2280 C CA . VAL B 1 8 ? -22.172 1.813 -6.48 1 96.44 8 VAL B CA 1
ATOM 2281 C C . VAL B 1 8 ? -20.859 1.907 -7.25 1 96.44 8 VAL B C 1
ATOM 2283 O O . VAL B 1 8 ? -19.812 1.423 -6.789 1 96.44 8 VAL B O 1
ATOM 2286 N N . GLU B 1 9 ? -20.922 2.391 -8.383 1 95.94 9 GLU B N 1
ATOM 2287 C CA . GLU B 1 9 ? -19.734 2.703 -9.164 1 95.94 9 GLU B CA 1
ATOM 2288 C C . GLU B 1 9 ? -19.438 4.203 -9.156 1 95.94 9 GLU B C 1
ATOM 2290 O O . GLU B 1 9 ? -20.328 5.016 -9.43 1 95.94 9 GLU B O 1
ATOM 2295 N N . LEU B 1 10 ? -18.266 4.574 -8.828 1 96.75 10 LEU B N 1
ATOM 2296 C CA . LEU B 1 10 ? -17.812 5.957 -8.711 1 96.75 10 LEU B CA 1
ATOM 2297 C C . LEU B 1 10 ? -16.531 6.176 -9.5 1 96.75 10 LEU B C 1
ATOM 2299 O O . LEU B 1 10 ? -15.82 5.219 -9.828 1 96.75 10 LEU B O 1
ATOM 2303 N N . THR B 1 11 ? -16.266 7.391 -9.852 1 94.44 11 THR B N 1
ATOM 2304 C CA . THR B 1 11 ? -14.891 7.73 -10.211 1 94.44 11 THR B CA 1
ATOM 2305 C C . THR B 1 11 ? -14 7.773 -8.969 1 94.44 11 THR B C 1
ATOM 2307 O O . THR B 1 11 ? -14.492 7.941 -7.852 1 94.44 11 THR B O 1
ATOM 2310 N N . VAL B 1 12 ? -12.719 7.672 -9.18 1 92.81 12 VAL B N 1
ATOM 2311 C CA . VAL B 1 12 ? -11.773 7.766 -8.078 1 92.81 12 VAL B CA 1
ATOM 2312 C C . VAL B 1 12 ? -11.891 9.133 -7.406 1 92.81 12 VAL B C 1
ATOM 2314 O O . VAL B 1 12 ? -11.758 9.25 -6.188 1 92.81 12 VAL B O 1
ATOM 2317 N N . ASP B 1 13 ? -12.273 10.133 -8.164 1 91.31 13 ASP B N 1
ATOM 2318 C CA . ASP B 1 13 ? -12.469 11.469 -7.621 1 91.31 13 ASP B CA 1
ATOM 2319 C C . ASP B 1 13 ? -13.695 11.531 -6.711 1 91.31 13 ASP B C 1
ATOM 2321 O O . ASP B 1 13 ? -13.648 12.133 -5.637 1 91.31 13 ASP B O 1
ATOM 2325 N N . HIS B 1 14 ? -14.664 10.914 -7.172 1 94.44 14 HIS B N 1
ATOM 2326 C CA . HIS B 1 14 ? -15.875 10.836 -6.355 1 94.44 14 HIS B CA 1
ATOM 2327 C C . HIS B 1 14 ? -15.586 10.172 -5.012 1 94.44 14 HIS B C 1
ATOM 2329 O O . HIS B 1 14 ? -16 10.68 -3.965 1 94.44 14 HIS B O 1
ATOM 2335 N N . ALA B 1 15 ? -14.922 9.109 -5.125 1 95.38 15 ALA B N 1
ATOM 2336 C CA . ALA B 1 15 ? -14.617 8.344 -3.916 1 95.38 15 ALA B CA 1
ATOM 2337 C C . ALA B 1 15 ? -13.773 9.164 -2.947 1 95.38 15 ALA B C 1
ATOM 2339 O O . ALA B 1 15 ? -14.055 9.203 -1.746 1 95.38 15 ALA B O 1
ATOM 2340 N N . TRP B 1 16 ? -12.789 9.75 -3.492 1 90.62 16 TRP B N 1
ATOM 2341 C CA . TRP B 1 16 ? -11.938 10.602 -2.67 1 90.62 16 TRP B CA 1
ATOM 2342 C C . TRP B 1 16 ? -12.758 11.695 -1.995 1 90.62 16 TRP B C 1
ATOM 2344 O O . TRP B 1 16 ? -12.625 11.922 -0.79 1 90.62 16 TRP B O 1
ATOM 2354 N N . PHE B 1 17 ? -13.555 12.383 -2.758 1 90.31 17 PHE B N 1
ATOM 2355 C CA . PHE B 1 17 ? -14.391 13.461 -2.26 1 90.31 17 PHE B CA 1
ATOM 2356 C C . PHE B 1 17 ? -15.281 12.984 -1.119 1 90.31 17 PHE B C 1
ATOM 2358 O O . PHE B 1 17 ? -15.383 13.641 -0.084 1 90.31 17 PHE B O 1
ATOM 2365 N N . ILE B 1 18 ? -15.859 11.883 -1.294 1 92.75 18 ILE B N 1
ATOM 2366 C CA . ILE B 1 18 ? -16.781 11.352 -0.284 1 92.75 18 ILE B CA 1
ATOM 2367 C C . ILE B 1 18 ? -16 11.016 0.987 1 92.75 18 ILE B C 1
ATOM 2369 O O .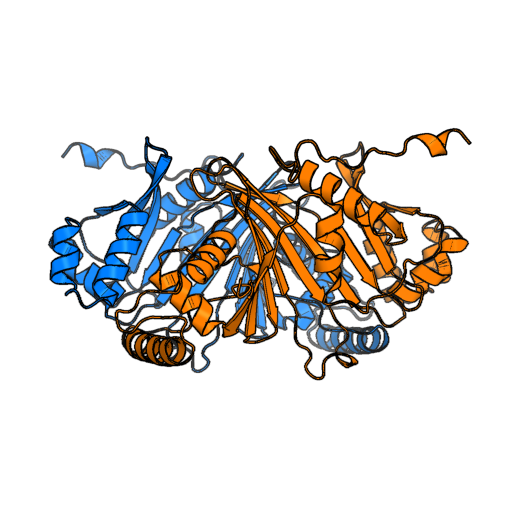 ILE B 1 18 ? -16.422 11.367 2.092 1 92.75 18 ILE B O 1
ATOM 2373 N N . ALA B 1 19 ? -14.906 10.328 0.84 1 90.44 19 ALA B N 1
ATOM 2374 C CA . ALA B 1 19 ? -14.102 9.984 2.008 1 90.44 19 ALA B CA 1
ATOM 2375 C C . ALA B 1 19 ? -13.719 11.227 2.803 1 90.44 19 ALA B C 1
ATOM 2377 O O . ALA B 1 19 ? -13.805 11.234 4.031 1 90.44 19 ALA B O 1
ATOM 2378 N N . GLU B 1 20 ? -13.359 12.219 2.059 1 83.06 20 GLU B N 1
ATOM 2379 C CA . GLU B 1 20 ? -12.984 13.484 2.686 1 83.06 20 GLU B CA 1
ATOM 2380 C C . GLU B 1 20 ? -14.18 14.125 3.387 1 83.06 20 GLU B C 1
ATOM 2382 O O . GLU B 1 20 ? -14.055 14.609 4.512 1 83.06 20 GLU B O 1
ATOM 2387 N N . THR B 1 21 ? -15.258 14.109 2.736 1 83.81 21 THR B N 1
ATOM 2388 C CA . THR B 1 21 ? -16.469 14.758 3.232 1 83.81 21 THR B CA 1
ATOM 2389 C C . THR B 1 21 ? -16.953 14.078 4.508 1 83.81 21 THR B C 1
ATOM 2391 O O . THR B 1 21 ? -17.406 14.75 5.445 1 83.81 21 THR B O 1
ATOM 2394 N N . ILE B 1 22 ? -16.828 12.828 4.574 1 85.5 22 ILE B N 1
ATOM 2395 C CA . ILE B 1 22 ? -17.391 12.117 5.715 1 85.5 22 ILE B CA 1
ATOM 2396 C C . ILE B 1 22 ? -16.312 11.859 6.754 1 85.5 22 ILE B C 1
ATOM 2398 O O . ILE B 1 22 ? -16.578 11.273 7.805 1 85.5 22 ILE B O 1
ATOM 2402 N N . GLY B 1 23 ? -15.125 12.195 6.477 1 80.38 23 GLY B N 1
ATOM 2403 C CA . GLY B 1 23 ? -14.031 11.992 7.41 1 80.38 23 GLY B CA 1
ATOM 2404 C C . GLY B 1 23 ? -13.664 10.531 7.586 1 80.38 23 GLY B C 1
ATOM 2405 O O . GLY B 1 23 ? -13.461 10.07 8.711 1 80.38 23 GLY B O 1
ATOM 2406 N N . ALA B 1 24 ? -13.719 9.797 6.512 1 84.25 24 ALA B N 1
ATOM 2407 C CA . ALA B 1 24 ? -13.461 8.359 6.582 1 84.25 24 ALA B CA 1
ATOM 2408 C C . ALA B 1 24 ? -11.969 8.07 6.648 1 84.25 24 ALA B C 1
ATOM 2410 O O . ALA B 1 24 ? -11.562 6.93 6.887 1 84.25 24 ALA B O 1
ATOM 2411 N N . GLY B 1 25 ? -11.141 9.031 6.5 1 79.31 25 GLY B N 1
ATOM 2412 C CA . GLY B 1 25 ? -9.711 8.781 6.426 1 79.31 25 GLY B CA 1
ATOM 2413 C C . GLY B 1 25 ? -9.234 8.453 5.023 1 79.31 25 GLY B C 1
ATOM 2414 O O . GLY B 1 25 ? -9.898 8.789 4.043 1 79.31 25 GLY B O 1
ATOM 2415 N N . SER B 1 26 ? -8.047 7.875 4.898 1 81.12 26 SER B N 1
ATOM 2416 C CA . SER B 1 26 ? -7.438 7.602 3.6 1 81.12 26 SER B CA 1
ATOM 2417 C C . SER B 1 26 ? -7.766 6.191 3.119 1 81.12 26 SER B C 1
ATOM 2419 O O . SER B 1 26 ? -7.867 5.266 3.926 1 81.12 26 SER B O 1
ATOM 2421 N N . PHE B 1 27 ? -7.82 6.141 1.835 1 90.12 27 PHE B N 1
ATOM 2422 C CA . PHE B 1 27 ? -8 4.824 1.233 1 90.12 27 PHE B CA 1
ATOM 2423 C C . PHE B 1 27 ? -6.727 3.996 1.351 1 90.12 27 PHE B C 1
ATOM 2425 O O . PHE B 1 27 ? -5.625 4.547 1.43 1 90.12 27 PHE B O 1
ATOM 2432 N N . PRO B 1 28 ? -6.938 2.611 1.378 1 89.94 28 PRO B N 1
ATOM 2433 C CA . PRO B 1 28 ? -5.758 1.744 1.327 1 89.94 28 PRO B CA 1
ATOM 2434 C C . PRO B 1 28 ? -4.879 2.016 0.108 1 89.94 28 PRO B C 1
ATOM 2436 O O . PRO B 1 28 ? -5.391 2.293 -0.979 1 89.94 28 PRO B O 1
ATOM 2439 N N . TRP B 1 29 ? -3.605 1.864 0.292 1 84.62 29 TRP B N 1
ATOM 2440 C CA . TRP B 1 29 ? -2.619 2.166 -0.74 1 84.62 29 TRP B CA 1
ATOM 2441 C C . TRP B 1 29 ? -2.854 1.314 -1.983 1 84.62 29 TRP B C 1
ATOM 2443 O O . TRP B 1 29 ? -2.605 1.762 -3.105 1 84.62 29 TRP B O 1
ATOM 2453 N N . VAL B 1 30 ? -3.316 0.179 -1.788 1 88 30 VAL B N 1
ATOM 2454 C CA . VAL B 1 30 ? -3.52 -0.742 -2.9 1 88 30 VAL B CA 1
ATOM 2455 C C . VAL B 1 30 ? -4.48 -0.125 -3.916 1 88 30 VAL B C 1
ATOM 2457 O O . VAL B 1 30 ? -4.402 -0.418 -5.109 1 88 30 VAL B O 1
ATOM 2460 N N . LEU B 1 31 ? -5.348 0.805 -3.449 1 90 31 LEU B N 1
ATOM 2461 C CA . LEU B 1 31 ? -6.34 1.397 -4.344 1 90 31 LEU B CA 1
ATOM 2462 C C . LEU B 1 31 ? -5.766 2.609 -5.066 1 90 31 LEU B C 1
ATOM 2464 O O . LEU B 1 31 ? -6.379 3.129 -6 1 90 31 LEU B O 1
ATOM 2468 N N . ALA B 1 32 ? -4.668 3.09 -4.668 1 80.94 32 ALA B N 1
ATOM 2469 C CA . ALA B 1 32 ? -3.932 4.168 -5.32 1 80.94 32 ALA B CA 1
ATOM 2470 C C . ALA B 1 32 ? -4.82 5.395 -5.52 1 80.94 32 ALA B C 1
ATOM 2472 O O . ALA B 1 32 ? -4.836 5.988 -6.602 1 80.94 32 ALA B O 1
ATOM 2473 N N . ILE B 1 33 ? -5.668 5.641 -4.535 1 83 33 ILE B N 1
ATOM 2474 C CA . ILE B 1 33 ? -6.48 6.852 -4.562 1 83 33 ILE B CA 1
ATOM 2475 C C . ILE B 1 33 ? -5.758 7.973 -3.814 1 83 33 ILE B C 1
ATOM 2477 O O . ILE B 1 33 ? -5.414 7.82 -2.639 1 83 33 ILE B O 1
ATOM 2481 N N . THR B 1 34 ? -5.453 9.039 -4.551 1 72.44 34 THR B N 1
ATOM 2482 C CA . THR B 1 34 ? -4.719 10.148 -3.945 1 72.44 34 THR B CA 1
ATOM 2483 C C . THR B 1 34 ? -5.465 11.461 -4.141 1 72.44 34 THR B C 1
ATOM 2485 O O . THR B 1 34 ? -6.469 11.516 -4.855 1 72.44 34 THR B O 1
ATOM 2488 N N . THR B 1 35 ? -5.055 12.484 -3.414 1 70.69 35 THR B N 1
ATOM 2489 C CA . THR B 1 35 ? -5.645 13.812 -3.506 1 70.69 35 THR B CA 1
ATOM 2490 C C . THR B 1 35 ? -5.629 14.312 -4.949 1 70.69 35 THR B C 1
ATOM 2492 O O . THR B 1 35 ? -4.586 14.305 -5.605 1 70.69 35 THR B O 1
ATOM 2495 N N . PRO B 1 36 ? -6.824 14.672 -5.391 1 66.25 36 PRO B N 1
ATOM 2496 C CA . PRO B 1 36 ? -6.949 14.992 -6.816 1 66.25 36 PRO B CA 1
ATOM 2497 C C . PRO B 1 36 ? -6.598 16.438 -7.125 1 66.25 36 PRO B C 1
ATOM 2499 O O . PRO B 1 36 ? -6.793 16.906 -8.25 1 66.25 36 PRO B O 1
ATOM 2502 N N . TYR B 1 37 ? -6.258 17.234 -6.07 1 65.19 37 TYR B N 1
ATOM 2503 C CA . TYR B 1 37 ? -5.938 18.641 -6.309 1 65.19 37 TYR B CA 1
ATOM 2504 C C . TYR B 1 37 ? -4.68 19.047 -5.551 1 65.19 37 TYR B C 1
ATOM 2506 O O . TYR B 1 37 ? -4.258 18.359 -4.617 1 65.19 37 TYR B O 1
ATOM 2514 N N . SER B 1 38 ? -4.109 20.062 -6.078 1 60.19 38 SER B N 1
ATOM 2515 C CA . SER B 1 38 ? -2.857 20.5 -5.473 1 60.19 38 SER B CA 1
ATOM 2516 C C . SER B 1 38 ? -3.033 21.828 -4.73 1 60.19 38 SER B C 1
ATOM 2518 O O . SER B 1 38 ? -2.316 22.109 -3.77 1 60.19 38 SER B O 1
ATOM 2520 N N . ASP B 1 39 ? -3.979 22.688 -5.223 1 62.47 39 ASP B N 1
ATOM 2521 C CA . ASP B 1 39 ? -4.082 23.984 -4.566 1 62.47 39 ASP B CA 1
ATOM 2522 C C . ASP B 1 39 ? -5.512 24.25 -4.09 1 62.47 39 ASP B C 1
ATOM 2524 O O . ASP B 1 39 ? -6.449 23.578 -4.527 1 62.47 39 ASP B O 1
ATOM 2528 N N . ALA B 1 40 ? -5.586 25.172 -3.096 1 61.5 40 ALA B N 1
ATOM 2529 C CA . ALA B 1 40 ? -6.852 25.484 -2.441 1 61.5 40 ALA B CA 1
ATOM 2530 C C . ALA B 1 40 ? -7.895 25.938 -3.459 1 61.5 40 ALA B C 1
ATOM 2532 O O . ALA B 1 40 ? -9.078 25.609 -3.332 1 61.5 40 ALA B O 1
ATOM 2533 N N . ALA B 1 41 ? -7.406 26.703 -4.375 1 61.94 41 ALA B N 1
ATOM 2534 C CA . ALA B 1 41 ? -8.352 27.172 -5.387 1 61.94 41 ALA B CA 1
ATOM 2535 C C . ALA B 1 41 ? -8.938 26 -6.172 1 61.94 41 ALA B C 1
ATOM 2537 O O . ALA B 1 41 ? -10.133 25.969 -6.457 1 61.94 41 ALA B O 1
ATOM 2538 N N . GLN B 1 42 ? -8.094 25.062 -6.484 1 73.5 42 GLN B N 1
ATOM 2539 C CA . GLN B 1 42 ? -8.539 23.875 -7.207 1 73.5 42 GLN B CA 1
ATOM 2540 C C . GLN B 1 42 ? -9.438 23.016 -6.332 1 73.5 42 GLN B C 1
ATOM 2542 O O . GLN B 1 42 ? -10.367 22.375 -6.832 1 73.5 42 GLN B O 1
ATOM 2547 N N . ARG B 1 43 ? -9.133 23.203 -5.129 1 74.5 43 ARG B N 1
ATOM 2548 C CA . ARG B 1 43 ? -9.922 22.406 -4.195 1 74.5 43 ARG B CA 1
ATOM 2549 C C . ARG B 1 43 ? -11.391 22.812 -4.234 1 74.5 43 ARG B C 1
ATOM 2551 O O . ARG B 1 43 ? -12.273 21.969 -4.367 1 74.5 43 ARG B O 1
ATOM 2558 N N . ASP B 1 44 ? -11.617 24.078 -4.145 1 75.19 44 ASP B N 1
ATOM 2559 C CA . ASP B 1 44 ? -12.992 24.547 -4.117 1 75.19 44 ASP B CA 1
ATOM 2560 C C . ASP B 1 44 ? -13.734 24.172 -5.398 1 75.19 44 ASP B C 1
ATOM 2562 O O . ASP B 1 44 ? -14.883 23.719 -5.348 1 75.19 44 ASP B O 1
ATOM 2566 N N . ALA B 1 45 ? -13.055 24.438 -6.457 1 80.81 45 ALA B N 1
ATOM 2567 C CA . ALA B 1 45 ? -13.664 24.078 -7.738 1 80.81 45 ALA B CA 1
ATOM 2568 C C . ALA B 1 45 ? -13.914 22.578 -7.832 1 80.81 45 ALA B C 1
ATOM 2570 O O . ALA B 1 45 ? -14.953 22.141 -8.32 1 80.81 45 ALA B O 1
ATOM 2571 N N . PHE B 1 46 ? -12.984 21.906 -7.449 1 85.31 46 PHE B N 1
ATOM 2572 C CA . PHE B 1 46 ? -13.109 20.453 -7.449 1 85.31 46 PHE B CA 1
ATOM 2573 C C . PHE B 1 46 ? -14.289 20 -6.594 1 85.31 46 PHE B C 1
ATOM 2575 O O . PHE B 1 46 ? -15.102 19.188 -7.031 1 85.31 46 PHE B O 1
ATOM 2582 N N . PHE B 1 47 ? -14.414 20.5 -5.438 1 84.88 47 PHE B N 1
ATOM 2583 C CA . PHE B 1 47 ? -15.461 20.109 -4.496 1 84.88 47 PHE B CA 1
ATOM 2584 C C . PHE B 1 47 ? -16.844 20.453 -5.051 1 84.88 47 PHE B C 1
ATOM 2586 O O . PHE B 1 47 ? -17.766 19.641 -4.953 1 84.88 47 PHE B O 1
ATOM 2593 N N . GLN B 1 48 ? -16.906 21.609 -5.605 1 85.81 48 GLN B N 1
ATOM 2594 C CA . GLN B 1 48 ? -18.188 22 -6.18 1 85.81 48 GLN B CA 1
ATOM 2595 C C . GLN B 1 48 ? -18.578 21.078 -7.328 1 85.81 48 GLN B C 1
ATOM 2597 O O . GLN B 1 48 ? -19.734 20.641 -7.418 1 85.81 48 GLN B O 1
ATOM 2602 N N . ARG B 1 49 ? -17.656 20.766 -8.102 1 90.56 49 ARG B N 1
ATOM 2603 C CA . ARG B 1 49 ? -17.922 19.875 -9.234 1 90.56 49 ARG B CA 1
ATOM 2604 C C . ARG B 1 49 ? -18.344 18.5 -8.766 1 90.56 49 ARG B C 1
ATOM 2606 O O . ARG B 1 49 ? -19.312 17.922 -9.289 1 90.56 49 ARG B O 1
ATOM 2613 N N . GLN B 1 50 ? -17.578 17.984 -7.855 1 91.88 50 GLN B N 1
ATOM 2614 C CA . GLN B 1 50 ? -17.906 16.672 -7.324 1 91.88 50 GLN B CA 1
ATOM 2615 C C . GLN B 1 50 ? -19.297 16.672 -6.676 1 91.88 50 GLN B C 1
ATOM 2617 O O . GLN B 1 50 ? -20.078 15.734 -6.871 1 91.88 50 GLN B O 1
ATOM 2622 N N . LYS B 1 51 ? -19.562 17.672 -5.938 1 90.88 51 LYS B N 1
ATOM 2623 C CA . LYS B 1 51 ? -20.875 17.781 -5.301 1 90.88 51 LYS B CA 1
ATOM 2624 C C . LYS B 1 51 ? -22 17.797 -6.336 1 90.88 51 LYS B C 1
ATOM 2626 O O . LYS B 1 51 ? -23 17.094 -6.191 1 90.88 51 LYS B O 1
ATOM 2631 N N . ASP B 1 52 ? -21.812 18.609 -7.328 1 93.88 52 ASP B N 1
ATOM 2632 C CA . ASP B 1 52 ? -22.812 18.703 -8.383 1 93.88 52 ASP B CA 1
ATOM 2633 C C . ASP B 1 52 ? -23.047 17.359 -9.055 1 93.88 52 ASP B C 1
ATOM 2635 O O . ASP B 1 52 ? -24.188 16.938 -9.219 1 93.88 52 ASP B O 1
ATOM 2639 N N . GLU B 1 53 ? -22 16.703 -9.398 1 95.06 53 GLU B N 1
ATOM 2640 C CA . GLU B 1 53 ? -22.094 15.438 -10.102 1 95.06 53 GLU B CA 1
ATOM 2641 C C . GLU B 1 53 ? -22.719 14.367 -9.227 1 95.06 53 GLU B C 1
ATOM 2643 O O . GLU B 1 53 ? -23.578 13.609 -9.688 1 95.06 53 GLU B O 1
ATOM 2648 N N . LEU B 1 54 ? -22.344 14.312 -8.008 1 95.81 54 LEU B N 1
ATOM 2649 C CA . LEU B 1 54 ? -22.859 13.289 -7.098 1 95.81 54 LEU B CA 1
ATOM 2650 C C . LEU B 1 54 ? -24.312 13.547 -6.75 1 95.81 54 LEU B C 1
ATOM 2652 O O . LEU B 1 54 ? -25.078 12.609 -6.484 1 95.81 54 LEU B O 1
ATOM 2656 N N . THR B 1 55 ? -24.703 14.828 -6.73 1 95 55 THR B N 1
ATOM 2657 C CA . THR B 1 55 ? -26.109 15.172 -6.543 1 95 55 THR B CA 1
ATOM 2658 C C . THR B 1 55 ? -26.938 14.695 -7.727 1 95 55 THR B C 1
ATOM 2660 O O . THR B 1 55 ? -28.031 14.141 -7.539 1 95 55 THR B O 1
ATOM 2663 N N . GLN B 1 56 ? -26.406 14.875 -8.859 1 94.81 56 GLN B N 1
ATOM 2664 C CA . GLN B 1 56 ? -27.078 14.414 -10.07 1 94.81 56 GLN B CA 1
ATOM 2665 C C . GLN B 1 56 ? -27.234 12.898 -10.07 1 94.81 56 GLN B C 1
ATOM 2667 O O . GLN B 1 56 ? -28.234 12.367 -10.547 1 94.81 56 GLN B O 1
ATOM 2672 N N . LEU B 1 57 ? -26.25 12.188 -9.445 1 93.88 57 LEU B N 1
ATOM 2673 C CA . LEU B 1 57 ? -26.266 10.727 -9.383 1 93.88 57 LEU B CA 1
ATOM 2674 C C . LEU B 1 57 ? -27.156 10.242 -8.242 1 93.88 57 LEU B C 1
ATOM 2676 O O . LEU B 1 57 ? -27.391 9.039 -8.102 1 93.88 57 LEU B O 1
ATOM 2680 N N . GLY B 1 58 ? -27.578 11.203 -7.391 1 93.38 58 GLY B N 1
ATOM 2681 C CA . GLY B 1 58 ? -28.453 10.852 -6.281 1 93.38 58 GLY B CA 1
ATOM 2682 C C . GLY B 1 58 ? -27.688 10.32 -5.074 1 93.38 58 GLY B C 1
ATOM 2683 O O . GLY B 1 58 ? -28.281 9.695 -4.195 1 93.38 58 GLY B O 1
ATOM 2684 N N . LEU B 1 59 ? -26.438 10.547 -5.004 1 95.62 59 LEU B N 1
ATOM 2685 C CA . LEU B 1 59 ? -25.609 9.992 -3.938 1 95.62 59 LEU B CA 1
ATOM 2686 C C . LEU B 1 59 ? -25.344 11.031 -2.855 1 95.62 59 LEU B C 1
ATOM 2688 O O . LEU B 1 59 ? -24.906 10.688 -1.756 1 95.62 59 LEU B O 1
ATOM 2692 N N . VAL B 1 60 ? -25.594 12.281 -3.219 1 93.69 60 VAL B N 1
ATOM 2693 C CA . VAL B 1 60 ? -25.484 13.391 -2.27 1 93.69 60 VAL B CA 1
ATOM 2694 C C . VAL B 1 60 ? -26.766 14.234 -2.332 1 93.69 60 VAL B C 1
ATOM 2696 O O . VAL B 1 60 ? -27.25 14.555 -3.42 1 93.69 60 VAL B O 1
ATOM 2699 N N . SER B 1 61 ? -27.266 14.562 -1.228 1 92.62 61 SER B N 1
ATOM 2700 C CA . SER B 1 61 ? -28.453 15.398 -1.173 1 92.62 61 SER B CA 1
ATOM 2701 C C . SER B 1 61 ? -28.125 16.859 -1.485 1 92.62 61 SER B C 1
ATOM 2703 O O . SER B 1 61 ? -26.953 17.234 -1.555 1 92.62 61 SER B O 1
ATOM 2705 N N . ALA B 1 62 ? -29.141 17.641 -1.592 1 86.06 62 ALA B N 1
ATOM 2706 C CA . ALA B 1 62 ? -28.969 19.062 -1.864 1 86.06 62 ALA B CA 1
ATOM 2707 C C . ALA B 1 62 ? -28.25 19.75 -0.712 1 86.06 62 ALA B C 1
ATOM 2709 O O . ALA B 1 62 ? -27.5 20.703 -0.927 1 86.06 62 ALA B O 1
ATOM 2710 N N . ASP B 1 63 ? -28.422 19.156 0.477 1 85.06 63 ASP B N 1
ATOM 2711 C CA . ASP B 1 63 ? -27.781 19.734 1.659 1 85.06 63 ASP B CA 1
ATOM 2712 C C . ASP B 1 63 ? -26.375 19.172 1.858 1 85.06 63 ASP B C 1
ATOM 2714 O O . ASP B 1 63 ? -25.703 19.5 2.842 1 85.06 63 ASP B O 1
ATOM 2718 N N . GLY B 1 64 ? -26.016 18.266 0.955 1 85.69 64 GLY B N 1
ATOM 2719 C CA . GLY B 1 64 ? -24.641 17.812 0.985 1 85.69 64 GLY B CA 1
ATOM 2720 C C . GLY B 1 64 ? -24.453 16.516 1.771 1 85.69 64 GLY B C 1
ATOM 2721 O O . GLY B 1 64 ? -23.328 16.125 2.078 1 85.69 64 GLY B O 1
ATOM 2722 N N . VAL B 1 65 ? -25.531 15.922 2.059 1 89.75 65 VAL B N 1
ATOM 2723 C CA . VAL B 1 65 ? -25.438 14.695 2.85 1 89.75 65 VAL B CA 1
ATOM 2724 C C . VAL B 1 65 ? -25.25 13.5 1.925 1 89.75 65 VAL B C 1
ATOM 2726 O O . VAL B 1 65 ? -26.031 13.297 0.989 1 89.75 65 VAL B O 1
ATOM 2729 N N . VAL B 1 66 ? -24.156 12.758 2.227 1 93.38 66 VAL B N 1
ATOM 2730 C CA . VAL B 1 66 ? -23.828 11.578 1.433 1 93.38 66 VAL B CA 1
ATOM 2731 C C . VAL B 1 66 ? -24.797 10.445 1.769 1 93.38 66 VAL B C 1
ATOM 2733 O O . VAL B 1 66 ? -25.172 10.266 2.93 1 93.38 66 VAL B O 1
ATOM 2736 N N . ASN B 1 67 ? -25.188 9.688 0.73 1 94.75 67 ASN B N 1
ATOM 2737 C CA . ASN B 1 67 ? -25.984 8.484 0.951 1 94.75 67 ASN B CA 1
ATOM 2738 C C . ASN B 1 67 ? -25.406 7.633 2.076 1 94.75 67 ASN B C 1
ATOM 2740 O O . ASN B 1 67 ? -24.219 7.293 2.057 1 94.75 67 ASN B O 1
ATOM 2744 N N . PRO B 1 68 ? -26.219 7.293 3.029 1 92.62 68 PRO B N 1
ATOM 2745 C CA . PRO B 1 68 ? -25.688 6.629 4.227 1 92.62 68 PRO B CA 1
ATOM 2746 C C . PRO B 1 68 ? -25.031 5.285 3.918 1 92.62 68 PRO B C 1
ATOM 2748 O O . PRO B 1 68 ? -24.031 4.93 4.539 1 92.62 68 PRO B O 1
ATOM 2751 N N . ALA B 1 69 ? -25.609 4.531 3.057 1 93.44 69 ALA B N 1
ATOM 2752 C CA . ALA B 1 69 ? -25.016 3.238 2.711 1 93.44 69 ALA B CA 1
ATOM 2753 C C . ALA B 1 69 ? -23.641 3.412 2.098 1 93.44 69 ALA B C 1
ATOM 2755 O O . ALA B 1 69 ? -22.688 2.727 2.484 1 93.44 69 ALA B O 1
ATOM 2756 N N . VAL B 1 70 ? -23.531 4.32 1.19 1 95.44 70 VAL B N 1
ATOM 2757 C CA . VAL B 1 70 ? -22.266 4.582 0.504 1 95.44 70 VAL B CA 1
ATOM 2758 C C . VAL B 1 70 ? -21.234 5.09 1.503 1 95.44 70 VAL B C 1
ATOM 2760 O O . VAL B 1 70 ? -20.078 4.68 1.464 1 95.44 70 VAL B O 1
ATOM 2763 N N . ALA B 1 71 ? -21.672 5.957 2.365 1 93.44 71 ALA B N 1
ATOM 2764 C CA . ALA B 1 71 ? -20.781 6.453 3.414 1 93.44 71 ALA B CA 1
ATOM 2765 C C . ALA B 1 71 ? -20.25 5.309 4.266 1 93.44 71 ALA B C 1
ATOM 2767 O O . ALA B 1 71 ? -19.047 5.25 4.551 1 93.44 71 ALA B O 1
ATOM 2768 N N . ASP B 1 72 ? -21.125 4.406 4.582 1 92.19 72 ASP B N 1
ATOM 2769 C CA . ASP B 1 72 ? -20.719 3.268 5.402 1 92.19 72 ASP B CA 1
ATOM 2770 C C . ASP B 1 72 ? -19.719 2.379 4.66 1 92.19 72 ASP B C 1
ATOM 2772 O O . ASP B 1 72 ? -18.766 1.879 5.254 1 92.19 72 ASP B O 1
ATOM 2776 N N . TRP B 1 73 ? -19.984 2.184 3.398 1 96.06 73 TRP B N 1
ATOM 2777 C CA . TRP B 1 73 ? -19.094 1.359 2.602 1 96.06 73 TRP B CA 1
ATOM 2778 C C . TRP B 1 73 ? -17.703 1.978 2.537 1 96.06 73 TRP B C 1
ATOM 2780 O O . TRP B 1 73 ? -16.703 1.289 2.748 1 96.06 73 TRP B O 1
ATOM 2790 N N . ILE B 1 74 ? -17.625 3.229 2.291 1 95.12 74 ILE B N 1
ATOM 2791 C CA . ILE B 1 74 ? -16.359 3.918 2.154 1 95.12 74 ILE B CA 1
ATOM 2792 C C . ILE B 1 74 ? -15.633 3.949 3.502 1 95.12 74 ILE B C 1
ATOM 2794 O O . ILE B 1 74 ? -14.422 3.764 3.568 1 95.12 74 ILE B O 1
ATOM 2798 N N . ARG B 1 75 ? -16.375 4.074 4.609 1 92.62 75 ARG B N 1
ATOM 2799 C CA . ARG B 1 75 ? -15.766 4.004 5.934 1 92.62 75 ARG B CA 1
ATOM 2800 C C . ARG B 1 75 ? -15.156 2.627 6.188 1 92.62 75 ARG B C 1
ATOM 2802 O O . ARG B 1 75 ? -14.055 2.521 6.734 1 92.62 75 ARG B O 1
ATOM 2809 N N . ALA B 1 76 ? -15.852 1.647 5.777 1 94.06 76 ALA B N 1
ATOM 2810 C CA . ALA B 1 76 ? -15.375 0.284 5.984 1 94.06 76 ALA B CA 1
ATOM 2811 C C . ALA B 1 76 ? -14.078 0.033 5.211 1 94.06 76 ALA B C 1
ATOM 2813 O O . ALA B 1 76 ? -13.172 -0.638 5.711 1 94.06 76 ALA B O 1
ATOM 2814 N N . VAL B 1 77 ? -13.977 0.575 4.047 1 95.94 77 VAL B N 1
ATOM 2815 C CA . VAL B 1 77 ? -12.805 0.368 3.201 1 95.94 77 VAL B CA 1
ATOM 2816 C C . VAL B 1 77 ? -11.633 1.19 3.732 1 95.94 77 VAL B C 1
ATOM 2818 O O . VAL B 1 77 ? -10.492 0.718 3.752 1 95.94 77 VAL B O 1
ATOM 2821 N N . CYS B 1 78 ? -11.914 2.365 4.211 1 91.69 78 CYS B N 1
ATOM 2822 C CA . CYS B 1 78 ? -10.852 3.252 4.684 1 91.69 78 CYS B CA 1
ATOM 2823 C C . CYS B 1 78 ? -10.375 2.832 6.066 1 91.69 78 CYS B C 1
ATOM 2825 O O . CYS B 1 78 ? -9.227 3.09 6.434 1 91.69 78 CYS B O 1
ATOM 2827 N N . PHE B 1 79 ? -11.289 2.209 6.82 1 90.19 79 PHE B N 1
ATOM 2828 C CA . PHE B 1 79 ? -10.961 1.863 8.195 1 90.19 79 PHE B CA 1
ATOM 2829 C C . PHE B 1 79 ? -11.414 0.445 8.523 1 90.19 79 PHE B C 1
ATOM 2831 O O . PHE B 1 79 ? -12.164 0.232 9.477 1 90.19 79 PHE B O 1
ATOM 2838 N N . PRO B 1 80 ? -10.859 -0.494 7.848 1 93.19 80 PRO B N 1
ATOM 2839 C CA . PRO B 1 80 ? -11.273 -1.881 8.07 1 93.19 80 PRO B CA 1
ATOM 2840 C C . PRO B 1 80 ? -10.664 -2.482 9.336 1 93.19 80 PRO B C 1
ATOM 2842 O O . PRO B 1 80 ? -9.617 -2.025 9.797 1 93.19 80 PRO B O 1
ATOM 2845 N N . ASP B 1 81 ? -11.359 -3.504 9.867 1 92.12 81 ASP B N 1
ATOM 2846 C CA . ASP B 1 81 ? -10.781 -4.324 10.922 1 92.12 81 ASP B CA 1
ATOM 2847 C C . ASP B 1 81 ? -9.836 -5.379 10.352 1 92.12 81 ASP B C 1
ATOM 2849 O O . ASP B 1 81 ? -8.781 -5.652 10.93 1 92.12 81 ASP B O 1
ATOM 2853 N N . ARG B 1 82 ? -10.273 -5.922 9.289 1 93.62 82 ARG B N 1
ATOM 2854 C CA . ARG B 1 82 ? -9.516 -6.906 8.523 1 93.62 82 ARG B CA 1
ATOM 2855 C C . ARG B 1 82 ? -9.727 -6.719 7.023 1 93.62 82 ARG B C 1
ATOM 2857 O O . ARG B 1 82 ? -10.758 -6.188 6.602 1 93.62 82 ARG B O 1
ATOM 2864 N N . TRP B 1 83 ? -8.68 -7.145 6.285 1 95.25 83 TRP B N 1
ATOM 2865 C CA . TRP B 1 83 ? -8.859 -6.938 4.852 1 95.25 83 TRP B CA 1
ATOM 2866 C C . TRP B 1 83 ? -7.98 -7.895 4.047 1 95.25 83 TRP B C 1
ATOM 2868 O O . TRP B 1 83 ? -7.078 -8.531 4.598 1 95.25 83 TRP B O 1
ATOM 2878 N N . LEU B 1 84 ? -8.32 -8.07 2.756 1 95.94 84 LEU B N 1
ATOM 2879 C CA . LEU B 1 84 ? -7.5 -8.68 1.713 1 95.94 84 LEU B CA 1
ATOM 2880 C C . LEU B 1 84 ? -7.199 -7.668 0.608 1 95.94 84 LEU B C 1
ATOM 2882 O O . LEU B 1 84 ? -8.117 -7.133 -0.016 1 95.94 84 LEU B O 1
ATOM 2886 N N . ASP B 1 85 ? -5.941 -7.383 0.418 1 94.75 85 ASP B N 1
ATOM 2887 C CA . ASP B 1 85 ? -5.516 -6.586 -0.729 1 94.75 85 ASP B CA 1
ATOM 2888 C C . ASP B 1 85 ? -5.402 -7.449 -1.984 1 94.75 85 ASP B C 1
ATOM 2890 O O . ASP B 1 85 ? -4.836 -8.547 -1.942 1 94.75 85 ASP B O 1
ATOM 2894 N N . LEU B 1 86 ? -5.91 -6.906 -3.066 1 94.12 86 LEU B N 1
ATOM 2895 C CA . LEU B 1 86 ? -5.953 -7.668 -4.309 1 94.12 86 LEU B CA 1
ATOM 2896 C C . LEU B 1 86 ? -5.238 -6.914 -5.43 1 94.12 86 LEU B C 1
ATOM 2898 O O . LEU B 1 86 ? -5.559 -5.758 -5.707 1 94.12 86 LEU B O 1
ATOM 2902 N N . ARG B 1 87 ? -4.285 -7.555 -6.039 1 88.44 87 ARG B N 1
ATOM 2903 C CA . ARG B 1 87 ? -3.645 -7.055 -7.246 1 88.44 87 ARG B CA 1
ATOM 2904 C C . ARG B 1 87 ? -3.83 -8.023 -8.406 1 88.44 87 ARG B C 1
ATOM 2906 O O . ARG B 1 87 ? -3.285 -9.133 -8.398 1 88.44 87 ARG B O 1
ATOM 2913 N N . TYR B 1 88 ? -4.547 -7.566 -9.422 1 87.69 88 TYR B N 1
ATOM 2914 C CA . TYR B 1 88 ? -4.789 -8.406 -10.594 1 87.69 88 TYR B CA 1
ATOM 2915 C C . TYR B 1 88 ? -3.824 -8.062 -11.719 1 87.69 88 TYR B C 1
ATOM 2917 O O . TYR B 1 88 ? -3.533 -6.895 -11.969 1 87.69 88 TYR B O 1
ATOM 2925 N N . VAL B 1 89 ? -3.352 -9.094 -12.289 1 79.56 89 VAL B N 1
ATOM 2926 C CA . VAL B 1 89 ? -2.572 -8.961 -13.516 1 79.56 89 VAL B CA 1
ATOM 2927 C C . VAL B 1 89 ? -3.244 -9.734 -14.648 1 79.56 89 VAL B C 1
ATOM 2929 O O . VAL B 1 89 ? -3.377 -10.961 -14.57 1 79.56 89 VAL B O 1
ATOM 2932 N N . VAL B 1 90 ? -3.766 -8.969 -15.555 1 75.56 90 VAL B N 1
ATOM 2933 C CA . VAL B 1 90 ? -4.488 -9.562 -16.672 1 75.56 90 VAL B CA 1
ATOM 2934 C C . VAL B 1 90 ? -3.787 -9.219 -17.984 1 75.56 90 VAL B C 1
ATOM 2936 O O . VAL B 1 90 ? -3.248 -8.117 -18.141 1 75.56 90 VAL B O 1
ATOM 2939 N N . PRO B 1 91 ? -3.666 -10.305 -18.797 1 64.31 91 PRO B N 1
ATOM 2940 C CA . PRO B 1 91 ? -3.027 -10.047 -20.078 1 64.31 91 PRO B CA 1
ATOM 2941 C C . PRO B 1 91 ? -3.66 -8.875 -20.828 1 64.31 91 PRO B C 1
ATOM 2943 O O . PRO B 1 91 ? -4.863 -8.633 -20.703 1 64.31 91 PRO B O 1
ATOM 2946 N N . ALA B 1 92 ? -2.846 -7.965 -21.281 1 55.91 92 ALA B N 1
ATOM 2947 C CA . ALA B 1 92 ? -3.271 -6.809 -22.062 1 55.91 92 ALA B CA 1
ATOM 2948 C C . ALA B 1 92 ? -4.32 -7.203 -23.094 1 55.91 92 ALA B C 1
ATOM 2950 O O . ALA B 1 92 ? -5.203 -6.41 -23.438 1 55.91 92 ALA B O 1
ATOM 2951 N N . THR B 1 93 ? -4.164 -8.281 -23.719 1 51.25 93 THR B N 1
ATOM 2952 C CA . THR B 1 93 ? -5.094 -8.625 -24.797 1 51.25 93 THR B CA 1
ATOM 2953 C C . THR B 1 93 ? -6.516 -8.75 -24.25 1 51.25 93 THR B C 1
ATOM 2955 O O . THR B 1 93 ? -7.484 -8.625 -25 1 51.25 93 THR B O 1
ATOM 2958 N N . ALA B 1 94 ? -6.691 -9.164 -23.156 1 45.59 94 ALA B N 1
ATOM 2959 C CA . ALA B 1 94 ? -8.047 -9.406 -22.672 1 45.59 94 ALA B CA 1
ATOM 2960 C C . ALA B 1 94 ? -8.766 -8.094 -22.359 1 45.59 94 ALA B C 1
ATOM 2962 O O . ALA B 1 94 ? -9.992 -8.016 -22.438 1 45.59 94 ALA B O 1
ATOM 2963 N N . THR B 1 95 ? -8.047 -7.215 -21.766 1 44.41 95 THR B N 1
ATOM 2964 C CA . THR B 1 95 ? -8.68 -5.91 -21.594 1 44.41 95 THR B CA 1
ATOM 2965 C C . THR B 1 95 ? -8.109 -4.891 -22.578 1 44.41 95 THR B C 1
ATOM 2967 O O . THR B 1 95 ? -6.941 -4.98 -22.953 1 44.41 95 THR B O 1
ATOM 2970 N N . ALA B 1 96 ? -8.773 -4.453 -23.516 1 44.78 96 ALA B N 1
ATOM 2971 C CA . ALA B 1 96 ? -8.445 -3.426 -24.5 1 44.78 96 ALA B CA 1
ATOM 2972 C C . ALA B 1 96 ? -7.43 -2.438 -23.938 1 44.78 96 ALA B C 1
ATOM 2974 O O . ALA B 1 96 ? -6.777 -1.713 -24.703 1 44.78 96 ALA B O 1
ATOM 2975 N N . THR B 1 97 ? -7.398 -2.225 -22.734 1 45.06 97 THR B N 1
ATOM 2976 C CA . THR B 1 97 ? -6.488 -1.265 -22.125 1 45.06 97 THR B CA 1
ATOM 2977 C C . THR B 1 97 ? -5.672 -1.928 -21.016 1 45.06 97 THR B C 1
ATOM 2979 O O . THR B 1 97 ? -6.141 -2.863 -20.359 1 45.06 97 THR B O 1
ATOM 2982 N N . ASP B 1 98 ? -4.387 -2.059 -21.141 1 49.84 98 ASP B N 1
ATOM 2983 C CA . ASP B 1 98 ? -3.389 -2.496 -20.172 1 49.84 98 ASP B CA 1
ATOM 2984 C C . ASP B 1 98 ? -3.754 -2.029 -18.766 1 49.84 98 ASP B C 1
ATOM 2986 O O . ASP B 1 98 ? -3.123 -1.118 -18.219 1 49.84 98 ASP B O 1
ATOM 2990 N N . GLU B 1 99 ? -5.109 -2.246 -18.453 1 59.28 99 GLU B N 1
ATOM 2991 C CA . GLU B 1 99 ? -5.504 -1.561 -17.234 1 59.28 99 GLU B CA 1
ATOM 2992 C C . GLU B 1 99 ? -5.379 -2.48 -16.016 1 59.28 99 GLU B C 1
ATOM 2994 O O . GLU B 1 99 ? -5.777 -3.645 -16.078 1 59.28 99 GLU B O 1
ATOM 2999 N N . LEU B 1 100 ? -4.621 -2.105 -15.086 1 71.94 100 LEU B N 1
ATOM 3000 C CA . LEU B 1 100 ? -4.406 -2.758 -13.797 1 71.94 100 LEU B CA 1
ATOM 3001 C C . LEU B 1 100 ? -5.684 -2.764 -12.969 1 71.94 100 LEU B C 1
ATOM 3003 O O . LEU B 1 100 ? -6.344 -1.73 -12.836 1 71.94 100 LEU B O 1
ATOM 3007 N N . LEU B 1 101 ? -6.281 -4.031 -12.742 1 86.19 101 LEU B N 1
ATOM 3008 C CA . LEU B 1 101 ? -7.355 -4.188 -11.766 1 86.19 101 LEU B CA 1
ATOM 3009 C C . LEU B 1 101 ? -6.789 -4.414 -10.367 1 86.19 101 LEU B C 1
ATOM 3011 O O . LEU B 1 101 ? -5.871 -5.215 -10.188 1 86.19 101 LEU B O 1
ATOM 3015 N N . ARG B 1 102 ? -7.219 -3.611 -9.43 1 91.38 102 ARG B N 1
ATOM 3016 C CA . ARG B 1 102 ? -6.82 -3.736 -8.031 1 91.38 102 ARG B CA 1
ATOM 3017 C C . ARG B 1 102 ? -8.023 -3.6 -7.105 1 91.38 102 ARG B C 1
ATOM 3019 O O . ARG B 1 102 ? -9.047 -3.018 -7.484 1 91.38 102 ARG B O 1
ATOM 3026 N N . GLY B 1 103 ? -7.895 -4.148 -5.91 1 94.25 103 GLY B N 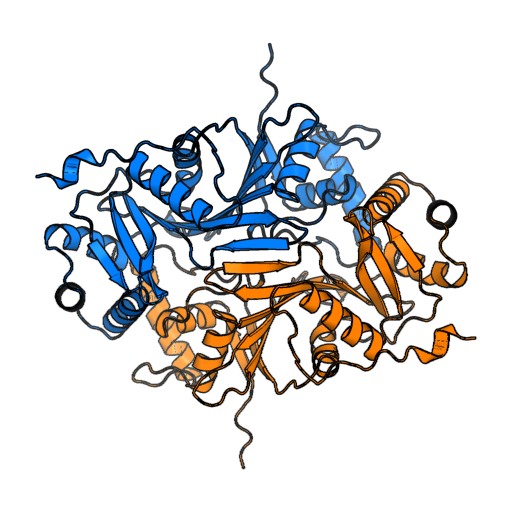1
ATOM 3027 C CA . GLY B 1 103 ? -9.031 -4.074 -5.012 1 94.25 103 GLY B CA 1
ATOM 3028 C C . GLY B 1 103 ? -8.688 -4.422 -3.578 1 94.25 103 GLY B C 1
ATOM 3029 O O . GLY B 1 103 ? -7.527 -4.703 -3.266 1 94.25 103 GLY B O 1
ATOM 3030 N N . VAL B 1 104 ? -9.688 -4.285 -2.771 1 97.12 104 VAL B N 1
ATOM 3031 C CA . VAL B 1 104 ? -9.609 -4.66 -1.363 1 97.12 104 VAL B CA 1
ATOM 3032 C C . VAL B 1 104 ? -10.938 -5.25 -0.908 1 97.12 104 VAL B C 1
ATOM 3034 O O . VAL B 1 104 ? -12.008 -4.77 -1.305 1 97.12 104 VAL B O 1
ATOM 3037 N N . ILE B 1 105 ? -10.891 -6.344 -0.246 1 97.06 105 ILE B N 1
ATOM 3038 C CA . ILE B 1 105 ? -12.016 -6.84 0.537 1 97.06 105 ILE B CA 1
ATOM 3039 C C . ILE B 1 105 ? -11.867 -6.395 1.99 1 97.06 105 ILE B C 1
ATOM 3041 O O . ILE B 1 105 ? -10.945 -6.82 2.688 1 97.06 105 ILE B O 1
ATOM 3045 N N . ALA B 1 106 ? -12.781 -5.574 2.426 1 96.5 106 ALA B N 1
ATOM 3046 C CA . ALA B 1 106 ? -12.695 -4.988 3.762 1 96.5 106 ALA B CA 1
ATOM 3047 C C . ALA B 1 106 ? -13.82 -5.492 4.66 1 96.5 106 ALA B C 1
ATOM 3049 O O . ALA B 1 106 ? -14.977 -5.543 4.242 1 96.5 106 ALA B O 1
ATOM 3050 N N . GLN B 1 107 ? -13.469 -5.863 5.816 1 93.81 107 GLN B N 1
ATOM 3051 C CA . GLN B 1 107 ? -14.445 -6.219 6.844 1 93.81 107 GLN B CA 1
ATOM 3052 C C . GLN B 1 107 ? -14.367 -5.266 8.031 1 93.81 107 GLN B C 1
ATOM 3054 O O . GLN B 1 107 ? -13.281 -4.926 8.492 1 93.81 107 GLN B O 1
ATOM 3059 N N . ARG B 1 108 ? -15.516 -4.84 8.469 1 91.5 108 ARG B N 1
ATOM 3060 C CA . ARG B 1 108 ? -15.594 -3.941 9.617 1 91.5 108 ARG B CA 1
ATOM 3061 C C . ARG B 1 108 ? -16.859 -4.207 10.438 1 91.5 108 ARG B C 1
ATOM 3063 O O . ARG B 1 108 ? -17.922 -4.441 9.875 1 91.5 108 ARG B O 1
ATOM 3070 N N . VAL B 1 109 ? -16.688 -4.273 11.664 1 84.38 109 VAL B N 1
ATOM 3071 C CA . VAL B 1 109 ? -17.844 -4.324 12.562 1 84.38 109 VAL B CA 1
ATOM 3072 C C . VAL B 1 109 ? -18.344 -2.908 12.836 1 84.38 109 VAL B C 1
ATOM 3074 O O . VAL B 1 109 ? -17.594 -2.064 13.336 1 84.38 109 VAL B O 1
ATOM 3077 N N . ILE B 1 110 ? -19.469 -2.701 12.258 1 71.75 110 ILE B N 1
ATOM 3078 C CA . ILE B 1 110 ? -20.047 -1.37 12.43 1 71.75 110 ILE B CA 1
ATOM 3079 C C . ILE B 1 110 ? -21.219 -1.433 13.406 1 71.75 110 ILE B C 1
ATOM 3081 O O . ILE B 1 110 ? -22.062 -2.332 13.328 1 71.75 110 ILE B O 1
ATOM 3085 N N . GLY B 1 111 ? -21.328 -0.438 14.273 1 64 111 GLY B N 1
ATOM 3086 C CA . GLY B 1 111 ? -22.516 -0.253 15.102 1 64 111 GLY B CA 1
ATOM 3087 C C . GLY B 1 111 ? -22.625 -1.261 16.234 1 64 111 GLY B C 1
ATOM 3088 O O . GLY B 1 111 ? -21.625 -1.896 16.594 1 64 111 GLY B O 1
ATOM 3089 N N . THR B 1 112 ? -23.719 -1.269 16.797 1 63.25 112 THR B N 1
ATOM 3090 C CA . THR B 1 112 ? -24.047 -2.092 17.953 1 63.25 112 THR B CA 1
ATOM 3091 C C . THR B 1 112 ? -24.234 -3.551 17.531 1 63.25 112 THR B C 1
ATOM 3093 O O . THR B 1 112 ? -24.094 -4.453 18.359 1 63.25 112 THR B O 1
ATOM 3096 N N . ASP B 1 113 ? -24.453 -3.645 16.234 1 63.09 113 ASP B N 1
ATOM 3097 C CA . ASP B 1 113 ? -24.688 -4.996 15.742 1 63.09 113 ASP B CA 1
ATOM 3098 C C . ASP B 1 113 ? -23.375 -5.707 15.43 1 63.09 113 ASP B C 1
ATOM 3100 O O . ASP B 1 113 ? -22.578 -5.219 14.617 1 63.09 113 ASP B O 1
ATOM 3104 N N . ARG B 1 114 ? -22.781 -6.195 16.281 1 69.19 114 ARG B N 1
ATOM 3105 C CA . ARG B 1 114 ? -21.5 -6.895 16.281 1 69.19 114 ARG B CA 1
ATOM 3106 C C . ARG B 1 114 ? -21.359 -7.766 15.039 1 69.19 114 ARG B C 1
ATOM 3108 O O . ARG B 1 114 ? -20.547 -8.695 15.008 1 69.19 114 ARG B O 1
ATOM 3115 N N . THR B 1 115 ? -22.281 -7.496 13.953 1 76.19 115 THR B N 1
ATOM 3116 C CA . THR B 1 115 ? -22.109 -8.289 12.742 1 76.19 115 THR B CA 1
ATOM 3117 C C . THR B 1 115 ? -21.141 -7.609 11.789 1 76.19 115 THR B C 1
ATOM 3119 O O . THR B 1 115 ? -21.344 -6.457 11.398 1 76.19 115 THR B O 1
ATOM 3122 N N . PRO B 1 116 ? -20.188 -8.297 11.406 1 83.56 116 PRO B N 1
ATOM 3123 C CA . PRO B 1 116 ? -19.219 -7.672 10.5 1 83.56 116 PRO B CA 1
ATOM 3124 C C . PRO B 1 116 ? -19.781 -7.422 9.109 1 83.56 116 PRO B C 1
ATOM 3126 O O . PRO B 1 116 ? -20.531 -8.25 8.586 1 83.56 116 PRO B O 1
ATOM 3129 N N . LYS B 1 117 ? -19.594 -6.285 8.594 1 88.31 117 LYS B N 1
ATOM 3130 C CA . LYS B 1 117 ? -19.938 -5.926 7.223 1 88.31 117 LYS B CA 1
ATOM 3131 C C . LYS B 1 117 ? -18.734 -6.105 6.293 1 88.31 117 LYS B C 1
ATOM 3133 O O . LYS B 1 117 ? -17.609 -5.715 6.629 1 88.31 117 LYS B O 1
ATOM 3138 N N . THR B 1 118 ? -19 -6.793 5.184 1 94.25 118 THR B N 1
ATOM 3139 C CA . THR B 1 118 ? -17.953 -6.977 4.184 1 94.25 118 THR B CA 1
ATOM 3140 C C . THR B 1 118 ? -18.203 -6.105 2.957 1 94.25 118 THR B C 1
ATOM 3142 O O . THR B 1 118 ? -19.297 -6.156 2.373 1 94.25 118 THR B O 1
ATOM 3145 N N . VAL B 1 119 ? -17.234 -5.254 2.607 1 96.88 119 VAL B N 1
ATOM 3146 C CA . VAL B 1 119 ? -17.312 -4.398 1.427 1 96.88 119 VAL B CA 1
ATOM 3147 C C . VAL B 1 119 ? -16.156 -4.703 0.484 1 96.88 119 VAL B C 1
ATOM 3149 O O . VAL B 1 119 ? -15 -4.785 0.915 1 96.88 119 VAL B O 1
ATOM 3152 N N . VAL B 1 120 ? -16.484 -4.938 -0.779 1 97.19 120 VAL B N 1
ATOM 3153 C CA . VAL B 1 120 ? -15.484 -5.141 -1.818 1 97.19 120 VAL B CA 1
ATOM 3154 C C . VAL B 1 120 ? -15.32 -3.863 -2.639 1 97.19 120 VAL B C 1
ATOM 3156 O O . VAL B 1 120 ? -16.297 -3.318 -3.15 1 97.19 120 VAL B O 1
ATOM 3159 N N . ALA B 1 121 ? -14.133 -3.369 -2.67 1 97.88 121 ALA B N 1
ATOM 3160 C CA . ALA B 1 121 ? -13.797 -2.248 -3.543 1 97.88 121 ALA B CA 1
ATOM 3161 C C . ALA B 1 121 ? -12.875 -2.689 -4.672 1 97.88 121 ALA B C 1
ATOM 3163 O O . ALA B 1 121 ? -11.797 -3.234 -4.426 1 97.88 121 ALA B O 1
ATOM 3164 N N . LEU B 1 122 ? -13.266 -2.514 -5.922 1 95.62 122 LEU B N 1
ATOM 3165 C CA . LEU B 1 122 ? -12.484 -2.855 -7.102 1 95.62 122 LEU B CA 1
ATOM 3166 C C . LEU B 1 122 ? -12.266 -1.631 -7.984 1 95.62 122 LEU B C 1
ATOM 3168 O O . LEU B 1 122 ? -13.234 -0.968 -8.383 1 95.62 122 LEU B O 1
ATOM 3172 N N . ARG B 1 123 ? -11.039 -1.374 -8.234 1 93.44 123 ARG B N 1
ATOM 3173 C CA . ARG B 1 123 ? -10.703 -0.219 -9.062 1 93.44 123 ARG B CA 1
ATOM 3174 C C . ARG B 1 123 ? -10.102 -0.654 -10.398 1 93.44 123 ARG B C 1
ATOM 3176 O O . ARG B 1 123 ? -9.188 -1.483 -10.422 1 93.44 123 ARG B O 1
ATOM 3183 N N . SER B 1 124 ? -10.617 -0.121 -11.422 1 87.06 124 SER B N 1
ATOM 3184 C CA . SER B 1 124 ? -10.07 -0.207 -12.773 1 87.06 124 SER B CA 1
ATOM 3185 C C . SER B 1 124 ? -9.922 1.176 -13.398 1 87.06 124 SER B C 1
ATOM 3187 O O . SER B 1 124 ? -10.914 1.848 -13.68 1 87.06 124 SER B O 1
ATOM 3189 N N . ALA B 1 125 ? -8.695 1.543 -13.594 1 83.25 125 ALA B N 1
ATOM 3190 C CA . ALA B 1 125 ? -8.398 2.883 -14.094 1 83.25 125 ALA B CA 1
ATOM 3191 C C . ALA B 1 125 ? -8.992 3.951 -13.18 1 83.25 125 ALA B C 1
ATOM 3193 O O . ALA B 1 125 ? -8.656 4.02 -12 1 83.25 125 ALA B O 1
ATOM 3194 N N . GLN B 1 126 ? -9.977 4.648 -13.703 1 86.56 126 GLN B N 1
ATOM 3195 C CA . GLN B 1 126 ? -10.469 5.793 -12.938 1 86.56 126 GLN B CA 1
ATOM 3196 C C . GLN B 1 126 ? -11.812 5.484 -12.297 1 86.56 126 GLN B C 1
ATOM 3198 O O . GLN B 1 126 ? -12.422 6.359 -11.672 1 86.56 126 GLN B O 1
ATOM 3203 N N . LEU B 1 127 ? -12.156 4.227 -12.406 1 93 127 LEU B N 1
ATOM 3204 C CA . LEU B 1 127 ? -13.43 3.828 -11.828 1 93 127 LEU B CA 1
ATOM 3205 C C . LEU B 1 127 ? -13.219 2.859 -10.664 1 93 127 LEU B C 1
ATOM 3207 O O . LEU B 1 127 ? -12.336 2 -10.719 1 93 127 LEU B O 1
ATOM 3211 N N . ILE B 1 128 ? -14.023 3.037 -9.656 1 95.56 128 ILE B N 1
ATOM 3212 C CA . ILE B 1 128 ? -13.992 2.141 -8.5 1 95.56 128 ILE B CA 1
ATOM 3213 C C . ILE B 1 128 ? -15.414 1.736 -8.125 1 95.56 128 ILE B C 1
ATOM 3215 O O . ILE B 1 128 ? -16.328 2.574 -8.109 1 95.56 128 ILE B O 1
ATOM 3219 N N . THR B 1 129 ? -15.633 0.465 -7.879 1 96.94 129 THR B N 1
ATOM 3220 C CA . THR B 1 129 ? -16.938 -0.062 -7.48 1 96.94 129 THR B CA 1
ATOM 3221 C C . THR B 1 129 ? -16.891 -0.584 -6.047 1 96.94 129 THR B C 1
ATOM 3223 O O . THR B 1 129 ? -15.984 -1.341 -5.688 1 96.94 129 THR B O 1
ATOM 3226 N N . PHE B 1 130 ? -17.781 -0.071 -5.266 1 97.56 130 PHE B N 1
ATOM 3227 C CA . PHE B 1 130 ? -17.984 -0.582 -3.916 1 97.56 130 PHE B CA 1
ATOM 3228 C C . PHE B 1 130 ? -19.203 -1.499 -3.865 1 97.56 130 PHE B C 1
ATOM 3230 O O . PHE B 1 130 ? -20.297 -1.122 -4.305 1 97.56 130 PHE B O 1
ATOM 3237 N N . THR B 1 131 ? -19.062 -2.697 -3.334 1 96.56 131 THR B N 1
ATOM 3238 C CA . THR B 1 131 ? -20.141 -3.672 -3.232 1 96.56 131 THR B CA 1
ATOM 3239 C C . THR B 1 131 ? -20.219 -4.246 -1.819 1 96.56 131 THR B C 1
ATOM 3241 O O . THR B 1 131 ? -19.25 -4.84 -1.33 1 96.56 131 THR B O 1
ATOM 3244 N N . ALA B 1 132 ? -21.328 -4.016 -1.173 1 95.88 132 ALA B N 1
ATOM 3245 C CA . ALA B 1 132 ? -21.594 -4.68 0.102 1 95.88 132 ALA B CA 1
ATOM 3246 C C . ALA B 1 132 ? -21.984 -6.137 -0.108 1 95.88 132 ALA B C 1
ATOM 3248 O O . ALA B 1 132 ? -22.922 -6.43 -0.869 1 95.88 132 ALA B O 1
ATOM 3249 N N . MET B 1 133 ? -21.281 -6.996 0.559 1 92.81 133 MET B N 1
ATOM 3250 C CA . MET B 1 133 ? -21.547 -8.422 0.382 1 92.81 133 MET B CA 1
ATOM 3251 C C . MET B 1 133 ? -21.781 -9.102 1.727 1 92.81 133 MET B C 1
ATOM 3253 O O . MET B 1 133 ? -21.203 -8.703 2.738 1 92.81 133 MET B O 1
ATOM 3257 N N . HIS B 1 134 ? -22.625 -10.039 1.648 1 89 134 HIS B N 1
ATOM 3258 C CA . HIS B 1 134 ? -22.812 -10.914 2.801 1 89 134 HIS B CA 1
ATOM 3259 C C . HIS B 1 134 ? -21.953 -12.164 2.684 1 89 134 HIS B C 1
ATOM 3261 O O . HIS B 1 134 ? -22.266 -13.078 1.928 1 89 134 HIS B O 1
ATOM 3267 N N . ILE B 1 135 ? -20.828 -12.117 3.348 1 89 135 ILE B N 1
ATOM 3268 C CA . ILE B 1 135 ? -19.875 -13.234 3.32 1 89 135 ILE B CA 1
ATOM 3269 C C . ILE B 1 135 ? -19.672 -13.773 4.734 1 89 135 ILE B C 1
ATOM 3271 O O . ILE B 1 135 ? -19.141 -13.078 5.598 1 89 135 ILE B O 1
ATOM 3275 N N . ASP B 1 136 ? -20.031 -15.016 4.922 1 84.88 136 ASP B N 1
ATOM 3276 C CA . ASP B 1 136 ? -20.062 -15.547 6.281 1 84.88 136 ASP B CA 1
ATOM 3277 C C . ASP B 1 136 ? -18.906 -16.516 6.512 1 84.88 136 ASP B C 1
ATOM 3279 O O . ASP B 1 136 ? -18.672 -16.953 7.637 1 84.88 136 ASP B O 1
ATOM 3283 N N . ASP B 1 137 ? -18.281 -16.922 5.48 1 88.69 137 ASP B N 1
ATOM 3284 C CA . ASP B 1 137 ? -17.156 -17.828 5.617 1 88.69 137 ASP B CA 1
ATOM 3285 C C . ASP B 1 137 ? -16.172 -17.656 4.469 1 88.69 137 ASP B C 1
ATOM 3287 O O . ASP B 1 137 ? -16.406 -16.875 3.547 1 88.69 137 ASP B O 1
ATOM 3291 N N . ALA B 1 138 ? -15.117 -18.391 4.555 1 91 138 ALA B N 1
ATOM 3292 C CA . ALA B 1 138 ? -14.023 -18.234 3.596 1 91 138 ALA B CA 1
ATOM 3293 C C . ALA B 1 138 ? -14.461 -18.656 2.195 1 91 138 ALA B C 1
ATOM 3295 O O . ALA B 1 138 ? -13.984 -18.109 1.198 1 91 138 ALA B O 1
ATOM 3296 N N . LEU B 1 139 ? -15.344 -19.641 2.092 1 92.88 139 LEU B N 1
ATOM 3297 C CA . LEU B 1 139 ? -15.82 -20.094 0.792 1 92.88 139 LEU B CA 1
ATOM 3298 C C . LEU B 1 139 ? -16.531 -18.969 0.049 1 92.88 139 LEU B C 1
ATOM 3300 O O . LEU B 1 139 ? -16.469 -18.891 -1.181 1 92.88 139 LEU B O 1
ATOM 3304 N N . GLY B 1 140 ? -17.156 -18.141 0.803 1 92.62 140 GLY B N 1
ATOM 3305 C CA . GLY B 1 140 ? -17.859 -17.016 0.217 1 92.62 140 GLY B CA 1
ATOM 3306 C C . GLY B 1 140 ? -16.922 -15.984 -0.397 1 92.62 140 GLY B C 1
ATOM 3307 O O . GLY B 1 140 ? -17.359 -15.148 -1.192 1 92.62 140 GLY B O 1
ATOM 3308 N N . LEU B 1 141 ? -15.672 -16.016 -0.09 1 94 141 LEU B N 1
ATOM 3309 C CA . LEU B 1 141 ? -14.688 -15.07 -0.611 1 94 141 LEU B CA 1
ATOM 3310 C C . LEU B 1 141 ? -14.172 -15.516 -1.975 1 94 141 LEU B C 1
ATOM 3312 O O . LEU B 1 141 ? -13.664 -14.703 -2.746 1 94 141 LEU B O 1
ATOM 3316 N N . VAL B 1 142 ? -14.281 -16.75 -2.324 1 94 142 VAL B N 1
ATOM 3317 C CA . VAL B 1 142 ? -13.633 -17.359 -3.473 1 94 142 VAL B CA 1
ATOM 3318 C C . VAL B 1 142 ? -14.141 -16.719 -4.762 1 94 142 VAL B C 1
ATOM 3320 O O . VAL B 1 142 ? -13.344 -16.312 -5.613 1 94 142 VAL B O 1
ATOM 3323 N N . PRO B 1 143 ? -15.438 -16.547 -4.895 1 92.69 143 PRO B N 1
ATOM 3324 C CA . PRO B 1 143 ? -15.906 -15.914 -6.133 1 92.69 143 PRO B CA 1
ATOM 3325 C C . PRO B 1 143 ? -15.398 -14.484 -6.301 1 92.69 143 PRO B C 1
ATOM 3327 O O . PRO B 1 143 ? -15.18 -14.031 -7.426 1 92.69 143 PRO B O 1
ATOM 3330 N N . VAL B 1 144 ? -15.227 -13.781 -5.27 1 93.5 144 VAL B N 1
ATOM 3331 C CA . VAL B 1 144 ? -14.766 -12.391 -5.309 1 93.5 144 VAL B CA 1
ATOM 3332 C C . VAL B 1 144 ? -13.328 -12.336 -5.82 1 93.5 144 VAL B C 1
ATOM 3334 O O . VAL B 1 144 ? -12.992 -11.484 -6.641 1 93.5 144 VAL B O 1
ATOM 3337 N N . LEU B 1 145 ? -12.516 -13.266 -5.398 1 94.62 145 LEU B N 1
ATOM 3338 C CA . LEU B 1 145 ? -11.102 -13.289 -5.758 1 94.62 145 LEU B CA 1
ATOM 3339 C C . LEU B 1 145 ? -10.93 -13.562 -7.25 1 94.62 145 LEU B C 1
ATOM 3341 O O . LEU B 1 145 ? -9.953 -13.117 -7.855 1 94.62 145 LEU B O 1
ATOM 3345 N N . GLY B 1 146 ? -11.891 -14.211 -7.852 1 91.12 146 GLY B N 1
ATOM 3346 C CA . GLY B 1 146 ? -11.766 -14.633 -9.242 1 91.12 146 GLY B CA 1
ATOM 3347 C C . GLY B 1 146 ? -12.312 -13.617 -10.227 1 91.12 146 GLY B C 1
ATOM 3348 O O . GLY B 1 146 ? -12.219 -13.805 -11.438 1 91.12 146 GLY B O 1
ATOM 3349 N N . VAL B 1 147 ? -12.906 -12.508 -9.844 1 88 147 VAL B N 1
ATOM 3350 C CA . VAL B 1 147 ? -13.641 -11.578 -10.695 1 88 147 VAL B CA 1
ATOM 3351 C C . VAL B 1 147 ? -12.719 -11.039 -11.781 1 88 147 VAL B C 1
ATOM 3353 O O . VAL B 1 147 ? -13.164 -10.734 -12.891 1 88 147 VAL B O 1
ATOM 3356 N N . GLY B 1 148 ? -11.562 -10.898 -11.625 1 83.69 148 GLY B N 1
ATOM 3357 C CA . GLY B 1 148 ? -10.633 -10.352 -12.602 1 83.69 148 GLY B CA 1
ATOM 3358 C C . GLY B 1 148 ? -9.859 -11.422 -13.352 1 83.69 148 GLY B C 1
ATOM 3359 O O . GLY B 1 148 ? -8.953 -11.109 -14.125 1 83.69 148 GLY B O 1
ATOM 3360 N N . LEU B 1 149 ? -10.234 -12.609 -13.141 1 89.5 149 LEU B N 1
ATOM 3361 C CA . LEU B 1 149 ? -9.492 -13.711 -13.758 1 89.5 149 LEU B CA 1
ATOM 3362 C C . LEU B 1 149 ? -10.328 -14.383 -14.836 1 89.5 149 LEU B C 1
ATOM 3364 O O . LEU B 1 149 ? -11.422 -13.922 -15.164 1 89.5 149 LEU B O 1
ATOM 3368 N N . GLY B 1 150 ? -9.789 -15.367 -15.57 1 82.38 150 GLY B N 1
ATOM 3369 C CA . GLY B 1 150 ? -10.383 -16 -16.734 1 82.38 150 GLY B CA 1
ATOM 3370 C C . GLY B 1 150 ? -11.453 -17.016 -16.375 1 82.38 150 GLY B C 1
ATOM 3371 O O . GLY B 1 150 ? -12.039 -17.656 -17.25 1 82.38 150 GLY B O 1
ATOM 3372 N N . ARG B 1 151 ? -11.875 -17.172 -15.141 1 84.19 151 ARG B N 1
ATOM 3373 C CA . ARG B 1 151 ? -12.883 -18.141 -14.695 1 84.19 151 ARG B CA 1
ATOM 3374 C C . ARG B 1 151 ? -12.531 -19.547 -15.172 1 84.19 151 ARG B C 1
ATOM 3376 O O . ARG B 1 151 ? -13.375 -20.234 -15.75 1 84.19 151 ARG B O 1
ATOM 3383 N N . ARG B 1 152 ? -11.336 -19.969 -15.008 1 92.19 152 ARG B N 1
ATOM 3384 C CA . ARG B 1 152 ? -10.867 -21.297 -15.391 1 92.19 152 ARG B CA 1
ATOM 3385 C C . ARG B 1 152 ? -11.234 -22.344 -14.328 1 92.19 152 ARG B C 1
ATOM 3387 O O . ARG B 1 152 ? -11.25 -22.031 -13.133 1 92.19 152 ARG B O 1
ATOM 3394 N N . PRO B 1 153 ? -11.586 -23.547 -14.836 1 95.94 153 PRO B N 1
ATOM 3395 C CA . PRO B 1 153 ? -11.711 -24.609 -13.836 1 95.94 153 PRO B CA 1
ATOM 3396 C C . PRO B 1 153 ? -10.383 -24.938 -13.156 1 95.94 153 PRO B C 1
ATOM 3398 O O . PRO B 1 153 ? -9.32 -24.562 -13.656 1 95.94 153 PRO B O 1
ATOM 3401 N N . PRO B 1 154 ? -10.461 -25.625 -12.023 1 97.12 154 PRO B N 1
ATOM 3402 C CA . PRO B 1 154 ? -9.203 -26.016 -11.375 1 97.12 154 PRO B CA 1
ATOM 3403 C C . PRO B 1 154 ? -8.32 -26.875 -12.266 1 97.12 154 PRO B C 1
ATOM 3405 O O . PRO B 1 154 ? -8.828 -27.75 -12.984 1 97.12 154 PRO B O 1
ATOM 3408 N N . ALA B 1 155 ? -7.07 -26.594 -12.258 1 96.94 155 ALA B N 1
ATOM 3409 C CA . ALA B 1 155 ? -6.125 -27.484 -12.938 1 96.94 155 ALA B CA 1
ATOM 3410 C C . ALA B 1 155 ? -6.07 -28.844 -12.266 1 96.94 155 ALA B C 1
ATOM 3412 O O . ALA B 1 155 ? -6.453 -28.984 -11.102 1 96.94 155 ALA B O 1
ATOM 3413 N N . ARG B 1 156 ? -5.652 -29.828 -13.086 1 95.69 156 ARG B N 1
ATOM 3414 C CA . ARG B 1 156 ? -5.535 -31.188 -12.562 1 95.69 156 ARG B CA 1
ATOM 3415 C C . ARG B 1 156 ? -4.078 -31.641 -12.523 1 95.69 156 ARG B C 1
ATOM 3417 O O . ARG B 1 156 ? -3.48 -31.906 -13.562 1 95.69 156 ARG B O 1
ATOM 3424 N N . PHE B 1 157 ? -3.484 -31.766 -11.242 1 95.44 157 PHE B N 1
ATOM 3425 C CA . PHE B 1 157 ? -2.109 -32.219 -11.047 1 95.44 157 PHE B CA 1
ATOM 3426 C C . PHE B 1 157 ? -1.842 -32.5 -9.578 1 95.44 157 PHE B C 1
ATOM 3428 O O . PHE B 1 157 ? -2.617 -32.094 -8.703 1 95.44 157 PHE B O 1
ATOM 3435 N N . ASP B 1 158 ? -0.786 -33.25 -9.32 1 93.88 158 ASP B N 1
ATOM 3436 C CA . ASP B 1 158 ? -0.37 -33.5 -7.945 1 93.88 158 ASP B CA 1
ATOM 3437 C C . ASP B 1 158 ? 0.3 -32.25 -7.348 1 93.88 158 ASP B C 1
ATOM 3439 O O . ASP B 1 158 ? 1.198 -31.688 -7.957 1 93.88 158 ASP B O 1
ATOM 3443 N N . GLN B 1 159 ? -0.186 -31.875 -6.211 1 93.12 159 GLN B N 1
ATOM 3444 C CA . GLN B 1 159 ? 0.378 -30.703 -5.555 1 93.12 159 GLN B CA 1
ATOM 3445 C C . GLN B 1 159 ? 1.868 -30.891 -5.281 1 93.12 159 GLN B C 1
ATOM 3447 O O . GLN B 1 159 ? 2.334 -32 -5.078 1 93.12 159 GLN B O 1
ATOM 3452 N N . PHE B 1 160 ? 2.58 -29.812 -5.285 1 90.44 160 PHE B N 1
ATOM 3453 C CA . PHE B 1 160 ? 3.996 -29.828 -4.945 1 90.44 160 PHE B CA 1
ATOM 3454 C C . PHE B 1 160 ? 4.398 -28.531 -4.258 1 90.44 160 PHE B C 1
ATOM 3456 O O . PHE B 1 160 ? 3.672 -27.531 -4.316 1 90.44 160 PHE B O 1
ATOM 3463 N N . SER B 1 161 ? 5.488 -28.531 -3.521 1 88.81 161 SER B N 1
ATOM 3464 C CA . SER B 1 161 ? 5.984 -27.359 -2.795 1 88.81 161 SER B CA 1
ATOM 3465 C C . SER B 1 161 ? 7.449 -27.094 -3.117 1 88.81 161 SER B C 1
ATOM 3467 O O . SER B 1 161 ? 8.203 -28.016 -3.424 1 88.81 161 SER B O 1
ATOM 3469 N N . MET B 1 162 ? 7.746 -25.844 -3.15 1 83.75 162 MET B N 1
ATOM 3470 C CA . MET B 1 162 ? 9.141 -25.453 -3.338 1 83.75 162 MET B CA 1
ATOM 3471 C C . MET B 1 162 ? 9.484 -24.234 -2.498 1 83.75 162 MET B C 1
ATOM 3473 O O . MET B 1 162 ? 8.641 -23.344 -2.305 1 83.75 162 MET B O 1
ATOM 3477 N N . PRO B 1 163 ? 10.727 -24.234 -2.002 1 80.12 163 PRO B N 1
ATOM 3478 C CA . PRO B 1 163 ? 11.148 -23 -1.32 1 80.12 163 PRO B CA 1
ATOM 3479 C C . PRO B 1 163 ? 11.008 -21.766 -2.201 1 80.12 163 PRO B C 1
ATOM 3481 O O . PRO B 1 163 ? 11.273 -21.812 -3.402 1 80.12 163 PRO B O 1
ATOM 3484 N N . ALA B 1 164 ? 10.516 -20.703 -1.629 1 73.06 164 ALA B N 1
ATOM 3485 C CA . ALA B 1 164 ? 10.273 -19.469 -2.379 1 73.06 164 ALA B CA 1
ATOM 3486 C C . ALA B 1 164 ? 11.547 -19 -3.084 1 73.06 164 ALA B C 1
ATOM 3488 O O . ALA B 1 164 ? 11.492 -18.531 -4.227 1 73.06 164 ALA B O 1
ATOM 3489 N N . ARG B 1 165 ? 12.664 -19.219 -2.451 1 68.25 165 ARG B N 1
ATOM 3490 C CA . ARG B 1 165 ? 13.945 -18.797 -3.01 1 68.25 165 ARG B CA 1
ATOM 3491 C C . ARG B 1 165 ? 14.297 -19.625 -4.242 1 68.25 165 ARG B C 1
ATOM 3493 O O . ARG B 1 165 ? 14.867 -19.109 -5.203 1 68.25 165 ARG B O 1
ATOM 3500 N N . VAL B 1 166 ? 13.898 -20.922 -4.172 1 68.5 166 VAL B N 1
ATOM 3501 C CA . VAL B 1 166 ? 14.203 -21.828 -5.27 1 68.5 166 VAL B CA 1
ATOM 3502 C C . VAL B 1 166 ? 13.352 -21.469 -6.488 1 68.5 166 VAL B C 1
ATOM 3504 O O . VAL B 1 166 ? 13.828 -21.547 -7.625 1 68.5 166 VAL B O 1
ATOM 3507 N N . GLY B 1 167 ? 12.141 -20.984 -6.219 1 65 167 GLY B N 1
ATOM 3508 C CA . GLY B 1 167 ? 11.305 -20.547 -7.316 1 65 167 GLY B CA 1
ATOM 3509 C C . GLY B 1 167 ? 11.891 -19.359 -8.078 1 65 167 GLY B C 1
ATOM 3510 O O . GLY B 1 167 ? 11.883 -19.344 -9.305 1 65 167 GLY B O 1
ATOM 3511 N N . ALA B 1 168 ? 12.453 -18.578 -7.285 1 62.97 168 ALA B N 1
ATOM 3512 C CA . ALA B 1 168 ? 13.109 -17.422 -7.895 1 62.97 168 ALA B CA 1
ATOM 3513 C C . ALA B 1 168 ? 14.305 -17.844 -8.742 1 62.97 168 ALA B C 1
ATOM 3515 O O . ALA B 1 168 ? 14.516 -17.312 -9.836 1 62.97 168 ALA B O 1
ATOM 3516 N N . ARG B 1 169 ? 15.047 -18.812 -8.25 1 64.44 169 ARG B N 1
ATOM 3517 C CA . ARG B 1 169 ? 16.203 -19.328 -8.977 1 64.44 169 ARG B CA 1
ATOM 3518 C C . ARG B 1 169 ? 15.773 -20.047 -10.258 1 64.44 169 ARG B C 1
ATOM 3520 O O . ARG B 1 169 ? 16.438 -19.938 -11.289 1 64.44 169 ARG B O 1
ATOM 3527 N N . ALA B 1 170 ? 14.688 -20.766 -10.109 1 68.94 170 ALA B N 1
ATOM 3528 C CA . ALA B 1 170 ? 14.141 -21.438 -11.289 1 68.94 170 ALA B CA 1
ATOM 3529 C C . ALA B 1 170 ? 13.758 -20.422 -12.359 1 68.94 170 ALA B C 1
ATOM 3531 O O . ALA B 1 170 ? 14.055 -20.625 -13.539 1 68.94 170 ALA B O 1
ATOM 3532 N N . ASP B 1 171 ? 13.219 -19.406 -11.93 1 61.88 171 ASP B N 1
ATOM 3533 C CA . ASP B 1 171 ? 12.852 -18.328 -12.852 1 61.88 171 ASP B CA 1
ATOM 3534 C C . ASP B 1 171 ? 14.094 -17.734 -13.523 1 61.88 171 ASP B C 1
ATOM 3536 O O . ASP B 1 171 ? 14.086 -17.484 -14.727 1 61.88 171 ASP B O 1
ATOM 3540 N N . GLU B 1 172 ? 15.086 -17.625 -12.703 1 62.91 172 GLU B N 1
ATOM 3541 C CA . GLU B 1 172 ? 16.359 -17.125 -13.211 1 62.91 172 GLU B CA 1
ATOM 3542 C C . GLU B 1 172 ? 16.953 -18.062 -14.258 1 62.91 172 GLU B C 1
ATOM 3544 O O . GLU B 1 172 ? 17.469 -17.609 -15.281 1 62.91 172 GLU B O 1
ATOM 3549 N N . ARG B 1 173 ? 16.875 -19.312 -13.992 1 68 173 ARG B N 1
ATOM 3550 C CA . ARG B 1 173 ? 17.422 -20.297 -14.922 1 68 173 ARG B CA 1
ATOM 3551 C C . ARG B 1 173 ? 16.641 -20.297 -16.234 1 68 173 ARG B C 1
ATOM 3553 O O . ARG B 1 173 ? 17.234 -20.391 -17.312 1 68 173 ARG B O 1
ATOM 3560 N N . LEU B 1 174 ? 15.414 -20.156 -16.062 1 66.06 174 LEU B N 1
ATOM 3561 C CA . LEU B 1 174 ? 14.578 -20.094 -17.266 1 66.06 174 LEU B CA 1
ATOM 3562 C C . LEU B 1 174 ? 14.906 -18.859 -18.094 1 66.06 174 LEU B C 1
ATOM 3564 O O . LEU B 1 174 ? 15.047 -18.953 -19.312 1 66.06 174 LEU B O 1
ATOM 3568 N N . ARG B 1 175 ? 15.133 -17.859 -17.375 1 61.47 175 ARG B N 1
ATOM 3569 C CA . ARG B 1 175 ? 15.445 -16.594 -18.047 1 61.47 175 ARG B CA 1
ATOM 3570 C C . ARG B 1 175 ? 16.828 -16.641 -18.688 1 61.47 175 ARG B C 1
ATOM 3572 O O . ARG B 1 175 ? 17.062 -15.984 -19.719 1 61.47 175 ARG B O 1
ATOM 3579 N N . SER B 1 176 ? 17.672 -17.406 -18.047 1 63.06 176 SER B N 1
ATOM 3580 C CA . SER B 1 176 ? 19.031 -17.562 -18.562 1 63.06 176 SER B CA 1
ATOM 3581 C C . SER B 1 176 ? 19.078 -18.562 -19.719 1 63.06 176 SER B C 1
ATOM 3583 O O . SER B 1 176 ? 20.156 -18.875 -20.219 1 63.06 176 SER B O 1
ATOM 3585 N N . GLY B 1 177 ? 17.938 -19.094 -20.031 1 66.69 177 GLY B N 1
ATOM 3586 C CA . GLY B 1 177 ? 17.875 -19.906 -21.25 1 66.69 177 GLY B CA 1
ATOM 3587 C C . GLY B 1 177 ? 17.719 -21.391 -20.953 1 66.69 177 GLY B C 1
ATOM 3588 O O . GLY B 1 177 ? 17.688 -22.203 -21.891 1 66.69 177 GLY B O 1
ATOM 3589 N N . ALA B 1 178 ? 17.781 -21.719 -19.703 1 74.62 178 ALA B N 1
ATOM 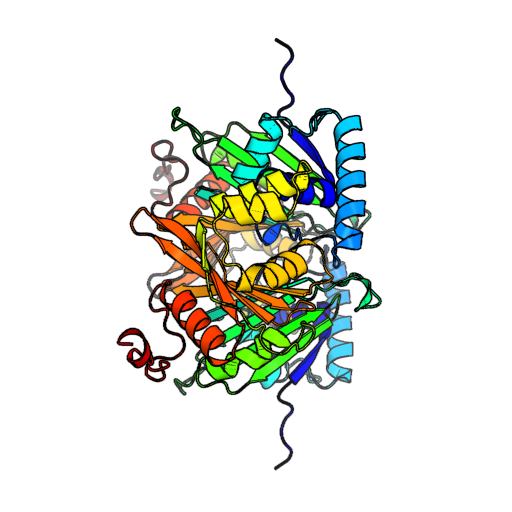3590 C CA . ALA B 1 178 ? 17.516 -23.125 -19.406 1 74.62 178 ALA B CA 1
ATOM 3591 C C . ALA B 1 178 ? 16.141 -23.531 -19.906 1 74.62 178 ALA B C 1
ATOM 3593 O O . ALA B 1 178 ? 15.203 -22.719 -19.938 1 74.62 178 ALA B O 1
ATOM 3594 N N . SER B 1 179 ? 16.172 -24.781 -20.375 1 78.5 179 SER B N 1
ATOM 3595 C CA . SER B 1 179 ? 14.852 -25.266 -20.781 1 78.5 179 SER B CA 1
ATOM 3596 C C . SER B 1 179 ? 13.938 -25.484 -19.578 1 78.5 179 SER B C 1
ATOM 3598 O O . SER B 1 179 ? 14.414 -25.766 -18.469 1 78.5 179 SER B O 1
ATOM 3600 N N . LEU B 1 180 ? 12.711 -25.234 -19.703 1 76.38 180 LEU B N 1
ATOM 3601 C CA . LEU B 1 180 ? 11.742 -25.469 -18.641 1 76.38 180 LEU B CA 1
ATOM 3602 C C . LEU B 1 180 ? 11.852 -26.891 -18.125 1 76.38 180 LEU B C 1
ATOM 3604 O O . LEU B 1 180 ? 11.75 -27.125 -16.906 1 76.38 180 LEU B O 1
ATOM 3608 N N . ALA B 1 181 ? 12.109 -27.828 -19.031 1 78.31 181 ALA B N 1
ATOM 3609 C CA . ALA B 1 181 ? 12.242 -29.234 -18.656 1 78.31 181 ALA B CA 1
ATOM 3610 C C . ALA B 1 181 ? 13.391 -29.438 -17.672 1 78.31 181 ALA B C 1
ATOM 3612 O O . ALA B 1 181 ? 13.242 -30.141 -16.672 1 78.31 181 ALA B O 1
ATOM 3613 N N . GLU B 1 182 ? 14.422 -28.812 -17.938 1 80.88 182 GLU B N 1
ATOM 3614 C CA . GLU B 1 182 ? 15.586 -28.922 -17.062 1 80.88 182 GLU B CA 1
ATOM 3615 C C . GLU B 1 182 ? 15.289 -28.344 -15.672 1 80.88 182 GLU B C 1
ATOM 3617 O O . GLU B 1 182 ? 15.68 -28.938 -14.656 1 80.88 182 GLU B O 1
ATOM 3622 N N . VAL B 1 183 ? 14.641 -27.266 -15.734 1 77.5 183 VAL B N 1
ATOM 3623 C CA . VAL B 1 183 ? 14.344 -26.578 -14.477 1 77.5 183 VAL B CA 1
ATOM 3624 C C . VAL B 1 183 ? 13.352 -27.406 -13.664 1 77.5 183 VAL B C 1
ATOM 3626 O O . VAL B 1 183 ? 13.523 -27.594 -12.461 1 77.5 183 VAL B O 1
ATOM 3629 N N . VAL B 1 184 ? 12.406 -27.938 -14.312 1 78.38 184 VAL B N 1
ATOM 3630 C CA . VAL B 1 184 ? 11.375 -28.734 -13.672 1 78.38 184 VAL B CA 1
ATOM 3631 C C . VAL B 1 184 ? 11.992 -29.984 -13.062 1 78.38 184 VAL B C 1
ATOM 3633 O O . VAL B 1 184 ? 11.656 -30.375 -11.945 1 78.38 184 VAL B O 1
ATOM 3636 N N . ASP B 1 185 ? 12.875 -30.609 -13.789 1 79.56 185 ASP B N 1
ATOM 3637 C CA . ASP B 1 185 ? 13.562 -31.812 -13.305 1 79.56 185 ASP B CA 1
ATOM 3638 C C . ASP B 1 185 ? 14.414 -31.484 -12.078 1 79.56 185 ASP B C 1
ATOM 3640 O O . ASP B 1 185 ? 14.414 -32.25 -11.102 1 79.56 185 ASP B O 1
ATOM 3644 N N . TYR B 1 186 ? 15.047 -30.422 -12.25 1 76.88 186 TYR B N 1
ATOM 3645 C CA . TYR B 1 186 ? 15.93 -29.984 -11.172 1 76.88 186 TYR B CA 1
ATOM 3646 C C . TYR B 1 186 ? 15.148 -29.734 -9.891 1 76.88 186 TYR B C 1
ATOM 3648 O O . TYR B 1 186 ? 15.609 -30.078 -8.797 1 76.88 186 TYR B O 1
ATOM 3656 N N . LEU B 1 187 ? 13.961 -29.203 -10.023 1 78.31 187 LEU B N 1
ATOM 3657 C CA . LEU B 1 187 ? 13.156 -28.812 -8.867 1 78.31 187 LEU B CA 1
ATOM 3658 C C . LEU B 1 187 ? 12.344 -29.984 -8.344 1 78.31 187 LEU B C 1
ATOM 3660 O O . LEU B 1 187 ? 11.703 -29.891 -7.293 1 78.31 187 LEU B O 1
ATOM 3664 N N . GLY B 1 188 ? 12.391 -31.109 -9.008 1 79.81 188 GLY B N 1
ATOM 3665 C CA . GLY B 1 188 ? 11.648 -32.281 -8.578 1 79.81 188 GLY B CA 1
ATOM 3666 C C . GLY B 1 188 ? 10.148 -32.125 -8.742 1 79.81 188 GLY B C 1
ATOM 3667 O O . GLY B 1 188 ? 9.375 -32.656 -7.938 1 79.81 188 GLY B O 1
ATOM 3668 N N . ILE B 1 189 ? 9.75 -31.391 -9.68 1 85.75 189 ILE B N 1
ATOM 3669 C CA . ILE B 1 189 ? 8.336 -31.203 -9.945 1 85.75 189 ILE B CA 1
ATOM 3670 C C . ILE B 1 189 ? 7.734 -32.5 -10.5 1 85.75 189 ILE B C 1
ATOM 3672 O O . ILE B 1 189 ? 8.281 -33.094 -11.438 1 85.75 189 ILE B O 1
ATOM 3676 N N . PRO B 1 190 ? 6.641 -32.969 -9.891 1 88.31 190 PRO B N 1
ATOM 3677 C CA . PRO B 1 190 ? 6.004 -34.188 -10.375 1 88.31 190 PRO B CA 1
ATOM 3678 C C . PRO B 1 190 ? 5.66 -34.125 -11.859 1 88.31 190 PRO B C 1
ATOM 3680 O O . PRO B 1 190 ? 5.297 -33.062 -12.367 1 88.31 190 PRO B O 1
ATOM 3683 N N . ARG B 1 191 ? 5.66 -35.25 -12.445 1 87.81 191 ARG B N 1
ATOM 3684 C CA . ARG B 1 191 ? 5.379 -35.344 -13.875 1 87.81 191 ARG B CA 1
ATOM 3685 C C . ARG B 1 191 ? 3.984 -34.812 -14.195 1 87.81 191 ARG B C 1
ATOM 3687 O O . ARG B 1 191 ? 3.775 -34.188 -15.227 1 87.81 191 ARG B O 1
ATOM 3694 N N . SER B 1 192 ? 3.092 -35.062 -13.289 1 89.69 192 SER B N 1
ATOM 3695 C CA . SER B 1 192 ? 1.711 -34.656 -13.508 1 89.69 192 SER B CA 1
ATOM 3696 C C . SER B 1 192 ? 1.587 -33.125 -13.523 1 89.69 192 SER B C 1
ATOM 3698 O O . SER B 1 192 ? 0.626 -32.594 -14.078 1 89.69 192 SER B O 1
ATOM 3700 N N . ALA B 1 193 ? 2.543 -32.5 -12.898 1 90.75 193 ALA B N 1
ATOM 3701 C CA . ALA B 1 193 ? 2.463 -31.031 -12.742 1 90.75 193 ALA B CA 1
ATOM 3702 C C . ALA B 1 193 ? 3.193 -30.312 -13.875 1 90.75 193 ALA B C 1
ATOM 3704 O O . ALA B 1 193 ? 3.057 -29.109 -14.039 1 90.75 193 ALA B O 1
ATOM 3705 N N . ARG B 1 194 ? 3.879 -31 -14.648 1 86.75 194 ARG B N 1
ATOM 3706 C CA . ARG B 1 194 ? 4.754 -30.406 -15.656 1 86.75 194 ARG B CA 1
ATOM 3707 C C . ARG B 1 194 ? 3.955 -29.562 -16.641 1 86.75 194 ARG B C 1
ATOM 3709 O O . ARG B 1 194 ? 4.305 -28.422 -16.922 1 86.75 194 ARG B O 1
ATOM 3716 N N . PRO B 1 195 ? 2.842 -30.078 -17.141 1 86.38 195 PRO B N 1
ATOM 3717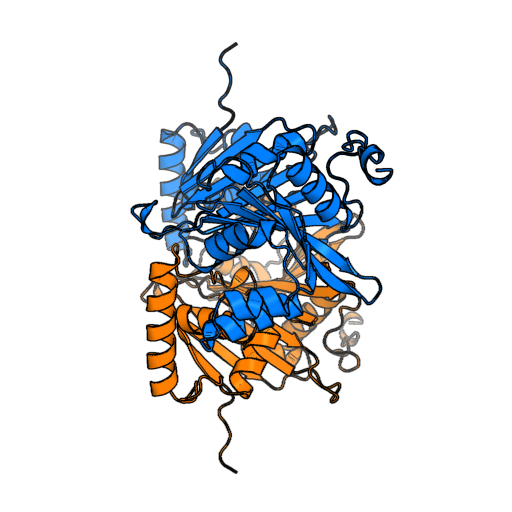 C CA . PRO B 1 195 ? 2.072 -29.25 -18.078 1 86.38 195 PRO B CA 1
ATOM 3718 C C . PRO B 1 195 ? 1.574 -27.953 -17.438 1 86.38 195 PRO B C 1
ATOM 3720 O O . PRO B 1 195 ? 1.527 -26.922 -18.094 1 86.38 195 PRO B O 1
ATOM 3723 N N . VAL B 1 196 ? 1.23 -28.047 -16.219 1 87.62 196 VAL B N 1
ATOM 3724 C CA . VAL B 1 196 ? 0.726 -26.875 -15.5 1 87.62 196 VAL B CA 1
ATOM 3725 C C . VAL B 1 196 ? 1.848 -25.859 -15.32 1 87.62 196 VAL B C 1
ATOM 3727 O O . VAL B 1 196 ? 1.661 -24.672 -15.586 1 87.62 196 VAL B O 1
ATOM 3730 N N . VAL B 1 197 ? 2.949 -26.328 -14.891 1 83.5 197 VAL B N 1
ATOM 3731 C CA . VAL B 1 197 ? 4.102 -25.453 -14.695 1 83.5 197 VAL B CA 1
ATOM 3732 C C . VAL B 1 197 ? 4.469 -24.781 -16.016 1 83.5 197 VAL B C 1
ATOM 3734 O O . VAL B 1 197 ? 4.719 -23.578 -16.047 1 83.5 197 VAL B O 1
ATOM 3737 N N . GLU B 1 198 ? 4.43 -25.547 -17.016 1 80.5 198 GLU B N 1
ATOM 3738 C CA . GLU B 1 198 ? 4.719 -25.016 -18.344 1 80.5 198 GLU B CA 1
ATOM 3739 C C . GLU B 1 198 ? 3.713 -23.922 -18.719 1 80.5 198 GLU B C 1
ATOM 3741 O O . GLU B 1 198 ? 4.094 -22.875 -19.25 1 80.5 198 GLU B O 1
ATOM 3746 N N . SER B 1 199 ? 2.498 -24.219 -18.469 1 82.31 199 SER B N 1
ATOM 3747 C CA . SER B 1 199 ? 1.445 -23.266 -18.812 1 82.31 199 SER B CA 1
ATOM 3748 C C . SER B 1 199 ? 1.603 -21.953 -18.031 1 82.31 199 SER B C 1
ATOM 3750 O O . SER B 1 199 ? 1.278 -20.891 -18.531 1 82.31 199 SER B O 1
ATOM 3752 N N . VAL B 1 200 ? 2.055 -22 -16.797 1 78.12 200 VAL B N 1
ATOM 3753 C CA . VAL B 1 200 ? 2.252 -20.828 -15.945 1 78.12 200 VAL B CA 1
ATOM 3754 C C . VAL B 1 200 ? 3.412 -19.984 -16.484 1 78.12 200 VAL B C 1
ATOM 3756 O O . VAL B 1 200 ? 3.342 -18.766 -16.5 1 78.12 200 VAL B O 1
ATOM 3759 N N . PHE B 1 201 ? 4.395 -20.641 -17 1 73.12 201 PHE B N 1
ATOM 3760 C CA . PHE B 1 201 ? 5.621 -19.922 -17.328 1 73.12 201 PHE B CA 1
ATOM 3761 C C . PHE B 1 201 ? 5.609 -19.469 -18.797 1 73.12 201 PHE B C 1
ATOM 3763 O O . PHE B 1 201 ? 6.211 -18.453 -19.141 1 73.12 201 PHE B O 1
ATOM 3770 N N . THR B 1 202 ? 4.945 -20.281 -19.641 1 71 202 THR B N 1
ATOM 3771 C CA . THR B 1 202 ? 5.102 -20.031 -21.062 1 71 202 THR B CA 1
ATOM 3772 C C . THR B 1 202 ? 3.775 -19.609 -21.688 1 71 202 THR B C 1
ATOM 3774 O O . THR B 1 202 ? 3.75 -19.062 -22.797 1 71 202 THR B O 1
ATOM 3777 N N . GLY B 1 203 ? 2.701 -19.828 -21.062 1 73.56 203 GLY B N 1
ATOM 3778 C CA . GLY B 1 203 ? 1.4 -19.516 -21.641 1 73.56 203 GLY B CA 1
ATOM 3779 C C . GLY B 1 203 ? 0.78 -18.25 -21.078 1 73.56 203 GLY B C 1
ATOM 3780 O O . GLY B 1 203 ? 1.345 -17.625 -20.188 1 73.56 203 GLY B O 1
ATOM 3781 N N . PRO B 1 204 ? -0.289 -17.812 -21.828 1 78.12 204 PRO B N 1
ATOM 3782 C CA . PRO B 1 204 ? -1.063 -16.703 -21.266 1 78.12 204 PRO B CA 1
ATOM 3783 C C . PRO B 1 204 ? -1.636 -17.016 -19.891 1 78.12 204 PRO B C 1
ATOM 3785 O O . PRO B 1 204 ? -2.072 -18.141 -19.641 1 78.12 204 PRO B O 1
ATOM 3788 N N . ARG B 1 205 ? -1.409 -16.062 -19.016 1 80.44 205 ARG B N 1
ATOM 3789 C CA . ARG B 1 205 ? -1.964 -16.281 -17.688 1 80.44 205 ARG B CA 1
ATOM 3790 C C . ARG B 1 205 ? -2.5 -14.992 -17.094 1 80.44 205 ARG B C 1
ATOM 3792 O O . ARG B 1 205 ? -2.082 -13.898 -17.484 1 80.44 205 ARG B O 1
ATOM 3799 N N . SER B 1 206 ? -3.486 -15.047 -16.297 1 85.06 206 SER B N 1
ATOM 3800 C CA . SER B 1 206 ? -3.971 -14.008 -15.406 1 85.06 206 SER B CA 1
ATOM 3801 C C . SER B 1 206 ? -3.881 -14.445 -13.945 1 85.06 206 SER B C 1
ATOM 3803 O O . SER B 1 206 ? -4.055 -15.625 -13.641 1 85.06 206 SER B O 1
ATOM 3805 N N . TYR B 1 207 ? -3.539 -13.516 -13.133 1 88.12 207 TYR B N 1
ATOM 3806 C CA . TYR B 1 207 ? -3.455 -13.945 -11.742 1 88.12 207 TYR B CA 1
ATOM 3807 C C . TYR B 1 207 ? -3.797 -12.797 -10.797 1 88.12 207 TYR B C 1
ATOM 3809 O O . TYR B 1 207 ? -3.863 -11.641 -11.219 1 88.12 207 TYR B O 1
ATOM 3817 N N . VAL B 1 208 ? -4.094 -13.117 -9.594 1 91 208 VAL B N 1
ATOM 3818 C CA . VAL B 1 208 ? -4.297 -12.172 -8.508 1 91 208 VAL B CA 1
ATOM 3819 C C . VAL B 1 208 ? -3.369 -12.516 -7.344 1 91 208 VAL B C 1
ATOM 3821 O O . VAL B 1 208 ? -3.197 -13.688 -7.004 1 91 208 VAL B O 1
ATOM 3824 N N . GLU B 1 209 ? -2.68 -11.5 -6.875 1 90.12 209 GLU B N 1
ATOM 3825 C CA . GLU B 1 209 ? -1.932 -11.586 -5.625 1 90.12 209 GLU B CA 1
ATOM 3826 C C . GLU B 1 209 ? -2.76 -11.07 -4.449 1 90.12 209 GLU B C 1
ATOM 3828 O O . GLU B 1 209 ? -3.395 -10.016 -4.543 1 90.12 209 GLU B O 1
ATOM 3833 N N . ILE B 1 210 ? -2.732 -11.812 -3.41 1 93.69 210 ILE B N 1
ATOM 3834 C CA . ILE B 1 210 ? -3.586 -11.508 -2.268 1 93.69 210 ILE B CA 1
ATOM 3835 C C . ILE B 1 210 ? -2.734 -11.375 -1.007 1 93.69 210 ILE B C 1
ATOM 3837 O O . ILE B 1 210 ? -1.991 -12.297 -0.652 1 93.69 210 ILE B O 1
ATOM 3841 N N . VAL B 1 211 ? -2.828 -10.258 -0.373 1 93.06 211 VAL B N 1
ATOM 3842 C CA . VAL B 1 211 ? -2.176 -10 0.906 1 93.06 211 VAL B CA 1
ATOM 3843 C C . VAL B 1 211 ? -3.227 -9.703 1.974 1 93.06 211 VAL B C 1
ATOM 3845 O O . VAL B 1 211 ? -4.188 -8.977 1.722 1 93.06 211 VAL B O 1
ATOM 3848 N N . ALA B 1 212 ? -3.057 -10.289 3.088 1 94.12 212 ALA B N 1
ATOM 3849 C CA . ALA B 1 212 ? -4.027 -10.117 4.164 1 94.12 212 ALA B CA 1
ATOM 3850 C C . ALA B 1 212 ? -3.535 -9.102 5.188 1 94.12 212 ALA B C 1
ATOM 3852 O O . ALA B 1 212 ? -2.328 -8.93 5.375 1 94.12 212 ALA B O 1
ATOM 3853 N N . GLY B 1 213 ? -4.562 -8.469 5.852 1 94.06 213 GLY B N 1
ATOM 3854 C CA . GLY B 1 213 ? -4.23 -7.516 6.895 1 94.06 213 GLY B CA 1
ATOM 3855 C C . GLY B 1 213 ? -5.273 -7.445 7.992 1 94.06 213 GLY B C 1
ATOM 3856 O O . GLY B 1 213 ? -6.406 -7.891 7.809 1 94.06 213 GLY B O 1
ATOM 3857 N N . VAL B 1 214 ? -4.801 -6.926 9.117 1 93.19 214 VAL B N 1
ATOM 3858 C CA . VAL B 1 214 ? -5.672 -6.719 10.266 1 93.19 214 VAL B CA 1
ATOM 3859 C C . VAL B 1 214 ? -5.242 -5.461 11.016 1 93.19 214 VAL B C 1
ATOM 3861 O O . VAL B 1 214 ? -4.059 -5.117 11.039 1 93.19 214 VAL B O 1
ATOM 3864 N N . ARG B 1 215 ? -6.195 -4.828 11.461 1 90.5 215 ARG B N 1
ATOM 3865 C CA . ARG B 1 215 ? -5.953 -3.693 12.344 1 90.5 215 ARG B CA 1
ATOM 3866 C C . ARG B 1 215 ? -6.004 -4.121 13.812 1 90.5 215 ARG B C 1
ATOM 3868 O O . ARG B 1 215 ? -7 -4.695 14.258 1 90.5 215 ARG B O 1
ATOM 3875 N N . ARG B 1 216 ? -4.898 -3.875 14.508 1 86.19 216 ARG B N 1
ATOM 3876 C CA . ARG B 1 216 ? -4.844 -4.238 15.922 1 86.19 216 ARG B CA 1
ATOM 3877 C C . ARG B 1 216 ? -3.992 -3.25 16.703 1 86.19 216 ARG B C 1
ATOM 3879 O O . ARG B 1 216 ? -2.867 -2.938 16.312 1 86.19 216 ARG B O 1
ATOM 3886 N N . ASP B 1 217 ? -4.543 -2.768 17.766 1 81.62 217 ASP B N 1
ATOM 3887 C CA . ASP B 1 217 ? -3.828 -1.914 18.703 1 81.62 217 ASP B CA 1
ATOM 3888 C C . ASP B 1 217 ? -3.223 -0.702 18 1 81.62 217 ASP B C 1
ATOM 3890 O O . ASP B 1 217 ? -2.049 -0.382 18.203 1 81.62 217 ASP B O 1
ATOM 3894 N N . GLY B 1 218 ? -4.008 -0.148 17.109 1 79.25 218 GLY B N 1
ATOM 3895 C CA . GLY B 1 218 ? -3.588 1.083 16.453 1 79.25 218 GLY B CA 1
ATOM 3896 C C . GLY B 1 218 ? -2.529 0.864 15.398 1 79.25 218 GLY B C 1
ATOM 3897 O O . GLY B 1 218 ? -1.844 1.806 14.992 1 79.25 218 GLY B O 1
ATOM 3898 N N . GLN B 1 219 ? -2.344 -0.405 15.039 1 85.56 219 GLN B N 1
ATOM 3899 C CA . GLN B 1 219 ? -1.39 -0.769 14 1 85.56 219 GLN B CA 1
ATOM 3900 C C . GLN B 1 219 ? -2.049 -1.634 12.93 1 85.56 219 GLN B C 1
ATOM 3902 O O . GLN B 1 219 ? -3.098 -2.236 13.164 1 85.56 219 GLN B O 1
ATOM 3907 N N . HIS B 1 220 ? -1.422 -1.527 11.789 1 89.31 220 HIS B N 1
ATOM 3908 C CA . HIS B 1 220 ? -1.78 -2.459 10.727 1 89.31 220 HIS B CA 1
ATOM 3909 C C . HIS B 1 220 ? -0.763 -3.59 10.617 1 89.31 220 HIS B C 1
ATOM 3911 O O . HIS B 1 220 ? 0.445 -3.344 10.578 1 89.31 220 HIS B O 1
ATOM 3917 N N . HIS B 1 221 ? -1.32 -4.777 10.641 1 90.88 221 HIS B N 1
ATOM 3918 C CA . HIS B 1 221 ? -0.514 -5.969 10.398 1 90.88 221 HIS B CA 1
ATOM 3919 C C . HIS B 1 221 ? -0.858 -6.605 9.055 1 90.88 221 HIS B C 1
ATOM 3921 O O . HIS B 1 221 ? -2.031 -6.855 8.766 1 90.88 221 HIS B O 1
ATOM 3927 N N . THR B 1 222 ? 0.135 -6.742 8.289 1 91.31 222 THR B N 1
ATOM 3928 C CA . THR B 1 222 ? -0.094 -7.43 7.02 1 91.31 222 THR B CA 1
ATOM 3929 C C . THR B 1 222 ? 0.848 -8.617 6.875 1 91.31 222 THR B C 1
ATOM 3931 O O . THR B 1 222 ? 1.895 -8.672 7.523 1 91.31 222 THR B O 1
ATOM 3934 N N . THR B 1 223 ? 0.411 -9.539 6.074 1 89.06 223 THR B N 1
ATOM 3935 C CA . THR B 1 223 ? 1.306 -10.656 5.773 1 89.06 223 THR B CA 1
ATOM 3936 C C . THR B 1 223 ? 2.479 -10.188 4.914 1 89.06 223 THR B C 1
ATOM 3938 O O . THR B 1 223 ? 2.311 -9.336 4.035 1 89.06 223 THR B O 1
ATOM 3941 N N . GLU B 1 224 ? 3.586 -10.805 5.23 1 83.25 224 GLU B N 1
ATOM 3942 C CA . GLU B 1 224 ? 4.777 -10.508 4.438 1 83.25 224 GLU B CA 1
ATOM 3943 C C . GLU B 1 224 ? 4.684 -11.125 3.047 1 83.25 224 GLU B C 1
ATOM 3945 O O . GLU B 1 224 ? 5.227 -10.586 2.082 1 83.25 224 GLU B O 1
ATOM 3950 N N . VAL B 1 225 ? 4.082 -12.258 3.062 1 83 225 VAL B N 1
ATOM 3951 C CA . VAL B 1 225 ? 3.852 -12.984 1.819 1 83 225 VAL B CA 1
ATOM 3952 C C . VAL B 1 225 ? 2.352 -13.148 1.588 1 83 225 VAL B C 1
ATOM 3954 O O . VAL B 1 225 ? 1.557 -13.047 2.523 1 83 225 VAL B O 1
ATOM 3957 N N . GLY B 1 226 ? 1.997 -13.289 0.3 1 89.88 226 GLY B N 1
ATOM 3958 C CA . GLY B 1 226 ? 0.6 -13.484 -0.051 1 89.88 226 GLY B CA 1
ATOM 3959 C C . GLY B 1 226 ? 0.351 -14.773 -0.822 1 89.88 226 GLY B C 1
ATOM 3960 O O . GLY B 1 226 ? 1.279 -15.547 -1.064 1 89.88 226 GLY B O 1
ATOM 3961 N N . MET B 1 227 ? -0.86 -15.055 -1.021 1 93.25 227 MET B N 1
ATOM 3962 C CA . MET B 1 227 ? -1.243 -16.156 -1.904 1 93.25 227 MET B CA 1
ATOM 3963 C C . MET B 1 227 ? -1.65 -15.625 -3.277 1 93.25 227 MET B C 1
ATOM 3965 O O . MET B 1 227 ? -1.864 -14.43 -3.451 1 93.25 227 MET B O 1
ATOM 3969 N N . SER B 1 228 ? -1.694 -16.578 -4.234 1 93.06 228 SER B N 1
ATOM 3970 C CA . SER B 1 228 ? -2.078 -16.172 -5.582 1 93.06 228 SER B CA 1
ATOM 3971 C C . SER B 1 228 ? -2.969 -17.219 -6.246 1 93.06 228 SER B C 1
ATOM 3973 O O . SER B 1 228 ? -2.859 -18.406 -5.957 1 93.06 228 SER B O 1
ATOM 3975 N N . LEU B 1 229 ? -3.852 -16.766 -6.969 1 94.81 229 LEU B N 1
ATOM 3976 C CA . LEU B 1 229 ? -4.586 -17.562 -7.941 1 94.81 229 LEU B CA 1
ATOM 3977 C C . LEU B 1 229 ? -4.105 -17.281 -9.359 1 94.81 229 LEU B C 1
ATOM 3979 O O . LEU B 1 229 ? -4.027 -16.125 -9.766 1 94.81 229 LEU B O 1
ATOM 3983 N N . VAL B 1 230 ? -3.754 -18.359 -10.023 1 90.5 230 VAL B N 1
ATOM 3984 C CA . VAL B 1 230 ? -3.236 -18.203 -11.383 1 90.5 230 VAL B CA 1
ATOM 3985 C C . VAL B 1 230 ? -4.105 -19 -12.359 1 90.5 230 VAL B C 1
ATOM 3987 O O . VAL B 1 230 ? -4.168 -20.234 -12.297 1 90.5 230 VAL B O 1
ATOM 3990 N N . ASP B 1 231 ? -4.781 -18.312 -13.195 1 91.56 231 ASP B N 1
ATOM 3991 C CA . ASP B 1 231 ? -5.512 -18.969 -14.281 1 91.56 231 ASP B CA 1
ATOM 3992 C C . ASP B 1 231 ? -4.621 -19.156 -15.508 1 91.56 231 ASP B C 1
ATOM 3994 O O . ASP B 1 231 ? -4.074 -18.188 -16.031 1 91.56 231 ASP B O 1
ATOM 3998 N N . THR B 1 232 ? -4.477 -20.391 -15.875 1 89.44 232 THR B N 1
ATOM 3999 C CA . THR B 1 232 ? -3.695 -20.75 -17.047 1 89.44 232 THR B CA 1
ATOM 4000 C C . THR B 1 232 ? -4.539 -21.562 -18.016 1 89.44 232 THR B C 1
ATOM 4002 O O . THR B 1 232 ? -5.707 -21.859 -17.75 1 89.44 232 THR B O 1
ATOM 4005 N N . THR B 1 233 ? -3.949 -21.922 -19.156 1 89.62 233 THR B N 1
ATOM 4006 C CA . THR B 1 233 ? -4.629 -22.766 -20.125 1 89.62 233 THR B CA 1
ATOM 4007 C C . THR B 1 233 ? -4.879 -24.156 -19.531 1 89.62 233 THR B C 1
ATOM 4009 O O . THR B 1 233 ? -5.836 -24.844 -19.922 1 89.62 233 THR B O 1
ATOM 4012 N N . ALA B 1 234 ? -4.055 -24.547 -18.609 1 93.12 234 ALA B N 1
ATOM 4013 C CA . ALA B 1 234 ? -4.199 -25.859 -17.984 1 93.12 234 ALA B CA 1
ATOM 4014 C C . ALA B 1 234 ? -5.223 -25.844 -16.859 1 93.12 234 ALA B C 1
ATOM 4016 O O . ALA B 1 234 ? -5.586 -26.875 -16.312 1 93.12 234 ALA B O 1
ATOM 4017 N N . GLY B 1 235 ? -5.66 -24.656 -16.5 1 95.44 235 GLY B N 1
ATOM 4018 C CA . GLY B 1 235 ? -6.613 -24.484 -15.422 1 95.44 235 GLY B CA 1
ATOM 4019 C C . GLY B 1 235 ? -6.109 -23.562 -14.328 1 95.44 235 GLY B C 1
ATOM 4020 O O . GLY B 1 235 ? -5.031 -22.984 -14.445 1 95.44 235 GLY B O 1
ATOM 4021 N N . ARG B 1 236 ? -6.91 -23.453 -13.25 1 96.38 236 ARG B N 1
ATOM 4022 C CA . ARG B 1 236 ? -6.566 -22.562 -12.156 1 96.38 236 ARG B CA 1
ATOM 4023 C C . ARG B 1 236 ? -5.637 -23.234 -11.156 1 96.38 236 ARG B C 1
ATOM 4025 O O . ARG B 1 236 ? -5.906 -24.359 -10.711 1 96.38 236 ARG B O 1
ATOM 4032 N N . VAL B 1 237 ? -4.617 -22.516 -10.82 1 95.44 237 VAL B N 1
ATOM 4033 C CA . VAL B 1 237 ? -3.617 -22.984 -9.867 1 95.44 237 VAL B CA 1
ATOM 4034 C C . VAL B 1 237 ? -3.637 -22.094 -8.625 1 95.44 237 VAL B C 1
ATOM 4036 O O . VAL B 1 237 ? -3.725 -20.859 -8.734 1 95.44 237 VAL B O 1
ATOM 4039 N N . LEU B 1 238 ? -3.643 -22.672 -7.496 1 96.81 238 LEU B N 1
ATOM 4040 C CA . LEU B 1 238 ? -3.471 -21.969 -6.227 1 96.81 238 LEU B CA 1
ATOM 4041 C C . LEU B 1 238 ? -2.025 -22.062 -5.754 1 96.81 238 LEU B C 1
ATOM 4043 O O . LEU B 1 238 ? -1.45 -23.141 -5.684 1 96.81 238 LEU B O 1
ATOM 4047 N N . VAL B 1 239 ? -1.436 -20.938 -5.535 1 92.5 239 VAL B N 1
ATOM 4048 C CA . VAL B 1 239 ? -0.113 -20.859 -4.926 1 92.5 239 VAL B CA 1
ATOM 4049 C C . VAL B 1 239 ? -0.225 -20.266 -3.527 1 92.5 239 VAL B C 1
ATOM 4051 O O . VAL B 1 239 ? -0.667 -19.125 -3.369 1 92.5 239 VAL B O 1
ATOM 4054 N N . SER B 1 240 ? 0.118 -20.984 -2.525 1 93.88 240 SER B N 1
ATOM 4055 C CA . SER B 1 240 ? -0.025 -20.5 -1.152 1 93.88 240 SER B CA 1
ATOM 4056 C C . SER B 1 240 ? 1.292 -20.609 -0.39 1 93.88 240 SER B C 1
ATOM 4058 O O . SER B 1 240 ? 2.062 -21.547 -0.599 1 93.88 240 SER B O 1
ATOM 4060 N N . PRO B 1 241 ? 1.52 -19.656 0.454 1 89.44 241 PRO B N 1
ATOM 4061 C CA . PRO B 1 241 ? 2.758 -19.656 1.236 1 89.44 241 PRO B CA 1
ATOM 4062 C C . PRO B 1 241 ? 2.613 -20.406 2.566 1 89.44 241 PRO B C 1
ATOM 4064 O O . PRO B 1 241 ? 1.519 -20.453 3.131 1 89.44 241 PRO B O 1
ATOM 4067 N N . SER B 1 242 ? 3.656 -20.969 2.994 1 87.38 242 SER B N 1
ATOM 4068 C CA . SER B 1 242 ? 3.783 -21.484 4.355 1 87.38 242 SER B CA 1
ATOM 4069 C C . SER B 1 242 ? 5.207 -21.312 4.875 1 87.38 242 SER B C 1
ATOM 4071 O O . SER B 1 242 ? 6.148 -21.188 4.09 1 87.38 242 SER B O 1
ATOM 4073 N N . ARG B 1 243 ? 5.273 -21.25 6.117 1 83.44 243 ARG B N 1
ATOM 4074 C CA . ARG B 1 243 ? 6.594 -21.109 6.723 1 83.44 243 ARG B CA 1
ATOM 4075 C C . ARG B 1 243 ? 7.129 -22.469 7.172 1 83.44 243 ARG B C 1
ATOM 4077 O O . ARG B 1 243 ? 6.465 -23.188 7.918 1 83.44 243 ARG B O 1
ATOM 4084 N N . ALA B 1 244 ? 8.305 -22.75 6.648 1 83.31 244 ALA B N 1
ATOM 4085 C CA . ALA B 1 244 ? 8.969 -23.984 7.082 1 83.31 244 ALA B CA 1
ATOM 4086 C C . ALA B 1 244 ? 9.539 -23.828 8.492 1 83.31 244 ALA B C 1
ATOM 4088 O O . ALA B 1 244 ? 9.508 -22.734 9.062 1 83.31 244 ALA B O 1
ATOM 4089 N N . PHE B 1 245 ? 9.984 -24.953 9.039 1 79.5 245 PHE B N 1
ATOM 4090 C CA . PHE B 1 245 ? 10.508 -25 10.398 1 79.5 245 PHE B CA 1
ATOM 4091 C C . PHE B 1 245 ? 11.742 -24.109 10.531 1 79.5 245 PHE B C 1
ATOM 4093 O O . PHE B 1 245 ? 11.977 -23.516 11.586 1 79.5 245 PHE B O 1
ATOM 4100 N N . ASP B 1 246 ? 12.438 -24.031 9.453 1 78.56 246 ASP B N 1
ATOM 4101 C CA . ASP B 1 246 ? 13.664 -23.234 9.5 1 78.56 246 ASP B CA 1
ATOM 4102 C C . ASP B 1 246 ? 13.367 -21.75 9.281 1 78.56 246 ASP B C 1
ATOM 4104 O O . ASP B 1 246 ? 14.289 -20.938 9.227 1 78.56 246 ASP B O 1
ATOM 4108 N N . GLY B 1 247 ? 12.109 -21.469 9.164 1 77.38 247 GLY B N 1
ATOM 4109 C CA . GLY B 1 247 ? 11.734 -20.078 9.016 1 77.38 247 GLY B CA 1
ATOM 4110 C C . GLY B 1 247 ? 11.648 -19.625 7.562 1 77.38 247 GLY B C 1
ATOM 4111 O O . GLY B 1 247 ? 11.211 -18.516 7.273 1 77.38 247 GLY B O 1
ATOM 4112 N N . GLU B 1 248 ? 12.016 -20.5 6.68 1 79.31 248 GLU B N 1
ATOM 4113 C CA . GLU B 1 248 ? 11.961 -20.188 5.254 1 79.31 248 GLU B CA 1
ATOM 4114 C C . GLU B 1 248 ? 10.547 -20.312 4.711 1 79.31 248 GLU B C 1
ATOM 4116 O O . GLU B 1 248 ? 9.797 -21.203 5.113 1 79.31 248 GLU B O 1
ATOM 4121 N N . TRP B 1 249 ? 10.266 -19.422 3.803 1 81.88 249 TRP B N 1
ATOM 4122 C CA . TRP B 1 249 ? 8.953 -19.516 3.172 1 81.88 249 TRP B CA 1
ATOM 4123 C C . TRP B 1 249 ? 8.953 -20.562 2.07 1 81.88 249 TRP B C 1
ATOM 4125 O O . TRP B 1 249 ? 9.914 -20.672 1.303 1 81.88 249 TRP B O 1
ATOM 4135 N N . VAL B 1 250 ? 7.887 -21.312 2.08 1 87.38 250 VAL B N 1
ATOM 4136 C CA . VAL B 1 250 ? 7.664 -22.359 1.084 1 87.38 250 VAL B CA 1
ATOM 4137 C C . VAL B 1 250 ? 6.383 -22.062 0.303 1 87.38 250 VAL B C 1
ATOM 4139 O O . VAL B 1 250 ? 5.363 -21.688 0.889 1 87.38 250 VAL B O 1
ATOM 4142 N N . SER B 1 251 ? 6.473 -22.156 -1.004 1 87.88 251 SER B N 1
ATOM 4143 C CA . SER B 1 251 ? 5.289 -22 -1.847 1 87.88 251 SER B CA 1
ATOM 4144 C C . SER B 1 251 ? 4.699 -23.359 -2.221 1 87.88 251 SER B C 1
ATOM 4146 O O . SER B 1 251 ? 5.414 -24.234 -2.713 1 87.88 251 SER B O 1
ATOM 4148 N N . THR B 1 252 ? 3.484 -23.531 -1.996 1 91.69 252 THR B N 1
ATOM 4149 C CA . THR B 1 252 ? 2.773 -24.734 -2.396 1 91.69 252 THR B CA 1
ATOM 4150 C C . THR B 1 252 ? 1.888 -24.469 -3.609 1 91.69 252 THR B C 1
ATOM 4152 O O . THR B 1 252 ? 1.104 -23.516 -3.611 1 91.69 252 THR B O 1
ATOM 4155 N N . PHE B 1 253 ? 2.09 -25.359 -4.59 1 92.38 253 PHE B N 1
ATOM 4156 C CA . PHE B 1 253 ? 1.279 -25.312 -5.801 1 92.38 253 PHE B CA 1
ATOM 4157 C C . PHE B 1 253 ? 0.23 -26.422 -5.797 1 92.38 253 PHE B C 1
ATOM 4159 O O . PHE B 1 253 ? 0.56 -27.594 -5.633 1 92.38 253 PHE B O 1
ATOM 4166 N N . GLN B 1 254 ? -1 -26.047 -5.969 1 96.06 254 GLN B N 1
ATOM 4167 C CA . GLN B 1 254 ? -2.074 -27.031 -5.965 1 96.06 254 GLN B CA 1
ATOM 4168 C C . GLN B 1 254 ? -3.225 -26.594 -6.863 1 96.06 254 GLN B C 1
ATOM 4170 O O . GLN B 1 254 ? -3.301 -25.438 -7.266 1 96.06 254 GLN B O 1
ATOM 4175 N N . PRO B 1 255 ? -4.094 -27.547 -7.195 1 97.12 255 PRO B N 1
ATOM 4176 C CA . PRO B 1 255 ? -5.285 -27.172 -7.957 1 97.12 255 PRO B CA 1
ATOM 4177 C C . PRO B 1 255 ? -6.105 -26.078 -7.27 1 97.12 255 PRO B C 1
ATOM 4179 O O . PRO B 1 255 ? -6.277 -26.109 -6.047 1 97.12 255 PRO B O 1
ATOM 4182 N N . GLY B 1 256 ? -6.586 -25.156 -8.031 1 97.38 256 GLY B N 1
ATOM 4183 C CA . GLY B 1 256 ? -7.324 -24.031 -7.492 1 97.38 256 GLY B CA 1
ATOM 4184 C C . GLY B 1 256 ? -8.797 -24.344 -7.266 1 97.38 256 GLY B C 1
ATOM 4185 O O . GLY B 1 256 ? -9.664 -23.656 -7.82 1 97.38 256 GLY B O 1
ATOM 4186 N N . THR B 1 257 ? -9.102 -25.312 -6.43 1 97.19 257 THR B N 1
ATOM 4187 C CA . THR B 1 257 ? -10.477 -25.625 -6.078 1 97.19 257 THR B CA 1
ATOM 4188 C C . THR B 1 257 ? -11.008 -24.625 -5.047 1 97.19 257 THR B C 1
ATOM 4190 O O . THR B 1 257 ? -10.242 -24.047 -4.285 1 97.19 257 THR B O 1
ATOM 4193 N N . PRO B 1 258 ? -12.312 -24.453 -5.051 1 95.69 258 PRO B N 1
ATOM 4194 C CA . PRO B 1 258 ? -12.891 -23.516 -4.074 1 95.69 258 PRO B CA 1
ATOM 4195 C C . PRO B 1 258 ? -12.5 -23.859 -2.639 1 95.69 258 PRO B C 1
ATOM 4197 O O . PRO B 1 258 ? -12.125 -22.969 -1.87 1 95.69 258 PRO B O 1
ATOM 4200 N N . ILE B 1 259 ? -12.531 -25.078 -2.299 1 96.12 259 ILE B N 1
ATOM 4201 C CA . ILE B 1 259 ? -12.227 -25.484 -0.932 1 96.12 259 ILE B CA 1
ATOM 4202 C C . ILE B 1 259 ? -10.75 -25.219 -0.632 1 96.12 259 ILE B C 1
ATOM 4204 O O . ILE B 1 259 ? -10.398 -24.797 0.469 1 96.12 259 ILE B O 1
ATOM 4208 N N . ALA B 1 260 ? -9.867 -25.547 -1.571 1 96.75 260 ALA B N 1
ATOM 4209 C CA . ALA B 1 260 ? -8.445 -25.281 -1.38 1 96.75 260 ALA B CA 1
ATOM 4210 C C . ALA B 1 260 ? -8.18 -23.797 -1.202 1 96.75 260 ALA B C 1
ATOM 4212 O O . ALA B 1 260 ? -7.383 -23.391 -0.348 1 96.75 260 ALA B O 1
ATOM 4213 N N . ILE B 1 261 ? -8.844 -23.016 -1.976 1 96.94 261 ILE B N 1
ATOM 4214 C CA . ILE B 1 261 ? -8.688 -21.562 -1.915 1 96.94 261 ILE B CA 1
ATOM 4215 C C . ILE B 1 261 ? -9.18 -21.047 -0.568 1 96.94 261 ILE B C 1
ATOM 4217 O O . ILE B 1 261 ? -8.5 -20.25 0.091 1 96.94 261 ILE B O 1
ATOM 4221 N N . ALA B 1 262 ? -10.305 -21.5 -0.171 1 95.62 262 ALA B N 1
ATOM 4222 C CA . ALA B 1 262 ? -10.867 -21.094 1.114 1 95.62 262 ALA B CA 1
ATOM 4223 C C . ALA B 1 262 ? -9.93 -21.469 2.262 1 95.62 262 ALA B C 1
ATOM 4225 O O . ALA B 1 262 ? -9.703 -20.656 3.172 1 95.62 262 ALA B O 1
ATOM 4226 N N . THR B 1 263 ? -9.398 -22.625 2.188 1 94.5 263 THR B N 1
ATOM 4227 C CA . THR B 1 263 ? -8.469 -23.078 3.209 1 94.5 263 THR B CA 1
ATOM 4228 C C . THR B 1 263 ? -7.211 -22.219 3.227 1 94.5 263 THR B C 1
ATOM 4230 O O . THR B 1 263 ? -6.711 -21.859 4.297 1 94.5 263 THR B O 1
ATOM 4233 N N . ALA B 1 264 ? -6.754 -21.938 2.0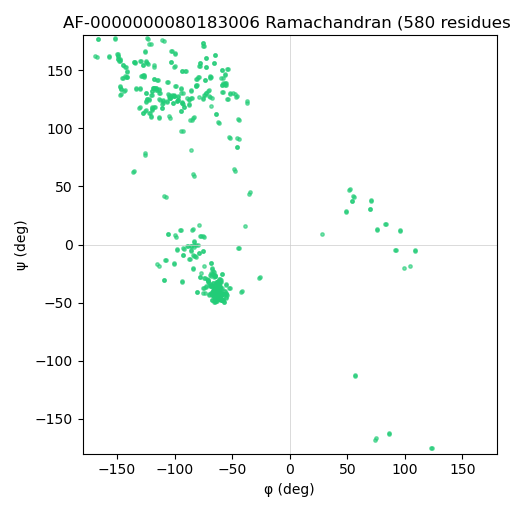62 1 95.25 264 ALA B N 1
ATOM 4234 C CA . ALA B 1 264 ? -5.566 -21.094 1.958 1 95.25 264 ALA B CA 1
ATOM 4235 C C . ALA B 1 264 ? -5.82 -19.703 2.551 1 95.25 264 ALA B C 1
ATOM 4237 O O . ALA B 1 264 ? -4.945 -19.141 3.207 1 95.25 264 ALA B O 1
ATOM 4238 N N . ILE B 1 265 ? -6.98 -19.141 2.34 1 94.44 265 ILE B N 1
ATOM 4239 C CA . ILE B 1 265 ? -7.355 -17.844 2.904 1 94.44 265 ILE B CA 1
ATOM 4240 C C . ILE B 1 265 ? -7.328 -17.922 4.43 1 94.44 265 ILE B C 1
ATOM 4242 O O . ILE B 1 265 ? -6.797 -17.031 5.094 1 94.44 265 ILE B O 1
ATOM 4246 N N . GLU B 1 266 ? -7.867 -18.938 4.93 1 92.44 266 GLU B N 1
ATOM 4247 C CA . GLU B 1 266 ? -7.887 -19.125 6.375 1 92.44 266 GLU B CA 1
ATOM 4248 C C . GLU B 1 266 ? -6.473 -19.219 6.938 1 92.44 266 GLU B C 1
ATOM 4250 O O . GLU B 1 266 ? -6.168 -18.625 7.973 1 92.44 266 GLU B O 1
ATOM 4255 N N . GLN B 1 267 ? -5.68 -19.969 6.242 1 90.56 267 GLN B N 1
ATOM 4256 C CA . GLN B 1 267 ? -4.297 -20.109 6.688 1 90.56 267 GLN B CA 1
ATOM 4257 C C . GLN B 1 267 ? -3.561 -18.766 6.617 1 90.56 267 GLN B C 1
ATOM 4259 O O . GLN B 1 267 ? -2.791 -18.438 7.52 1 90.56 267 GLN B O 1
ATOM 4264 N N . LEU B 1 268 ? -3.785 -18.062 5.551 1 91.88 268 LEU B N 1
ATOM 4265 C CA . LEU B 1 268 ? -3.152 -16.766 5.363 1 91.88 268 LEU B CA 1
ATOM 4266 C C . LEU B 1 268 ? -3.551 -15.789 6.473 1 91.88 268 LEU B C 1
ATOM 4268 O O . LEU B 1 268 ? -2.693 -15.141 7.078 1 91.88 268 LEU B O 1
ATOM 4272 N N . THR B 1 269 ? -4.805 -15.719 6.828 1 90.81 269 THR B N 1
ATOM 4273 C CA . THR B 1 269 ? -5.305 -14.789 7.844 1 90.81 269 THR B CA 1
ATOM 4274 C C . THR B 1 269 ? -4.906 -15.258 9.242 1 90.81 269 THR B C 1
ATOM 4276 O O . THR B 1 269 ? -4.691 -14.438 10.133 1 90.81 269 THR B O 1
ATOM 4279 N N . ALA B 1 270 ? -4.773 -16.531 9.367 1 86.88 270 ALA B N 1
ATOM 4280 C CA . ALA B 1 270 ? -4.395 -17.094 10.664 1 86.88 270 ALA B CA 1
ATOM 4281 C C . ALA B 1 270 ? -2.969 -16.703 11.031 1 86.88 270 ALA B C 1
ATOM 4283 O O . ALA B 1 270 ? -2.584 -16.781 12.203 1 86.88 270 ALA B O 1
ATOM 4284 N N . SER B 1 271 ? -2.262 -16.359 10.039 1 85.25 271 SER B N 1
ATOM 4285 C CA . SER B 1 271 ? -0.882 -15.961 10.305 1 85.25 271 SER B CA 1
ATOM 4286 C C . SER B 1 271 ? -0.816 -14.57 10.922 1 85.25 271 SER B C 1
ATOM 4288 O O . SER B 1 271 ? 0.247 -14.133 11.367 1 85.25 271 SER B O 1
ATOM 4290 N N . LEU B 1 272 ? -1.915 -13.867 11.039 1 88.88 272 LEU B N 1
ATOM 4291 C CA . LEU B 1 272 ? -1.984 -12.516 11.594 1 88.88 272 LEU B CA 1
ATOM 4292 C C . LEU B 1 272 ? -2.535 -12.547 13.016 1 88.88 272 LEU B C 1
ATOM 4294 O O . LEU B 1 272 ? -3.184 -13.523 13.414 1 88.88 272 LEU B O 1
ATOM 4298 N N . PRO B 1 273 ? -2.227 -11.555 13.766 1 82.12 273 PRO B N 1
ATOM 4299 C CA . PRO B 1 273 ? -2.832 -11.5 15.102 1 82.12 273 PRO B CA 1
ATOM 4300 C C . PRO B 1 273 ? -4.359 -11.523 15.062 1 82.12 273 PRO B C 1
ATOM 4302 O O . PRO B 1 273 ? -4.965 -10.875 14.203 1 82.12 273 PRO B O 1
ATOM 4305 N N . ASP B 1 274 ? -4.957 -12.289 15.977 1 73.12 274 ASP B N 1
ATOM 4306 C CA . ASP B 1 274 ? -6.41 -12.43 16.031 1 73.12 274 ASP B CA 1
ATOM 4307 C C . ASP B 1 274 ? -6.988 -12.75 14.656 1 73.12 274 ASP B C 1
ATOM 4309 O O . ASP B 1 274 ? -8.094 -12.32 14.328 1 73.12 274 ASP B O 1
ATOM 4313 N N . GLY B 1 275 ? -6.336 -13.344 13.828 1 62.72 275 GLY B N 1
ATOM 4314 C CA . GLY B 1 275 ? -6.484 -13.289 12.383 1 62.72 275 GLY B CA 1
ATOM 4315 C C . GLY B 1 275 ? -7.547 -14.234 11.859 1 62.72 275 GLY B C 1
ATOM 4316 O O . GLY B 1 275 ? -7.609 -14.5 10.656 1 62.72 275 GLY B O 1
ATOM 4317 N N . HIS B 1 276 ? -8.328 -14.742 12.695 1 71.19 276 HIS B N 1
ATOM 4318 C CA . HIS B 1 276 ? -9.367 -15.562 12.078 1 71.19 276 HIS B CA 1
ATOM 4319 C C . HIS B 1 276 ? -10.57 -14.711 11.672 1 71.19 276 HIS B C 1
ATOM 4321 O O . HIS B 1 276 ? -11.219 -14.094 12.516 1 71.19 276 HIS B O 1
ATOM 4327 N N . TRP B 1 277 ? -10.734 -14.492 10.359 1 72.81 277 TRP B N 1
ATOM 4328 C CA . TRP B 1 277 ? -11.836 -13.711 9.82 1 72.81 277 TRP B CA 1
ATOM 4329 C C . TRP B 1 277 ? -13.18 -14.32 10.211 1 72.81 277 TRP B C 1
ATOM 4331 O O . TRP B 1 277 ? -14.141 -13.602 10.477 1 72.81 277 TRP B O 1
ATOM 4341 N N . PHE B 1 278 ? -13.258 -15.617 10.227 1 73.06 278 PHE B N 1
ATOM 4342 C CA . PHE B 1 278 ? -14.516 -16.312 10.461 1 73.06 278 PHE B CA 1
ATOM 4343 C C . PHE B 1 278 ? -14.375 -17.297 11.617 1 73.06 278 PHE B C 1
ATOM 4345 O O . PHE B 1 278 ? -14.422 -18.516 11.414 1 73.06 278 PHE B O 1
ATOM 4352 N N . PRO B 1 279 ? -14.438 -16.578 12.781 1 61.88 279 PRO B N 1
ATOM 4353 C CA . PRO B 1 279 ? -14.32 -17.453 13.945 1 61.88 279 PRO B CA 1
ATOM 4354 C C . PRO B 1 279 ? -15.539 -18.375 14.117 1 61.88 279 PRO B C 1
ATOM 4356 O O . PRO B 1 279 ? -16.672 -17.969 13.828 1 61.88 279 PRO B O 1
ATOM 4359 N N . GLY B 1 280 ? -15.305 -19.688 14.07 1 58.25 280 GLY B N 1
ATOM 4360 C CA . GLY B 1 280 ? -16.312 -20.719 14.273 1 58.25 280 GLY B CA 1
ATOM 4361 C C . GLY B 1 280 ? -16.75 -21.391 12.984 1 58.25 280 GLY B C 1
ATOM 4362 O O . GLY B 1 280 ? -17.531 -22.359 13.016 1 58.25 280 GLY B O 1
ATOM 4363 N N . ARG B 1 281 ? -16.5 -20.781 11.891 1 59.03 281 ARG B N 1
ATOM 4364 C CA . ARG B 1 281 ? -16.891 -21.391 10.617 1 59.03 281 ARG B CA 1
ATOM 4365 C C . ARG B 1 281 ? -15.656 -21.859 9.844 1 59.03 281 ARG B C 1
ATOM 4367 O O . ARG B 1 281 ? -15.602 -21.719 8.617 1 59.03 281 ARG B O 1
ATOM 4374 N N . ARG B 1 282 ? -14.773 -22.422 10.57 1 60.69 282 ARG B N 1
ATOM 4375 C CA . ARG B 1 282 ? -13.539 -22.891 9.953 1 60.69 282 ARG B CA 1
ATOM 4376 C C . ARG B 1 282 ? -13.789 -24.141 9.102 1 60.69 282 ARG B C 1
ATOM 4378 O O . ARG B 1 282 ? -14.648 -24.953 9.43 1 60.69 282 ARG B O 1
ATOM 4385 N N . LEU B 1 283 ? -13.32 -24.094 7.965 1 61.03 283 LEU B N 1
ATOM 4386 C CA . LEU B 1 283 ? -13.453 -25.219 7.059 1 61.03 283 LEU B CA 1
ATOM 4387 C C . LEU B 1 283 ? -12.766 -26.453 7.629 1 61.03 283 LEU B C 1
ATOM 4389 O O . LEU B 1 283 ? -11.734 -26.344 8.305 1 61.03 283 LEU B O 1
ATOM 4393 N N . SER B 1 284 ? -13.539 -27.484 8.18 1 49.19 284 SER B N 1
ATOM 4394 C CA . SER B 1 284 ? -13.047 -28.75 8.695 1 49.19 284 SER B CA 1
ATOM 4395 C C . SER B 1 284 ? -12 -29.359 7.766 1 49.19 284 SER B C 1
ATOM 4397 O O . SER B 1 284 ? -12.141 -29.297 6.539 1 49.19 284 SER B O 1
ATOM 4399 N N . ARG B 1 285 ? -10.711 -29.344 8.148 1 44 285 ARG B N 1
ATOM 4400 C CA . ARG B 1 285 ? -9.695 -30.141 7.453 1 44 285 ARG B CA 1
ATOM 4401 C C . ARG B 1 285 ? -10.203 -31.562 7.176 1 44 285 ARG B C 1
ATOM 4403 O O . ARG B 1 285 ? -10.695 -32.219 8.078 1 44 285 ARG B O 1
ATOM 4410 N N . ASP B 1 286 ? -10.742 -31.797 6.188 1 38 286 ASP B N 1
ATOM 4411 C CA . ASP B 1 286 ? -10.891 -33.219 5.934 1 38 286 ASP B CA 1
ATOM 4412 C C . ASP B 1 286 ? -9.57 -33.969 6.16 1 38 286 ASP B C 1
ATOM 4414 O O . ASP B 1 286 ? -8.695 -33.969 5.297 1 38 286 ASP B O 1
ATOM 4418 N N . SER B 1 287 ? -8.93 -34.094 7.242 1 36.62 287 SER B N 1
ATOM 4419 C CA . SER B 1 287 ? -7.82 -35 7.602 1 36.62 287 SER B CA 1
ATOM 4420 C C . SER B 1 287 ? -8.078 -36.406 7.137 1 36.62 287 SER B C 1
ATOM 4422 O O . SER B 1 287 ? -7.336 -37.344 7.484 1 36.62 287 SER B O 1
ATOM 4424 N N . SER B 1 288 ? -9.164 -36.781 6.559 1 35.19 288 SER B N 1
ATOM 4425 C CA . SER B 1 288 ? -9.305 -38.188 6.312 1 35.19 288 SER B CA 1
ATOM 4426 C C . SER B 1 288 ? -8.281 -38.688 5.293 1 35.19 288 SER B C 1
ATOM 4428 O O . SER B 1 288 ? -8.047 -39.906 5.176 1 35.19 288 SER B O 1
ATOM 4430 N N . THR B 1 289 ? -7.898 -37.938 4.25 1 33.66 289 THR B N 1
ATOM 4431 C CA . THR B 1 289 ? -7.312 -38.75 3.18 1 33.66 289 THR B CA 1
ATOM 4432 C C . THR B 1 289 ? -5.84 -39.031 3.463 1 33.66 289 THR B C 1
ATOM 4434 O O . THR B 1 289 ? -5.137 -39.594 2.615 1 33.66 289 THR B O 1
ATOM 4437 N N . GLN B 1 290 ? -5.16 -38.562 4.52 1 31.27 290 GLN B N 1
ATOM 4438 C CA . GLN B 1 290 ? -3.793 -39.062 4.527 1 31.27 290 GLN B CA 1
ATOM 4439 C C . GLN B 1 290 ? -3.766 -40.562 4.801 1 31.27 290 GLN B C 1
ATOM 4441 O O . GLN B 1 290 ? -2.701 -41.188 4.789 1 31.27 290 GLN B O 1
ATOM 4446 N N . HIS B 1 291 ? -4.789 -41.125 5.465 1 29.14 291 HIS B N 1
ATOM 4447 C CA . HIS B 1 291 ? -4.469 -42.5 5.852 1 29.14 291 HIS B CA 1
ATOM 4448 C C . HIS B 1 291 ? -4.531 -43.438 4.652 1 29.14 291 HIS B C 1
ATOM 4450 O O . HIS B 1 291 ? -4.348 -44.656 4.793 1 29.14 291 HIS B O 1
ATOM 4456 N N . ALA B 1 292 ? -4.711 -43 3.41 1 24.14 292 ALA B N 1
ATOM 4457 C CA . ALA B 1 292 ? -4.508 -44.125 2.502 1 24.14 292 ALA B CA 1
ATOM 4458 C C . ALA B 1 292 ? -3.037 -44.25 2.111 1 24.14 292 ALA B C 1
ATOM 4460 O O . ALA B 1 292 ? -2.332 -43.25 1.982 1 24.14 292 ALA B O 1
#

Foldseek 3Di:
DPPPAQKDKDFLLLLVLLCVLLVLADADVQQVRDDPDDDPVVVVVSNVVSQVVCVVVVQAPPVGRGNPSSSVQSSQRSDAQKKKWKWKQAPCVVPVHSWTKIWMWGWHQDDDVSDIWIWIWIDTDGMIMIGTDDDQALLSCLVVRCPRFPPWAWFDFDKDKDFPVLVVVLVVCVVVPDDLVVSCVVRVPDPRCSVVSCQQNPHGKMKMWIKMWGDDPNDIDIDPGTKMWMQGPRTIWTWAWDADPVRTIMIMIDIPDSLVSSLRQQVRQVVDVVRRPNPPPHDPPPVPPVVD/DPPPAQKDKDFLLLLVLLCVLLVLADADVQQVRDDPDDDPVVVVVSNVVSQVVCVVVVQAPPVGRGNPSSSVQSSQRSDAQKKKWKWKQAPCVVPVHSWTKIWMWGWHQDDPPSDIWIWIWIDTDGMIMIGTDDDQALLSCLVVRCPRFPPWAWFDFDKDKDFPVLVVVLVVCVVVPDDLVVSCVVRVPDPRCSVVSCQQNPHGKMKMWIKMWGDDPNDIDIDPGTKMWMQGPRTIWTWAWDADPVRTIMIMIDIPDSLVSSLRQQVRQVVDVVRRPNPPPHDPPPVPPVVD

Radius of gyration: 24.68 Å; Cα contacts (8 Å, |Δi|>4): 1182; chains: 2; bounding box: 78×77×59 Å